Protein 9KKA (pdb70)

Nearest PDB structures (foldseek):
  1m32-assembly3_E  TM=9.970E-01  e=2.550E-59  Salmonella enterica subsp. enterica serovar Typhimurium
  7e7g-assembly1_A-2  TM=9.865E-01  e=8.782E-47  Pseudomonas aeruginosa PAO1
  2dr1-assembly1_B  TM=9.190E-01  e=7.498E-31  Pyrococcus horikoshii OT3
  3f0h-assembly1_A-2  TM=9.396E-01  e=1.034E-29  unclassified
  2z9u-assembly1_A  TM=9.096E-01  e=2.772E-27  Mesorhizobium loti

Structure (mmCIF, N/CA/C/O backbone):
data_9KKA
#
_entry.id   9KKA
#
_cell.length_a   122.672
_cell.length_b   72.510
_cell.length_c   103.942
_cell.angle_alpha   90.00
_cell.angle_beta   93.49
_cell.angle_gamma   90.00
#
_symmetry.space_group_name_H-M   'C 1 2 1'
#
loop_
_entity.id
_entity.type
_entity.pdbx_description
1 polymer '2-aminoethylphosphonate--pyruvate transaminase'
2 non-polymer "PYRIDOXAL-5'-PHOSPHATE"
3 non-polymer '(2-aminoethyl)phosphonic acid'
4 non-polymer 'CHLORIDE ION'
5 water water
#
loop_
_atom_site.group_PDB
_atom_site.id
_atom_site.type_symbol
_atom_site.label_atom_id
_atom_site.label_alt_id
_atom_site.label_comp_id
_atom_site.label_asym_id
_atom_site.label_entity_id
_atom_site.label_seq_id
_atom_site.pdbx_PDB_ins_code
_atom_site.Cartn_x
_atom_site.Cartn_y
_atom_site.Cartn_z
_atom_site.occupancy
_atom_site.B_iso_or_equiv
_atom_site.auth_seq_id
_atom_site.auth_comp_id
_atom_site.auth_asym_id
_atom_site.auth_atom_id
_atom_site.pdbx_PDB_model_num
ATOM 1 N N . ASN A 1 5 ? 28.747 -47.724 18.151 1.00 73.01 3 ASN A N 1
ATOM 2 C CA . ASN A 1 5 ? 28.027 -46.700 17.386 1.00 71.86 3 ASN A CA 1
ATOM 3 C C . ASN A 1 5 ? 28.287 -46.762 15.873 1.00 73.21 3 ASN A C 1
ATOM 4 O O . ASN A 1 5 ? 28.812 -45.810 15.289 1.00 74.43 3 ASN A O 1
ATOM 9 N N . GLU A 1 6 ? 27.902 -47.872 15.235 1.00 66.06 4 GLU A N 1
ATOM 10 C CA . GLU A 1 6 ? 28.037 -48.023 13.784 1.00 64.80 4 GLU A CA 1
ATOM 11 C C . GLU A 1 6 ? 26.914 -47.214 13.105 1.00 60.80 4 GLU A C 1
ATOM 12 O O . GLU A 1 6 ? 27.084 -46.727 11.982 1.00 61.89 4 GLU A O 1
ATOM 18 N N . TYR A 1 7 ? 25.770 -47.081 13.792 1.00 49.04 5 TYR A N 1
ATOM 19 C CA . TYR A 1 7 ? 24.596 -46.419 13.208 1.00 45.12 5 TYR A CA 1
ATOM 20 C C . TYR A 1 7 ? 24.039 -45.319 14.053 1.00 44.50 5 TYR A C 1
ATOM 21 O O . TYR A 1 7 ? 24.037 -45.404 15.284 1.00 42.66 5 TYR A O 1
ATOM 30 N N . LEU A 1 8 ? 23.466 -44.327 13.386 1.00 38.39 6 LEU A N 1
ATOM 31 C CA . LEU A 1 8 ? 22.690 -43.313 14.055 1.00 36.78 6 LEU A CA 1
ATOM 32 C C . LEU A 1 8 ? 21.259 -43.800 13.867 1.00 38.67 6 LEU A C 1
ATOM 33 O O . LEU A 1 8 ? 20.843 -44.037 12.725 1.00 37.13 6 LEU A O 1
ATOM 38 N N . LEU A 1 9 ? 20.541 -44.022 14.973 1.00 34.15 7 LEU A N 1
ATOM 39 C CA . LEU A 1 9 ? 19.175 -44.563 14.908 1.00 33.22 7 LEU A CA 1
ATOM 40 C C . LEU A 1 9 ? 18.191 -43.431 14.846 1.00 33.60 7 LEU A C 1
ATOM 41 O O . LEU A 1 9 ? 18.010 -42.723 15.830 1.00 32.07 7 LEU A O 1
ATOM 46 N N . LEU A 1 10 ? 17.570 -43.241 13.679 1.00 30.63 8 LEU A N 1
ATOM 47 C CA . LEU A 1 10 ? 16.571 -42.204 13.457 1.00 30.27 8 LEU A CA 1
ATOM 48 C C . LEU A 1 10 ? 15.190 -42.801 13.684 1.00 31.93 8 LEU A C 1
ATOM 49 O O . LEU A 1 10 ? 14.291 -42.790 12.829 1.00 30.88 8 LEU A O 1
ATOM 54 N N . THR A 1 11 ? 15.065 -43.345 14.865 1.00 29.94 9 THR A N 1
ATOM 55 C CA . THR A 1 11 ? 13.874 -44.030 15.341 1.00 30.61 9 THR A CA 1
ATOM 56 C C . THR A 1 11 ? 13.235 -43.165 16.443 1.00 33.51 9 THR A C 1
ATOM 57 O O . THR A 1 11 ? 13.868 -42.237 16.966 1.00 34.37 9 THR A O 1
ATOM 61 N N . PRO A 1 12 ? 12.003 -43.493 16.855 1.00 30.07 10 PRO A N 1
ATOM 62 C CA . PRO A 1 12 ? 11.395 -42.760 17.971 1.00 30.01 10 PRO A CA 1
ATOM 63 C C . PRO A 1 12 ? 11.890 -43.223 19.362 1.00 36.67 10 PRO A C 1
ATOM 64 O O . PRO A 1 12 ? 11.538 -42.621 20.366 1.00 37.71 10 PRO A O 1
ATOM 68 N N . GLY A 1 13 ? 12.686 -44.282 19.422 1.00 32.01 11 GLY A N 1
ATOM 69 C CA . GLY A 1 13 ? 13.136 -44.833 20.696 1.00 30.17 11 GLY A CA 1
ATOM 70 C C . GLY A 1 13 ? 12.735 -46.292 20.775 1.00 32.67 11 GLY A C 1
ATOM 71 O O . GLY A 1 13 ? 11.583 -46.611 20.483 1.00 33.88 11 GLY A O 1
ATOM 72 N N . PRO A 1 14 ? 13.622 -47.243 21.130 1.00 28.05 12 PRO A N 1
ATOM 73 C CA . PRO A 1 14 ? 15.039 -47.128 21.513 1.00 27.41 12 PRO A CA 1
ATOM 74 C C . PRO A 1 14 ? 15.829 -46.420 20.429 1.00 33.54 12 PRO A C 1
ATOM 75 O O . PRO A 1 14 ? 15.610 -46.648 19.243 1.00 33.57 12 PRO A O 1
ATOM 79 N N . LEU A 1 15 ? 16.701 -45.517 20.852 1.00 28.20 13 LEU A N 1
ATOM 80 C CA . LEU A 1 15 ? 17.396 -44.655 19.933 1.00 27.55 13 LEU A CA 1
ATOM 81 C C . LEU A 1 15 ? 18.880 -44.623 20.180 1.00 32.55 13 LEU A C 1
ATOM 82 O O . LEU A 1 15 ? 19.355 -45.455 20.935 1.00 32.24 13 LEU A O 1
ATOM 87 N N . SER A 1 16 ? 19.635 -43.646 19.590 1.00 29.90 14 SER A N 1
ATOM 88 C CA . SER A 1 16 ? 21.074 -43.537 19.879 1.00 28.96 14 SER A CA 1
ATOM 89 C C . SER A 1 16 ? 21.217 -42.727 21.150 1.00 32.45 14 SER A C 1
ATOM 90 O O . SER A 1 16 ? 20.782 -41.569 21.213 1.00 31.51 14 SER A O 1
ATOM 93 N N . THR A 1 17 ? 21.784 -43.361 22.184 1.00 30.46 15 THR A N 1
ATOM 94 C CA . THR A 1 17 ? 21.977 -42.755 23.511 1.00 29.92 15 THR A CA 1
ATOM 95 C C . THR A 1 17 ? 23.369 -42.209 23.615 1.00 34.01 15 THR A C 1
ATOM 96 O O . THR A 1 17 ? 24.250 -42.560 22.802 1.00 31.71 15 THR A O 1
ATOM 100 N N . SER A 1 18 ? 23.577 -41.304 24.574 1.00 30.17 16 SER A N 1
ATOM 101 C CA . SER A 1 18 ? 24.928 -40.750 24.726 1.00 30.11 16 SER A CA 1
ATOM 102 C C . SER A 1 18 ? 25.856 -41.830 25.335 1.00 33.68 16 SER A C 1
ATOM 103 O O . SER A 1 18 ? 25.386 -42.827 25.870 1.00 30.49 16 SER A O 1
ATOM 106 N N . GLU A 1 19 ? 27.157 -41.635 25.220 1.00 31.61 17 GLU A N 1
ATOM 107 C CA . GLU A 1 19 ? 28.137 -42.552 25.788 1.00 34.05 17 GLU A CA 1
ATOM 108 C C . GLU A 1 19 ? 27.982 -42.621 27.320 1.00 37.75 17 GLU A C 1
ATOM 109 O O . GLU A 1 19 ? 28.081 -43.709 27.878 1.00 38.18 17 GLU A O 1
ATOM 115 N N . ALA A 1 20 ? 27.705 -41.484 27.990 1.00 34.33 18 ALA A N 1
ATOM 116 C CA . ALA A 1 20 ? 27.557 -41.465 29.453 1.00 33.64 18 ALA A CA 1
ATOM 117 C C . ALA A 1 20 ? 26.300 -42.192 29.919 1.00 35.41 18 ALA A C 1
ATOM 118 O O . ALA A 1 20 ? 26.309 -42.793 30.994 1.00 34.63 18 ALA A O 1
ATOM 120 N N . VAL A 1 21 ? 25.230 -42.154 29.134 1.00 29.96 19 VAL A N 1
ATOM 121 C CA . VAL A 1 21 ? 23.996 -42.861 29.501 1.00 28.36 19 VAL A CA 1
ATOM 122 C C . VAL A 1 21 ? 24.259 -44.367 29.467 1.00 33.29 19 VAL A C 1
ATOM 123 O O . VAL A 1 21 ? 23.909 -45.076 30.408 1.00 32.74 19 VAL A O 1
ATOM 127 N N . ARG A 1 22 ? 24.933 -44.846 28.416 1.00 31.06 20 ARG A N 1
ATOM 128 C CA . ARG A 1 22 ? 25.313 -46.258 28.343 1.00 30.73 20 ARG A CA 1
ATOM 129 C C . ARG A 1 22 ? 26.380 -46.642 29.391 1.00 33.57 20 ARG A C 1
ATOM 130 O O . ARG A 1 22 ? 26.285 -47.711 29.980 1.00 31.20 20 ARG A O 1
ATOM 138 N N . GLU A 1 23 ? 27.403 -45.789 29.603 1.00 31.37 21 GLU A N 1
ATOM 139 C CA . GLU A 1 23 ? 28.456 -46.071 30.608 1.00 33.05 21 GLU A CA 1
ATOM 140 C C . GLU A 1 23 ? 27.871 -46.198 32.010 1.00 34.95 21 GLU A C 1
ATOM 141 O O . GLU A 1 23 ? 28.369 -46.980 32.819 1.00 33.19 21 GLU A O 1
ATOM 147 N N . ALA A 1 24 ? 26.763 -45.477 32.283 1.00 32.51 22 ALA A N 1
ATOM 148 C CA . ALA A 1 24 ? 26.088 -45.537 33.596 1.00 32.68 22 ALA A CA 1
ATOM 149 C C . ALA A 1 24 ? 25.599 -46.959 33.934 1.00 35.30 22 ALA A C 1
ATOM 150 O O . ALA A 1 24 ? 25.392 -47.294 35.113 1.00 36.23 22 ALA A O 1
ATOM 152 N N . MET A 1 25 ? 25.483 -47.814 32.913 1.00 28.04 23 MET A N 1
ATOM 153 C CA . MET A 1 25 ? 25.013 -49.192 33.072 1.00 27.17 23 MET A CA 1
ATOM 154 C C . MET A 1 25 ? 26.103 -50.163 33.510 1.00 32.05 23 MET A C 1
ATOM 155 O O . MET A 1 25 ? 25.821 -51.335 33.745 1.00 32.57 23 MET A O 1
ATOM 160 N N . LEU A 1 26 ? 27.350 -49.688 33.615 1.00 30.16 24 LEU A N 1
ATOM 161 C CA . LEU A 1 26 ? 28.458 -50.559 33.959 1.00 31.56 24 LEU A CA 1
ATOM 162 C C . LEU A 1 26 ? 28.580 -50.862 35.457 1.00 36.62 24 LEU A C 1
ATOM 163 O O . LEU A 1 26 ? 29.560 -51.439 35.869 1.00 38.58 24 LEU A O 1
ATOM 168 N N . LYS A 1 27 ? 27.556 -50.554 36.246 1.00 32.45 25 LYS A N 1
ATOM 169 C CA . LYS A 1 27 ? 27.542 -50.808 37.676 1.00 31.86 25 LYS A CA 1
ATOM 170 C C . LYS A 1 27 ? 26.381 -51.719 38.040 1.00 32.27 25 LYS A C 1
ATOM 171 O O . LYS A 1 27 ? 25.301 -51.523 37.527 1.00 34.40 25 LYS A O 1
ATOM 177 N N . ASP A 1 28 ? 26.588 -52.679 38.970 1.00 28.43 26 ASP A N 1
ATOM 178 C CA . ASP A 1 28 ? 25.509 -53.531 39.458 1.00 25.08 26 ASP A CA 1
ATOM 179 C C . ASP A 1 28 ? 24.935 -52.888 40.694 1.00 30.38 26 ASP A C 1
ATOM 180 O O . ASP A 1 28 ? 25.645 -52.202 41.438 1.00 29.05 26 ASP A O 1
ATOM 185 N N . TRP A 1 29 ? 23.667 -53.151 40.958 1.00 28.07 27 TRP A N 1
ATOM 186 C CA . TRP A 1 29 ? 22.952 -52.593 42.108 1.00 28.04 27 TRP A CA 1
ATOM 187 C C . TRP A 1 29 ? 22.189 -53.658 42.818 1.00 32.41 27 TRP A C 1
ATOM 188 O O . TRP A 1 29 ? 21.686 -54.584 42.179 1.00 31.51 27 TRP A O 1
ATOM 199 N N . CYS A 1 30 ? 22.052 -53.502 44.134 1.00 29.18 28 CYS A N 1
ATOM 200 C CA . CYS A 1 30 ? 21.226 -54.408 44.898 1.00 28.11 28 CYS A CA 1
ATOM 201 C C . CYS A 1 30 ? 19.854 -53.746 45.018 1.00 31.22 28 CYS A C 1
ATOM 202 O O . CYS A 1 30 ? 19.767 -52.598 45.452 1.00 28.90 28 CYS A O 1
ATOM 205 N N . THR A 1 31 ? 18.789 -54.472 44.652 1.00 27.24 29 THR A N 1
ATOM 206 C CA . THR A 1 31 ? 17.405 -53.960 44.657 1.00 25.61 29 THR A CA 1
ATOM 207 C C . THR A 1 31 ? 16.840 -53.687 46.048 1.00 29.69 29 THR A C 1
ATOM 208 O O . THR A 1 31 ? 15.799 -53.032 46.171 1.00 29.45 29 THR A O 1
ATOM 212 N N . TRP A 1 32 ? 17.513 -54.201 47.108 1.00 29.29 30 TRP A N 1
ATOM 213 C CA . TRP A 1 32 ? 17.103 -54.005 48.498 1.00 27.77 30 TRP A CA 1
ATOM 214 C C . TRP A 1 32 ? 18.009 -53.019 49.202 1.00 31.56 30 TRP A C 1
ATOM 215 O O . TRP A 1 32 ? 17.911 -52.865 50.398 1.00 32.99 30 TRP A O 1
ATOM 226 N N . ASP A 1 33 ? 18.891 -52.330 48.463 1.00 30.78 31 ASP A N 1
ATOM 227 C CA . ASP A 1 33 ? 19.849 -51.417 49.101 1.00 31.13 31 ASP A CA 1
ATOM 228 C C . ASP A 1 33 ? 19.490 -49.949 48.831 1.00 31.24 31 ASP A C 1
ATOM 229 O O . ASP A 1 33 ? 19.029 -49.612 47.746 1.00 26.92 31 ASP A O 1
ATOM 234 N N . ASP A 1 34 ? 19.628 -49.095 49.848 1.00 27.95 32 ASP A N 1
ATOM 235 C CA . ASP A 1 34 ? 19.299 -47.665 49.820 1.00 26.77 32 ASP A CA 1
ATOM 236 C C . ASP A 1 34 ? 20.100 -46.908 48.813 1.00 31.41 32 ASP A C 1
ATOM 237 O O . ASP A 1 34 ? 19.652 -45.863 48.381 1.00 33.62 32 ASP A O 1
ATOM 242 N N . GLU A 1 35 ? 21.318 -47.370 48.477 1.00 26.72 33 GLU A N 1
ATOM 243 C CA . GLU A 1 35 ? 22.131 -46.682 47.466 1.00 27.69 33 GLU A CA 1
ATOM 244 C C . GLU A 1 35 ? 21.452 -46.723 46.102 1.00 31.97 33 GLU A C 1
ATOM 245 O O . GLU A 1 35 ? 21.672 -45.864 45.262 1.00 32.68 33 GLU A O 1
ATOM 251 N N . TYR A 1 36 ? 20.614 -47.721 45.883 1.00 27.61 34 TYR A N 1
ATOM 252 C CA . TYR A 1 36 ? 19.848 -47.783 44.654 1.00 25.29 34 TYR A CA 1
ATOM 253 C C . TYR A 1 36 ? 18.496 -47.102 44.895 1.00 29.97 34 TYR A C 1
ATOM 254 O O . TYR A 1 36 ? 18.130 -46.184 44.169 1.00 29.83 34 TYR A O 1
ATOM 263 N N . ASN A 1 37 ? 17.750 -47.551 45.898 1.00 26.75 35 ASN A N 1
ATOM 264 C CA . ASN A 1 37 ? 16.389 -47.051 46.100 1.00 27.15 35 ASN A CA 1
ATOM 265 C C . ASN A 1 37 ? 16.310 -45.584 46.461 1.00 29.90 35 ASN A C 1
ATOM 266 O O . ASN A 1 37 ? 15.533 -44.842 45.845 1.00 28.07 35 ASN A O 1
ATOM 271 N N . LYS A 1 38 ? 17.104 -45.157 47.443 1.00 25.48 36 LYS A N 1
ATOM 272 C CA . LYS A 1 38 ? 17.037 -43.756 47.840 1.00 25.63 36 LYS A CA 1
ATOM 273 C C . LYS A 1 38 ? 17.865 -42.877 46.917 1.00 30.66 36 LYS A C 1
ATOM 274 O O . LYS A 1 38 ? 17.397 -41.823 46.501 1.00 33.48 36 LYS A O 1
ATOM 280 N N . ASP A 1 39 ? 19.090 -43.279 46.613 1.00 27.34 37 ASP A N 1
ATOM 281 C CA . ASP A 1 39 ? 19.984 -42.397 45.863 1.00 27.00 37 ASP A CA 1
ATOM 282 C C . ASP A 1 39 ? 19.702 -42.350 44.372 1.00 32.60 37 ASP A C 1
ATOM 283 O O . ASP A 1 39 ? 20.044 -41.351 43.739 1.00 33.19 37 ASP A O 1
ATOM 288 N N . ILE A 1 40 ? 19.128 -43.413 43.795 1.00 27.80 38 ILE A N 1
ATOM 289 C CA . ILE A 1 40 ? 18.851 -43.407 42.365 1.00 25.46 38 ILE A CA 1
ATOM 290 C C . ILE A 1 40 ? 17.368 -43.296 42.116 1.00 29.11 38 ILE A C 1
ATOM 291 O O . ILE A 1 40 ? 16.924 -42.333 41.495 1.00 29.70 38 ILE A O 1
ATOM 296 N N . VAL A 1 41 ? 16.585 -44.278 42.606 1.00 25.91 39 VAL A N 1
ATOM 297 C CA . VAL A 1 41 ? 15.134 -44.320 42.322 1.00 24.19 39 VAL A CA 1
ATOM 298 C C . VAL A 1 41 ? 14.381 -43.074 42.803 1.00 29.13 39 VAL A C 1
ATOM 299 O O . VAL A 1 41 ? 13.663 -42.467 42.017 1.00 26.23 39 VAL A O 1
ATOM 303 N N . GLU A 1 42 ? 14.528 -42.703 44.088 1.00 26.69 40 GLU A N 1
ATOM 304 C CA . GLU A 1 42 ? 13.802 -41.549 44.637 1.00 26.21 40 GLU A CA 1
ATOM 305 C C . GLU A 1 42 ? 14.164 -40.242 43.975 1.00 29.62 40 GLU A C 1
ATOM 306 O O . GLU A 1 42 ? 13.321 -39.350 43.871 1.00 29.12 40 GLU A O 1
ATOM 312 N N . VAL A 1 43 ? 15.410 -40.126 43.498 1.00 26.06 41 VAL A N 1
ATOM 313 C CA . VAL A 1 43 ? 15.860 -38.925 42.765 1.00 24.54 41 VAL A CA 1
ATOM 314 C C . VAL A 1 43 ? 15.133 -38.847 41.399 1.00 28.30 41 VAL A C 1
ATOM 315 O O . VAL A 1 43 ? 14.609 -37.804 41.027 1.00 27.26 41 VAL A O 1
ATOM 319 N N . ILE A 1 44 ? 15.087 -39.959 40.649 1.00 25.26 42 ILE A N 1
ATOM 320 C CA . ILE A 1 44 ? 14.361 -40.035 39.382 1.00 23.55 42 ILE A CA 1
ATOM 321 C C . ILE A 1 44 ? 12.890 -39.629 39.613 1.00 28.48 42 ILE A C 1
ATOM 322 O O . ILE A 1 44 ? 12.323 -38.837 38.858 1.00 28.51 42 ILE A O 1
ATOM 327 N N . ARG A 1 45 ? 12.271 -40.198 40.636 1.00 25.35 43 ARG A N 1
ATOM 328 C CA . ARG A 1 45 ? 10.871 -39.880 40.938 1.00 25.51 43 ARG A CA 1
ATOM 329 C C . ARG A 1 45 ? 10.664 -38.389 41.172 1.00 30.74 43 ARG A C 1
ATOM 330 O O . ARG A 1 45 ? 9.762 -37.796 40.578 1.00 28.36 43 ARG A O 1
ATOM 338 N N . THR A 1 46 ? 11.539 -37.773 41.993 1.00 27.56 44 THR A N 1
ATOM 339 C CA . THR A 1 46 ? 11.443 -36.343 42.296 1.00 27.19 44 THR A CA 1
ATOM 340 C C . THR A 1 46 ? 11.622 -35.504 41.036 1.00 28.67 44 THR A C 1
ATOM 341 O O . THR A 1 46 ? 10.866 -34.565 40.814 1.00 28.99 44 THR A O 1
ATOM 345 N N . LYS A 1 47 ? 12.656 -35.813 40.243 1.00 25.22 45 LYS A N 1
ATOM 346 C CA . LYS A 1 47 ? 12.958 -35.110 39.003 1.00 26.19 45 LYS A CA 1
ATOM 347 C C . LYS A 1 47 ? 11.850 -35.235 37.970 1.00 29.11 45 LYS A C 1
ATOM 348 O O . LYS A 1 47 ? 11.540 -34.262 37.291 1.00 29.75 45 LYS A O 1
ATOM 354 N N . LEU A 1 48 ? 11.264 -36.433 37.832 1.00 22.94 46 LEU A N 1
ATOM 355 C CA . LEU A 1 48 ? 10.190 -36.630 36.847 1.00 22.56 46 LEU A CA 1
ATOM 356 C C . LEU A 1 48 ? 8.987 -35.777 37.162 1.00 27.60 46 LEU A C 1
ATOM 357 O O . LEU A 1 48 ? 8.423 -35.208 36.248 1.00 28.98 46 LEU A O 1
ATOM 362 N N . VAL A 1 49 ? 8.596 -35.653 38.452 1.00 26.61 47 VAL A N 1
ATOM 363 C CA . VAL A 1 49 ? 7.429 -34.818 38.772 1.00 26.66 47 VAL A CA 1
ATOM 364 C C . VAL A 1 49 ? 7.717 -33.370 38.417 1.00 31.36 47 VAL A C 1
ATOM 365 O O . VAL A 1 49 ? 6.882 -32.736 37.779 1.00 32.43 47 VAL A O 1
ATOM 369 N N . LYS A 1 50 ? 8.911 -32.862 38.778 1.00 28.76 48 LYS A N 1
ATOM 370 C CA . LYS A 1 50 ? 9.283 -31.457 38.469 1.00 29.08 48 LYS A CA 1
ATOM 371 C C . LYS A 1 50 ? 9.386 -31.225 36.975 1.00 31.02 48 LYS A C 1
ATOM 372 O O . LYS A 1 50 ? 9.039 -30.149 36.496 1.00 30.31 48 LYS A O 1
ATOM 378 N N . LEU A 1 51 ? 9.766 -32.252 36.210 1.00 27.31 49 LEU A N 1
ATOM 379 C CA . LEU A 1 51 ? 9.787 -32.097 34.749 1.00 28.39 49 LEU A CA 1
ATOM 380 C C . LEU A 1 51 ? 8.383 -31.971 34.183 1.00 31.81 49 LEU A C 1
ATOM 381 O O . LEU A 1 51 ? 8.196 -31.240 33.211 1.00 30.88 49 LEU A O 1
ATOM 386 N N . ALA A 1 52 ? 7.399 -32.691 34.775 1.00 29.05 50 ALA A N 1
ATOM 387 C CA . ALA A 1 52 ? 6.017 -32.722 34.270 1.00 27.69 50 ALA A CA 1
ATOM 388 C C . ALA A 1 52 ? 5.206 -31.527 34.680 1.00 32.02 50 ALA A C 1
ATOM 389 O O . ALA A 1 52 ? 4.262 -31.159 33.982 1.00 31.65 50 ALA A O 1
ATOM 391 N N . THR A 1 53 ? 5.541 -30.930 35.812 1.00 30.53 51 THR A N 1
ATOM 392 C CA . THR A 1 53 ? 4.780 -29.795 36.315 1.00 30.74 51 THR A CA 1
ATOM 393 C C . THR A 1 53 ? 5.576 -28.963 37.280 1.00 36.38 51 THR A C 1
ATOM 394 O O . THR A 1 53 ? 6.448 -29.491 37.976 1.00 34.97 51 THR A O 1
ATOM 398 N N . LYS A 1 54 ? 5.254 -27.666 37.346 1.00 33.00 52 LYS A N 1
ATOM 399 C CA . LYS A 1 54 ? 5.848 -26.759 38.320 1.00 34.15 52 LYS A CA 1
ATOM 400 C C . LYS A 1 54 ? 4.893 -26.647 39.519 1.00 38.83 52 LYS A C 1
ATOM 401 O O . LYS A 1 54 ? 5.185 -25.926 40.473 1.00 39.31 52 LYS A O 1
ATOM 407 N N . HIS A 1 55 ? 3.732 -27.336 39.452 1.00 35.35 53 HIS A N 1
ATOM 408 C CA . HIS A 1 55 ? 2.743 -27.277 40.529 1.00 36.18 53 HIS A CA 1
ATOM 409 C C . HIS A 1 55 ? 2.806 -28.489 41.477 1.00 39.48 53 HIS A C 1
ATOM 410 O O . HIS A 1 55 ? 3.521 -29.466 41.234 1.00 38.14 53 HIS A O 1
ATOM 417 N N . SER A 1 56 ? 2.098 -28.389 42.595 1.00 36.80 54 SER A N 1
ATOM 418 C CA . SER A 1 56 ? 2.069 -29.432 43.613 1.00 36.43 54 SER A CA 1
ATOM 419 C C . SER A 1 56 ? 0.916 -30.412 43.299 1.00 38.43 54 SER A C 1
ATOM 420 O O . SER A 1 56 ? 0.160 -30.194 42.352 1.00 37.25 54 SER A O 1
ATOM 423 N N . GLY A 1 57 ? 0.838 -31.495 44.070 1.00 33.50 55 GLY A N 1
ATOM 424 C CA . GLY A 1 57 ? -0.248 -32.464 43.966 1.00 33.13 55 GLY A CA 1
ATOM 425 C C . GLY A 1 57 ? -0.008 -33.634 43.044 1.00 34.36 55 GLY A C 1
ATOM 426 O O . GLY A 1 57 ? -0.895 -34.467 42.866 1.00 33.21 55 GLY A O 1
ATOM 427 N N . TYR A 1 58 ? 1.184 -33.711 42.453 1.00 30.55 56 TYR A N 1
ATOM 428 C CA . TYR A 1 58 ? 1.505 -34.812 41.540 1.00 29.26 56 TYR A CA 1
ATOM 429 C C . TYR A 1 58 ? 2.575 -35.721 42.122 1.00 31.34 56 TYR A C 1
ATOM 430 O O . TYR A 1 58 ? 3.325 -35.312 42.992 1.00 30.70 56 TYR A O 1
ATOM 439 N N . THR A 1 59 ? 2.667 -36.932 41.602 1.00 26.33 57 THR A N 1
ATOM 440 C CA . THR A 1 59 ? 3.598 -37.951 42.074 1.00 26.47 57 THR A CA 1
ATOM 441 C C . THR A 1 59 ? 3.948 -38.862 40.903 1.00 30.21 57 THR A C 1
ATOM 442 O O . THR A 1 59 ? 3.285 -38.814 39.872 1.00 28.53 57 THR A O 1
ATOM 446 N N . SER A 1 60 ? 4.989 -39.681 41.049 1.00 27.32 58 SER A N 1
ATOM 447 C CA . SER A 1 60 ? 5.336 -40.593 39.962 1.00 25.23 58 SER A CA 1
ATOM 448 C C . SER A 1 60 ? 5.417 -42.018 40.443 1.00 28.15 58 SER A C 1
ATOM 449 O O . SER A 1 60 ? 5.643 -42.291 41.634 1.00 28.74 58 SER A O 1
ATOM 452 N N . VAL A 1 61 ? 5.254 -42.934 39.496 1.00 26.42 59 VAL A N 1
ATOM 453 C CA . VAL A 1 61 ? 5.356 -44.380 39.703 1.00 26.21 59 VAL A CA 1
ATOM 454 C C . VAL A 1 61 ? 6.208 -44.839 38.567 1.00 29.57 59 VAL A C 1
ATOM 455 O O . VAL A 1 61 ? 5.906 -44.481 37.440 1.00 31.07 59 VAL A O 1
ATOM 459 N N . LEU A 1 62 ? 7.116 -45.758 38.812 1.00 25.68 60 LEU A N 1
ATOM 460 C CA . LEU A 1 62 ? 7.929 -46.355 37.756 1.00 24.60 60 LEU A CA 1
ATOM 461 C C . LEU A 1 62 ? 7.412 -47.779 37.597 1.00 27.23 60 LEU A C 1
ATOM 462 O O . LEU A 1 62 ? 7.050 -48.409 38.592 1.00 24.93 60 LEU A O 1
ATOM 467 N N . MET A 1 63 ? 7.386 -48.283 36.351 1.00 24.76 61 MET A N 1
ATOM 468 C CA . MET A 1 63 ? 6.840 -49.605 36.106 1.00 25.85 61 MET A CA 1
ATOM 469 C C . MET A 1 63 ? 7.732 -50.354 35.152 1.00 27.69 61 MET A C 1
ATOM 470 O O . MET A 1 63 ? 8.004 -49.863 34.086 1.00 27.43 61 MET A O 1
ATOM 475 N N . GLN A 1 64 ? 8.165 -51.546 35.525 1.00 25.83 62 GLN A N 1
ATOM 476 C CA . GLN A 1 64 ? 8.994 -52.408 34.672 1.00 26.37 62 GLN A CA 1
ATOM 477 C C . GLN A 1 64 ? 8.226 -52.761 33.407 1.00 29.63 62 GLN A C 1
ATOM 478 O O . GLN A 1 64 ? 6.997 -52.945 33.445 1.00 29.86 62 GLN A O 1
ATOM 484 N N . GLY A 1 65 ? 8.971 -52.963 32.331 1.00 26.07 63 GLY A N 1
ATOM 485 C CA . GLY A 1 65 ? 8.396 -53.396 31.063 1.00 24.87 63 GLY A CA 1
ATOM 486 C C . GLY A 1 65 ? 8.385 -52.332 30.018 1.00 28.79 63 GLY A C 1
ATOM 487 O O . GLY A 1 65 ? 9.015 -51.290 30.172 1.00 27.76 63 GLY A O 1
ATOM 488 N N . SER A 1 66 ? 7.637 -52.576 28.948 1.00 26.24 64 SER A N 1
ATOM 489 C CA . SER A 1 66 ? 7.540 -51.630 27.841 1.00 23.93 64 SER A CA 1
ATOM 490 C C . SER A 1 66 ? 6.661 -50.481 28.282 1.00 25.84 64 SER A C 1
ATOM 491 O O . SER A 1 66 ? 5.962 -50.606 29.296 1.00 24.97 64 SER A O 1
ATOM 494 N N . GLY A 1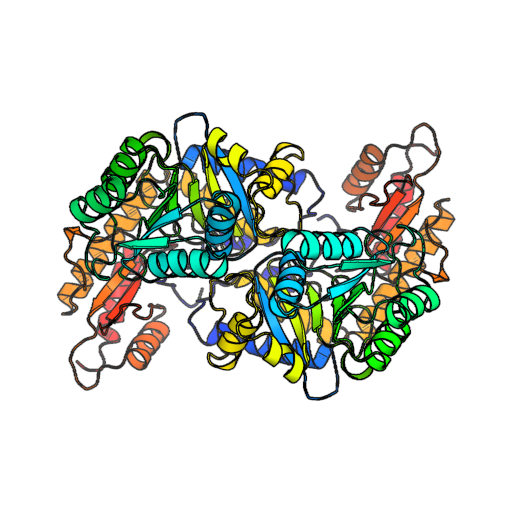 67 ? 6.671 -49.369 27.550 1.00 25.67 65 GLY A N 1
ATOM 495 C CA . GLY A 1 67 ? 5.749 -48.273 27.860 1.00 25.92 65 GLY A CA 1
ATOM 496 C C . GLY A 1 67 ? 4.285 -48.722 27.809 1.00 28.81 65 GLY A C 1
ATOM 497 O O . GLY A 1 67 ? 3.441 -48.236 28.563 1.00 28.02 65 GLY A O 1
ATOM 498 N N . THR A 1 68 ? 3.969 -49.731 26.974 1.00 28.82 66 THR A N 1
ATOM 499 C CA . THR A 1 68 ? 2.625 -50.295 26.872 1.00 28.59 66 THR A CA 1
ATOM 500 C C . THR A 1 68 ? 2.172 -50.858 28.218 1.00 29.40 66 THR A C 1
ATOM 501 O O . THR A 1 68 ? 0.990 -50.730 28.580 1.00 29.50 66 THR A O 1
ATOM 505 N N . ALA A 1 69 ? 3.103 -51.492 28.969 1.00 26.47 67 ALA A N 1
ATOM 506 C CA . ALA A 1 69 ? 2.793 -52.023 30.309 1.00 26.05 67 ALA A CA 1
ATOM 507 C C . ALA A 1 69 ? 2.362 -50.891 31.239 1.00 27.30 67 ALA A C 1
ATOM 508 O O . ALA A 1 69 ? 1.426 -51.064 31.991 1.00 28.20 67 ALA A O 1
ATOM 510 N N . SER A 1 70 ? 2.956 -49.702 31.097 1.00 23.35 68 SER A N 1
ATOM 511 C CA . SER A 1 70 ? 2.594 -48.517 31.887 1.00 24.03 68 SER A CA 1
ATOM 512 C C . SER A 1 70 ? 1.226 -47.970 31.484 1.00 28.27 68 SER A C 1
ATOM 513 O O . SER A 1 70 ? 0.412 -47.633 32.358 1.00 29.46 68 SER A O 1
ATOM 516 N N . VAL A 1 71 ? 0.941 -47.896 30.166 1.00 25.44 69 VAL A N 1
ATOM 517 C CA . VAL A 1 71 ? -0.390 -47.492 29.690 1.00 22.90 69 VAL A CA 1
ATOM 518 C C . VAL A 1 71 ? -1.453 -48.485 30.261 1.00 27.36 69 VAL A C 1
ATOM 519 O O . VAL A 1 71 ? -2.473 -48.073 30.835 1.00 27.55 69 VAL A O 1
ATOM 523 N N . GLU A 1 72 ? -1.175 -49.794 30.124 1.00 23.87 70 GLU A N 1
ATOM 524 C CA . GLU A 1 72 ? -2.060 -50.847 30.591 1.00 23.19 70 GLU A CA 1
ATOM 525 C C . GLU A 1 72 ? -2.205 -50.812 32.125 1.00 26.22 70 GLU A C 1
ATOM 526 O O . GLU A 1 72 ? -3.304 -51.033 32.646 1.00 27.39 70 GLU A O 1
ATOM 532 N N . ALA A 1 73 ? -1.113 -50.508 32.840 1.00 22.96 71 ALA A N 1
ATOM 533 C CA . ALA A 1 73 ? -1.151 -50.401 34.306 1.00 23.81 71 ALA A CA 1
ATOM 534 C C . ALA A 1 73 ? -2.085 -49.244 34.639 1.00 29.46 71 ALA A C 1
ATOM 535 O O . ALA A 1 73 ? -2.894 -49.370 35.530 1.00 28.26 71 ALA A O 1
ATOM 537 N N . THR A 1 74 ? -2.017 -48.145 33.877 1.00 27.37 72 THR A N 1
ATOM 538 C CA . THR A 1 74 ? -2.867 -46.986 34.153 1.00 27.16 72 THR A CA 1
ATOM 539 C C . THR A 1 74 ? -4.332 -47.295 33.896 1.00 30.96 72 THR A C 1
ATOM 540 O O . THR A 1 74 ? -5.151 -47.065 34.774 1.00 30.96 72 THR A O 1
ATOM 544 N N . ILE A 1 75 ? -4.659 -47.817 32.698 1.00 26.88 73 ILE A N 1
ATOM 545 C CA . ILE A 1 75 ? -6.043 -48.140 32.339 1.00 27.76 73 ILE A CA 1
ATOM 546 C C . ILE A 1 75 ? -6.618 -49.162 33.298 1.00 30.03 73 ILE A C 1
ATOM 547 O O . ILE A 1 75 ? -7.711 -48.951 33.834 1.00 30.68 73 ILE A O 1
ATOM 552 N N . GLY A 1 76 ? -5.889 -50.248 33.512 1.00 27.19 74 GLY A N 1
ATOM 553 C CA . GLY A 1 76 ? -6.360 -51.337 34.372 1.00 27.15 74 GLY A CA 1
ATOM 554 C C . GLY A 1 76 ? -6.446 -51.010 35.850 1.00 27.64 74 GLY A C 1
ATOM 555 O O . GLY A 1 76 ? -7.196 -51.663 36.575 1.00 27.85 74 GLY A O 1
ATOM 556 N N . SER A 1 77 ? -5.690 -50.002 36.322 1.00 25.25 75 SER A N 1
ATOM 557 C CA . SER A 1 77 ? -5.711 -49.598 37.736 1.00 25.88 75 SER A CA 1
ATOM 558 C C . SER A 1 77 ? -6.632 -48.434 37.987 1.00 30.63 75 SER A C 1
ATOM 559 O O . SER A 1 77 ? -7.294 -48.402 39.011 1.00 28.64 75 SER A O 1
ATOM 562 N N . ALA A 1 78 ? -6.673 -47.462 37.061 1.00 28.90 76 ALA A N 1
ATOM 563 C CA . ALA A 1 78 ? -7.504 -46.287 37.265 1.00 28.68 76 ALA A CA 1
ATOM 564 C C . ALA A 1 78 ? -8.986 -46.528 37.049 1.00 32.88 76 ALA A C 1
ATOM 565 O O . ALA A 1 78 ? -9.807 -45.844 37.678 1.00 33.03 76 ALA A O 1
ATOM 567 N N . ILE A 1 79 ? -9.346 -47.424 36.125 1.00 29.33 77 ILE A N 1
ATOM 568 C CA . ILE A 1 79 ? -10.754 -47.555 35.765 1.00 27.71 77 ILE A CA 1
ATOM 569 C C . ILE A 1 79 ? -11.437 -48.569 36.626 1.00 34.16 77 ILE A C 1
ATOM 570 O O . ILE A 1 79 ? -11.021 -49.719 36.659 1.00 34.58 77 ILE A O 1
ATOM 575 N N . GLY A 1 80 ? -12.492 -48.134 37.318 1.00 32.83 78 GLY A N 1
ATOM 576 C CA . GLY A 1 80 ? -13.258 -49.014 38.196 1.00 32.87 78 GLY A CA 1
ATOM 577 C C . GLY A 1 80 ? -14.040 -50.071 37.440 1.00 39.31 78 GLY A C 1
ATOM 578 O O . GLY A 1 80 ? -13.995 -50.125 36.204 1.00 37.92 78 GLY A O 1
ATOM 579 N N . LYS A 1 81 ? -14.796 -50.907 38.189 1.00 39.98 79 LYS A N 1
ATOM 580 C CA . LYS A 1 81 ? -15.611 -51.981 37.621 1.00 41.83 79 LYS A CA 1
ATOM 581 C C . LYS A 1 81 ? -16.701 -51.432 36.695 1.00 46.67 79 LYS A C 1
ATOM 582 O O . LYS A 1 81 ? -17.089 -52.105 35.747 1.00 48.19 79 LYS A O 1
ATOM 588 N N . GLU A 1 82 ? -17.198 -50.221 36.982 1.00 42.64 80 GLU A N 1
ATOM 589 C CA . GLU A 1 82 ? -18.301 -49.631 36.214 1.00 42.52 80 GLU A CA 1
ATOM 590 C C . GLU A 1 82 ? -17.848 -48.501 35.307 1.00 44.68 80 GLU A C 1
ATOM 591 O O . GLU A 1 82 ? -18.676 -47.797 34.740 1.00 45.47 80 GLU A O 1
ATOM 597 N N . GLY A 1 83 ? -16.536 -48.358 35.156 1.00 39.26 81 GLY A N 1
ATOM 598 C CA . GLY A 1 83 ? -15.964 -47.304 34.333 1.00 37.22 81 GLY A CA 1
ATOM 599 C C . GLY A 1 83 ? -16.083 -47.537 32.840 1.00 36.76 81 GLY A C 1
ATOM 600 O O . GLY A 1 83 ? -16.300 -48.660 32.361 1.00 35.06 81 GLY A O 1
ATOM 601 N N . LYS A 1 84 ? -15.960 -46.449 32.102 1.00 31.07 82 LYS A N 1
ATOM 602 C CA . LYS A 1 84 ? -16.042 -46.492 30.649 1.00 30.85 82 LYS A CA 1
ATOM 603 C C . LYS A 1 84 ? -15.043 -45.503 30.089 1.00 35.44 82 LYS A C 1
ATOM 604 O O . LYS A 1 84 ? -14.933 -44.377 30.594 1.00 35.34 82 LYS A O 1
ATOM 610 N N . LEU A 1 85 ? -14.301 -45.931 29.067 1.00 30.53 83 LEU A N 1
ATOM 611 C CA . LEU A 1 85 ? -13.268 -45.092 28.461 1.00 29.81 83 LEU A CA 1
ATOM 612 C C . LEU A 1 85 ? -13.695 -44.484 27.132 1.00 35.85 83 LEU A C 1
ATOM 613 O O . LEU A 1 85 ? -14.295 -45.160 26.302 1.00 36.21 83 LEU A O 1
ATOM 618 N N . LEU A 1 86 ? -13.345 -43.214 26.915 1.00 32.30 84 LEU A N 1
ATOM 619 C CA . LEU A 1 86 ? -13.462 -42.586 25.618 1.00 31.38 84 LEU A CA 1
ATOM 620 C C . LEU A 1 86 ? -11.991 -42.402 25.185 1.00 33.65 84 LEU A C 1
ATOM 621 O O . LEU A 1 86 ? -11.203 -41.798 25.912 1.00 33.13 84 LEU A O 1
ATOM 626 N N . VAL A 1 87 ? -11.622 -42.942 24.033 1.00 30.34 85 VAL A N 1
ATOM 627 C CA . VAL A 1 87 ? -10.253 -42.819 23.510 1.00 28.20 85 VAL A CA 1
ATOM 628 C C . VAL A 1 87 ? -10.277 -42.202 22.122 1.00 35.51 85 VAL A C 1
ATOM 629 O O . VAL A 1 87 ? -11.172 -42.499 21.343 1.00 35.92 85 VAL A O 1
ATOM 633 N N . VAL A 1 88 ? -9.299 -41.360 21.808 1.00 33.19 86 VAL A N 1
ATOM 634 C CA . VAL A 1 88 ? -9.163 -40.822 20.464 1.00 33.82 86 VAL A CA 1
ATOM 635 C C . VAL A 1 88 ? -8.222 -41.827 19.812 1.00 37.64 86 VAL A C 1
ATOM 636 O O . VAL A 1 88 ? -7.128 -42.066 20.313 1.00 36.10 86 VAL A O 1
ATOM 640 N N . ASP A 1 89 ? -8.674 -42.468 18.774 1.00 34.91 87 ASP A N 1
ATOM 641 C CA . ASP A 1 89 ? -7.831 -43.360 17.999 1.00 33.90 87 ASP A CA 1
ATOM 642 C C . ASP A 1 89 ? -7.463 -42.698 16.652 1.00 37.32 87 ASP A C 1
ATOM 643 O O . ASP A 1 89 ? -8.276 -42.652 15.702 1.00 36.36 87 ASP A O 1
ATOM 648 N N . ASN A 1 90 ? -6.227 -42.165 16.571 1.00 33.05 88 ASN A N 1
ATOM 649 C CA . ASN A 1 90 ? -5.790 -41.557 15.309 1.00 31.13 88 ASN A CA 1
ATOM 650 C C . ASN A 1 90 ? -4.378 -42.036 15.047 1.00 32.41 88 ASN A C 1
ATOM 651 O O . ASN A 1 90 ? -3.512 -41.303 14.624 1.00 31.09 88 ASN A O 1
ATOM 656 N N . GLY A 1 91 ? -4.178 -43.319 15.335 1.00 29.42 89 GLY A N 1
ATOM 657 C CA . GLY A 1 91 ? -2.927 -44.024 15.138 1.00 30.04 89 GLY A CA 1
ATOM 658 C C . GLY A 1 91 ? -2.892 -45.325 15.907 1.00 32.57 89 GLY A C 1
ATOM 659 O O . GLY A 1 91 ? -3.852 -45.690 16.589 1.00 30.76 89 GLY A O 1
ATOM 660 N N . ALA A 1 92 ? -1.793 -46.028 15.789 1.00 28.47 90 ALA A N 1
ATOM 661 C CA . ALA A 1 92 ? -1.607 -47.325 16.439 1.00 29.61 90 ALA A CA 1
ATOM 662 C C . ALA A 1 92 ? -1.687 -47.292 17.990 1.00 31.41 90 ALA A C 1
ATOM 663 O O . ALA A 1 92 ? -2.041 -48.296 18.600 1.00 29.73 90 ALA A O 1
ATOM 665 N N . TYR A 1 93 ? -1.351 -46.151 18.613 1.00 28.22 91 TYR A N 1
ATOM 666 C CA . TYR A 1 93 ? -1.262 -46.038 20.079 1.00 26.45 91 TYR A CA 1
ATOM 667 C C . TYR A 1 93 ? -2.606 -45.725 20.697 1.00 30.36 91 TYR A C 1
ATOM 668 O O . TYR A 1 93 ? -2.902 -46.253 21.767 1.00 29.03 91 TYR A O 1
ATOM 677 N N . GLY A 1 94 ? -3.458 -45.010 19.965 1.00 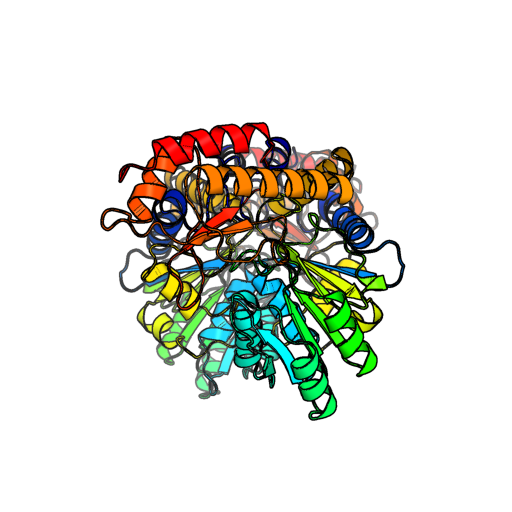27.70 92 GLY A N 1
ATOM 678 C CA . GLY A 1 94 ? -4.842 -44.816 20.357 1.00 28.42 92 GLY A CA 1
ATOM 679 C C . GLY A 1 94 ? -5.564 -46.131 20.164 1.00 32.40 92 GLY A C 1
ATOM 680 O O . GLY A 1 94 ? -6.351 -46.539 21.014 1.00 34.63 92 GLY A O 1
ATOM 681 N N . ALA A 1 95 ? -5.284 -46.826 19.053 1.00 28.71 93 ALA A N 1
ATOM 682 C CA . ALA A 1 95 ? -5.884 -48.155 18.790 1.00 28.15 93 ALA A CA 1
ATOM 683 C C . ALA A 1 95 ? -5.453 -49.161 19.887 1.00 30.29 93 ALA A C 1
ATOM 684 O O . ALA A 1 95 ? -6.252 -49.985 20.315 1.00 31.74 93 ALA A O 1
ATOM 686 N N . ARG A 1 96 ? -4.194 -49.110 20.307 1.00 26.76 94 ARG A N 1
ATOM 687 C CA . ARG A 1 96 ? -3.671 -50.008 21.351 1.00 26.07 94 ARG A CA 1
ATOM 688 C C . ARG A 1 96 ? -4.347 -49.726 22.694 1.00 30.32 94 ARG A C 1
ATOM 689 O O . ARG A 1 96 ? -4.617 -50.655 23.436 1.00 28.48 94 ARG A O 1
ATOM 697 N N . ILE A 1 97 ? -4.704 -48.461 22.970 1.00 27.26 95 ILE A N 1
ATOM 698 C CA . ILE A 1 97 ? -5.415 -48.126 24.205 1.00 28.19 95 ILE A CA 1
ATOM 699 C C . ILE A 1 97 ? -6.797 -48.797 24.182 1.00 30.44 95 ILE A C 1
ATOM 700 O O . ILE A 1 97 ? -7.226 -49.408 25.176 1.00 31.05 95 ILE A O 1
ATOM 705 N N . ALA A 1 98 ? -7.472 -48.743 23.009 1.00 28.02 96 ALA A N 1
ATOM 706 C CA . ALA A 1 98 ? -8.774 -49.372 22.841 1.00 28.60 96 ALA A CA 1
ATOM 707 C C . ALA A 1 98 ? -8.607 -50.898 22.993 1.00 30.33 96 ALA A C 1
ATOM 708 O O . ALA A 1 98 ? -9.462 -51.547 23.574 1.00 28.81 96 ALA A O 1
ATOM 710 N N . GLN A 1 99 ? -7.511 -51.460 22.471 1.00 26.13 97 GLN A N 1
ATOM 711 C CA . GLN A 1 99 ? -7.240 -52.903 22.539 1.00 27.06 97 GLN A CA 1
ATOM 712 C C . GLN A 1 99 ? -7.018 -53.339 23.986 1.00 29.71 97 GLN A C 1
ATOM 713 O O . GLN A 1 99 ? -7.516 -54.391 24.398 1.00 30.39 97 GLN A O 1
ATOM 719 N N . ILE A 1 100 ? -6.295 -52.506 24.773 1.00 26.87 98 ILE A N 1
ATOM 720 C CA . ILE A 1 100 ? -6.075 -52.789 26.202 1.00 26.10 98 ILE A CA 1
ATOM 721 C C . ILE A 1 100 ? -7.440 -52.807 26.885 1.00 31.40 98 ILE A C 1
ATOM 722 O O . ILE A 1 100 ? -7.747 -53.776 27.574 1.00 32.51 98 ILE A O 1
ATOM 727 N N . ALA A 1 101 ? -8.275 -51.777 26.653 1.00 27.47 99 ALA A N 1
ATOM 728 C CA . ALA A 1 101 ? -9.614 -51.745 27.272 1.00 27.42 99 ALA A CA 1
ATOM 729 C C . ALA A 1 101 ? -10.409 -53.019 26.931 1.00 33.48 99 ALA A C 1
ATOM 730 O O . ALA A 1 101 ? -11.044 -53.587 27.823 1.00 35.32 99 ALA A O 1
ATOM 732 N N . ASP A 1 102 ? -10.327 -53.498 25.653 1.00 29.09 100 ASP A N 1
ATOM 733 C CA . ASP A 1 102 ? -10.979 -54.725 25.218 1.00 30.21 100 ASP A CA 1
ATOM 734 C C . ASP A 1 102 ? -10.488 -55.936 26.009 1.00 33.48 100 ASP A C 1
ATOM 735 O O . ASP A 1 102 ? -11.306 -56.677 26.552 1.00 33.46 100 ASP A O 1
ATOM 740 N N . TYR A 1 103 ? -9.158 -56.099 26.144 1.00 30.66 101 TYR A N 1
ATOM 741 C CA . TYR A 1 103 ? -8.562 -57.188 26.931 1.00 29.29 101 TYR A CA 1
ATOM 742 C C . TYR A 1 103 ? -9.033 -57.183 28.367 1.00 33.14 101 TYR A C 1
ATOM 743 O O . TYR A 1 103 ? -9.155 -58.250 28.967 1.00 34.97 101 TYR A O 1
ATOM 752 N N . LEU A 1 104 ? -9.213 -55.981 28.939 1.00 29.33 102 LEU A N 1
ATOM 753 C CA . LEU A 1 104 ? -9.585 -55.784 30.341 1.00 29.71 102 LEU A CA 1
ATOM 754 C C . LEU A 1 104 ? -11.052 -55.672 30.563 1.00 35.11 102 LEU A C 1
ATOM 755 O O . LEU A 1 104 ? -11.475 -55.367 31.681 1.00 35.09 102 LEU A O 1
ATOM 760 N N . ASN A 1 105 ? -11.846 -55.969 29.530 1.00 33.65 103 ASN A N 1
ATOM 761 C CA . ASN A 1 105 ? -13.308 -55.891 29.538 1.00 34.79 103 ASN A CA 1
ATOM 762 C C . ASN A 1 105 ? -13.808 -54.534 30.026 1.00 38.27 103 ASN A C 1
ATOM 763 O O . ASN A 1 105 ? -14.759 -54.452 30.797 1.00 39.65 103 ASN A O 1
ATOM 768 N N . ILE A 1 106 ? -13.147 -53.466 29.593 1.00 32.41 104 ILE A N 1
ATOM 769 C CA . ILE A 1 106 ? -13.573 -52.121 29.950 1.00 31.86 104 ILE A CA 1
ATOM 770 C C . ILE A 1 106 ? -14.339 -51.544 28.745 1.00 34.37 104 ILE A C 1
ATOM 771 O O . ILE A 1 106 ? -13.751 -51.392 27.671 1.00 32.52 104 ILE A O 1
ATOM 776 N N . PRO A 1 107 ? -15.615 -51.146 28.915 1.00 32.09 105 PRO A N 1
ATOM 777 C CA . PRO A 1 107 ? -16.335 -50.484 27.819 1.00 33.46 105 PRO A CA 1
ATOM 778 C C . PRO A 1 107 ? -15.515 -49.298 27.281 1.00 36.19 105 PRO A C 1
ATOM 779 O O . PRO A 1 107 ? -14.903 -48.571 28.049 1.00 33.27 105 PRO A O 1
ATOM 783 N N . CYS A 1 108 ? -15.409 -49.178 25.954 1.00 33.13 106 CYS A N 1
ATOM 784 C CA . CYS A 1 108 ? -14.532 -48.188 25.329 1.00 34.23 106 CYS A CA 1
ATOM 785 C C . CYS A 1 108 ? -15.185 -47.638 24.084 1.00 40.74 106 CYS A C 1
ATOM 786 O O . CYS A 1 108 ? -15.589 -48.411 23.208 1.00 37.65 106 CYS A O 1
ATOM 789 N N . HIS A 1 109 ? -15.331 -46.309 24.028 1.00 39.95 107 HIS A N 1
ATOM 790 C CA . HIS A 1 109 ? -15.870 -45.640 22.856 1.00 40.36 107 HIS A CA 1
ATOM 791 C C . HIS A 1 109 ? -14.681 -44.958 22.177 1.00 40.02 107 HIS A C 1
ATOM 792 O O . HIS A 1 109 ? -14.081 -44.062 22.763 1.00 36.08 107 HIS A O 1
ATOM 799 N N . ALA A 1 110 ? -14.322 -45.399 20.964 1.00 36.13 108 ALA A N 1
ATOM 800 C CA . ALA A 1 110 ? -13.219 -44.770 20.236 1.00 36.01 108 ALA A CA 1
ATOM 801 C C . ALA A 1 110 ? -13.683 -43.709 19.255 1.00 40.85 108 ALA A C 1
ATOM 802 O O . ALA A 1 110 ? -14.653 -43.923 18.531 1.00 41.82 108 ALA A O 1
ATOM 804 N N . VAL A 1 111 ? -12.986 -42.560 19.232 1.00 36.26 109 VAL A N 1
ATOM 805 C CA . VAL A 1 111 ? -13.248 -41.466 18.289 1.00 36.56 109 VAL A CA 1
ATOM 806 C C . VAL A 1 111 ? -12.149 -41.693 17.279 1.00 41.56 109 VAL A C 1
ATOM 807 O O . VAL A 1 111 ? -10.989 -41.554 17.657 1.00 38.32 109 VAL A O 1
ATOM 811 N N . SER A 1 112 ? -12.488 -42.145 16.037 1.00 38.28 110 SER A N 1
ATOM 812 C CA . SER A 1 112 ? -11.499 -42.493 15.007 1.00 38.44 110 SER A CA 1
ATOM 813 C C . SER A 1 112 ? -11.597 -41.544 13.800 1.00 42.38 110 SER A C 1
ATOM 814 O O . SER A 1 112 ? -12.285 -41.817 12.822 1.00 40.87 110 SER A O 1
ATOM 817 N N . PRO A 1 113 ? -10.919 -40.397 13.843 1.00 37.54 111 PRO A N 1
ATOM 818 C CA . PRO A 1 113 ? -11.023 -39.460 12.704 1.00 37.40 111 PRO A CA 1
ATOM 819 C C . PRO A 1 113 ? -10.161 -39.813 11.498 1.00 42.25 111 PRO A C 1
ATOM 820 O O . PRO A 1 113 ? -10.233 -39.130 10.485 1.00 45.57 111 PRO A O 1
ATOM 824 N N . GLY A 1 114 ? -9.331 -40.833 11.617 1.00 36.69 112 GLY A N 1
ATOM 825 C CA . GLY A 1 114 ? -8.371 -41.204 10.580 1.00 36.58 112 GLY A CA 1
ATOM 826 C C . GLY A 1 114 ? -6.961 -40.959 11.086 1.00 39.47 112 GLY A C 1
ATOM 827 O O . GLY A 1 114 ? -6.759 -40.097 11.942 1.00 38.96 112 GLY A O 1
ATOM 828 N N . GLU A 1 115 ? -5.975 -41.688 10.591 1.00 36.69 113 GLU A N 1
ATOM 829 C CA . GLU A 1 115 ? -4.633 -41.552 11.147 1.00 36.29 113 GLU A CA 1
ATOM 830 C C . GLU A 1 115 ? -3.886 -40.289 10.724 1.00 40.30 113 GLU A C 1
ATOM 831 O O . GLU A 1 115 ? -2.866 -40.002 11.315 1.00 39.69 113 GLU A O 1
ATOM 837 N N . THR A 1 116 ? -4.390 -39.522 9.762 1.00 38.69 114 THR A N 1
ATOM 838 C CA . THR A 1 116 ? -3.714 -38.282 9.359 1.00 39.29 114 THR A CA 1
ATOM 839 C C . THR A 1 116 ? -4.563 -37.071 9.732 1.00 45.37 114 THR A C 1
ATOM 840 O O . THR A 1 116 ? -4.321 -35.957 9.256 1.00 45.23 114 THR A O 1
ATOM 844 N N . SER A 1 117 ? -5.546 -37.287 10.610 1.00 42.21 115 SER A N 1
ATOM 845 C CA . SER A 1 117 ? -6.433 -36.237 11.062 1.00 41.90 115 SER A CA 1
ATOM 846 C C . SER A 1 117 ? -6.310 -36.062 12.560 1.00 45.70 115 SER A C 1
ATOM 847 O O . SER A 1 117 ? -6.079 -37.030 13.294 1.00 42.67 115 SER A O 1
ATOM 850 N N . GLN A 1 118 ? -6.510 -34.830 13.007 1.00 45.51 116 GLN A N 1
ATOM 851 C CA . GLN A 1 118 ? -6.564 -34.514 14.431 1.00 46.89 116 GLN A CA 1
ATOM 852 C C . GLN A 1 118 ? -7.979 -34.786 14.878 1.00 52.04 116 GLN A C 1
ATOM 853 O O . GLN A 1 118 ? -8.883 -34.544 14.084 1.00 52.10 116 GLN A O 1
ATOM 859 N N . PRO A 1 119 ? -8.253 -35.313 16.090 1.00 49.97 117 PRO A N 1
ATOM 860 C CA . PRO A 1 119 ? -9.662 -35.563 16.465 1.00 50.76 117 PRO A CA 1
ATOM 861 C C . PRO A 1 119 ? -10.517 -34.311 16.394 1.00 56.98 117 PRO A C 1
ATOM 862 O O . PRO A 1 119 ? -10.023 -33.236 16.746 1.00 56.71 117 PRO A O 1
ATOM 866 N N . HIS A 1 120 ? -11.780 -34.429 15.956 1.00 55.74 118 HIS A N 1
ATOM 867 C CA . HIS A 1 120 ? -12.616 -33.238 15.949 1.00 58.38 118 HIS A CA 1
ATOM 868 C C . HIS A 1 120 ? -13.178 -33.054 17.337 1.00 59.76 118 HIS A C 1
ATOM 869 O O . HIS A 1 120 ? -13.803 -33.975 17.884 1.00 59.58 118 HIS A O 1
ATOM 876 N N . LEU A 1 121 ? -12.934 -31.882 17.925 1.00 55.10 119 LEU A N 1
ATOM 877 C CA . LEU A 1 121 ? -13.411 -31.572 19.268 1.00 55.50 119 LEU A CA 1
ATOM 878 C C . LEU A 1 121 ? -14.936 -31.677 19.373 1.00 56.04 119 LEU A C 1
ATOM 879 O O . LEU A 1 121 ? -15.412 -32.157 20.397 1.00 52.31 119 LEU A O 1
ATOM 884 N N . ASN A 1 122 ? -15.695 -31.348 18.277 1.00 53.94 120 ASN A N 1
ATOM 885 C CA . ASN A 1 122 ? -17.163 -31.504 18.268 1.00 54.14 120 ASN A CA 1
ATOM 886 C C . ASN A 1 122 ? -17.595 -32.938 18.494 1.00 53.47 120 ASN A C 1
ATOM 887 O O . ASN A 1 122 ? -18.588 -33.148 19.164 1.00 54.46 120 ASN A O 1
ATOM 892 N N . GLU A 1 123 ? -16.899 -33.909 17.881 1.00 47.59 121 GLU A N 1
ATOM 893 C CA . GLU A 1 123 ? -17.235 -35.329 18.012 1.00 47.08 121 GLU A CA 1
ATOM 894 C C . GLU A 1 123 ? -16.975 -35.789 19.445 1.00 46.20 121 GLU A C 1
ATOM 895 O O . GLU A 1 123 ? -17.818 -36.477 20.039 1.00 43.61 121 GLU A O 1
ATOM 901 N N . VAL A 1 124 ? -15.823 -35.370 20.000 1.00 40.70 122 VAL A N 1
ATOM 902 C CA . VAL A 1 124 ? -15.413 -35.672 21.380 1.00 39.76 122 VAL A CA 1
ATOM 903 C C . VAL A 1 124 ? -16.459 -35.128 22.333 1.00 43.54 122 VAL A C 1
ATOM 904 O O . VAL A 1 124 ? -16.965 -35.881 23.159 1.00 43.47 122 VAL A O 1
ATOM 908 N N . GLU A 1 125 ? -16.765 -33.820 22.206 1.00 42.21 123 GLU A N 1
ATOM 909 C CA . GLU A 1 125 ? -17.756 -33.054 22.973 1.00 45.29 123 GLU A CA 1
ATOM 910 C C . GLU A 1 125 ? -19.133 -33.711 22.945 1.00 50.79 123 GLU A C 1
ATOM 911 O O . GLU A 1 125 ? -19.803 -33.776 23.973 1.00 51.75 123 GLU A O 1
ATOM 917 N N . THR A 1 126 ? -19.560 -34.157 21.756 1.00 47.56 124 THR A N 1
ATOM 918 C CA . THR A 1 126 ? -20.841 -34.814 21.537 1.00 47.40 124 THR A CA 1
ATOM 919 C C . THR A 1 126 ? -20.836 -36.181 22.201 1.00 49.65 124 THR A C 1
ATOM 920 O O . THR A 1 126 ? -21.806 -36.531 22.869 1.00 50.90 124 THR A O 1
ATOM 924 N N . ALA A 1 127 ? -19.748 -36.941 22.033 1.00 44.34 125 ALA A N 1
ATOM 925 C CA . ALA A 1 127 ? -19.619 -38.263 22.651 1.00 44.28 125 ALA A CA 1
ATOM 926 C C . ALA A 1 127 ? -19.662 -38.123 24.166 1.00 47.10 125 ALA A C 1
ATOM 927 O O . ALA A 1 127 ? -20.417 -38.845 24.805 1.00 47.62 125 ALA A O 1
ATOM 929 N N . LEU A 1 128 ? -18.957 -37.127 24.732 1.00 43.43 126 LEU A N 1
ATOM 930 C CA . LEU A 1 128 ? -19.011 -36.889 26.172 1.00 43.02 126 LEU A CA 1
ATOM 931 C C . LEU A 1 128 ? -20.425 -36.537 26.614 1.00 50.04 126 LEU A C 1
ATOM 932 O O . LEU A 1 128 ? -20.978 -37.236 27.457 1.00 50.15 126 LEU A O 1
ATOM 937 N N . ALA A 1 129 ? -21.019 -35.478 26.030 1.00 49.24 127 ALA A N 1
ATOM 938 C CA . ALA A 1 129 ? -22.368 -35.017 26.376 1.00 51.58 127 ALA A CA 1
ATOM 939 C C . ALA A 1 129 ? -23.454 -36.101 26.306 1.00 56.77 127 ALA A C 1
ATOM 940 O O . ALA A 1 129 ? -24.286 -36.176 27.204 1.00 58.19 127 ALA A O 1
ATOM 942 N N . SER A 1 130 ? -23.436 -36.938 25.259 1.00 53.83 128 SER A N 1
ATOM 943 C CA . SER A 1 130 ? -24.481 -37.945 25.029 1.00 54.59 128 SER A CA 1
ATOM 944 C C . SER A 1 130 ? -24.291 -39.269 25.794 1.00 56.92 128 SER A C 1
ATOM 945 O O . SER A 1 130 ? -25.215 -40.086 25.847 1.00 57.62 128 SER A O 1
ATOM 948 N N . ASP A 1 131 ? -23.118 -39.481 26.395 1.00 50.08 129 ASP A N 1
ATOM 949 C CA . ASP A 1 131 ? -22.856 -40.719 27.121 1.00 48.57 129 ASP A CA 1
ATOM 950 C C . ASP A 1 131 ? -22.356 -40.420 28.537 1.00 49.77 129 ASP A C 1
ATOM 951 O O . ASP A 1 131 ? -21.145 -40.367 28.750 1.00 45.95 129 ASP A O 1
ATOM 956 N N . PRO A 1 132 ? -23.275 -40.237 29.531 1.00 46.85 130 PRO A N 1
ATOM 957 C CA . PRO A 1 132 ? -22.825 -39.959 30.909 1.00 45.43 130 PRO A CA 1
ATOM 958 C C . PRO A 1 132 ? -22.058 -41.104 31.597 1.00 46.69 130 PRO A C 1
ATOM 959 O O . PRO A 1 132 ? -21.415 -40.849 32.607 1.00 44.67 130 PRO A O 1
ATOM 963 N N . ALA A 1 133 ? -22.078 -42.335 31.035 1.00 44.09 131 ALA A N 1
ATOM 964 C CA . ALA A 1 133 ? -21.360 -43.508 31.570 1.00 42.62 131 ALA A CA 1
ATOM 965 C C . ALA A 1 133 ? -19.832 -43.398 31.412 1.00 42.76 131 ALA A C 1
ATOM 966 O O . ALA A 1 133 ? -19.112 -44.105 32.112 1.00 39.90 131 ALA A O 1
ATOM 968 N N . ILE A 1 134 ? -19.336 -42.540 30.505 1.00 37.62 132 ILE A N 1
ATOM 969 C CA . ILE A 1 134 ? -17.879 -42.353 30.319 1.00 34.70 132 ILE A CA 1
ATOM 970 C C . ILE A 1 134 ? -17.335 -41.826 31.652 1.00 37.09 132 ILE A C 1
ATOM 971 O O . ILE A 1 134 ? -17.948 -40.929 32.243 1.00 37.22 132 ILE A O 1
ATOM 976 N N . THR A 1 135 ? -16.222 -42.389 32.146 1.00 30.81 133 THR A N 1
ATOM 977 C CA . THR A 1 135 ? -15.637 -41.912 33.392 1.00 28.10 133 THR A CA 1
ATOM 978 C C . THR A 1 135 ? -14.246 -41.399 33.073 1.00 31.84 133 THR A C 1
ATOM 979 O O . THR A 1 135 ? -13.703 -40.551 33.792 1.00 31.41 133 THR A O 1
ATOM 983 N N . HIS A 1 136 ? -13.666 -41.927 31.997 1.00 28.24 134 HIS A N 1
ATOM 984 C CA . HIS A 1 136 ? -12.272 -41.672 31.615 1.00 26.94 134 HIS A CA 1
ATOM 985 C C . HIS A 1 136 ? -12.119 -41.319 30.171 1.00 31.44 134 HIS A C 1
ATOM 986 O O . HIS A 1 136 ? -12.865 -41.828 29.321 1.00 31.64 134 HIS A O 1
ATOM 993 N N . VAL A 1 137 ? -11.099 -40.477 29.860 1.00 30.60 135 VAL A N 1
ATOM 994 C CA . VAL A 1 137 ? -10.745 -40.174 28.473 1.00 30.52 135 VAL A CA 1
ATOM 995 C C . VAL A 1 137 ? -9.251 -40.415 28.299 1.00 33.83 135 VAL A C 1
ATOM 996 O O . VAL A 1 137 ? -8.463 -40.226 29.234 1.00 34.80 135 VAL A O 1
ATOM 1000 N N . ALA A 1 138 ? -8.860 -40.847 27.111 1.00 28.82 136 ALA A N 1
ATOM 1001 C CA . ALA A 1 138 ? -7.446 -41.089 26.797 1.00 28.06 136 ALA A CA 1
ATOM 1002 C C . ALA A 1 138 ? -7.105 -40.470 25.470 1.00 33.22 136 ALA A C 1
ATOM 1003 O O . ALA A 1 138 ? -7.894 -40.555 24.520 1.00 32.65 136 ALA A O 1
ATOM 1005 N N . ILE A 1 139 ? -5.904 -39.891 25.356 1.00 30.51 137 ILE A N 1
ATOM 1006 C CA . ILE A 1 139 ? -5.421 -39.347 24.083 1.00 29.33 137 ILE A CA 1
ATOM 1007 C C . ILE A 1 139 ? -3.905 -39.530 24.037 1.00 32.68 137 ILE A C 1
ATOM 1008 O O . ILE A 1 139 ? -3.250 -39.578 25.076 1.00 29.44 137 ILE A O 1
ATOM 1013 N N . VAL A 1 140 ? -3.368 -39.639 22.835 1.00 28.69 138 VAL A N 1
ATOM 1014 C CA . VAL A 1 140 ? -1.947 -39.757 22.602 1.00 26.86 138 VAL A CA 1
ATOM 1015 C C . VAL A 1 140 ? -1.465 -38.353 22.248 1.00 31.66 138 VAL A C 1
ATOM 1016 O O . VAL A 1 140 ? -2.103 -37.673 21.451 1.00 30.39 138 VAL A O 1
ATOM 1020 N N . HIS A 1 141 ? -0.380 -37.901 22.902 1.00 27.69 139 HIS A N 1
ATOM 1021 C CA . HIS A 1 141 ? 0.131 -36.557 22.672 1.00 27.84 1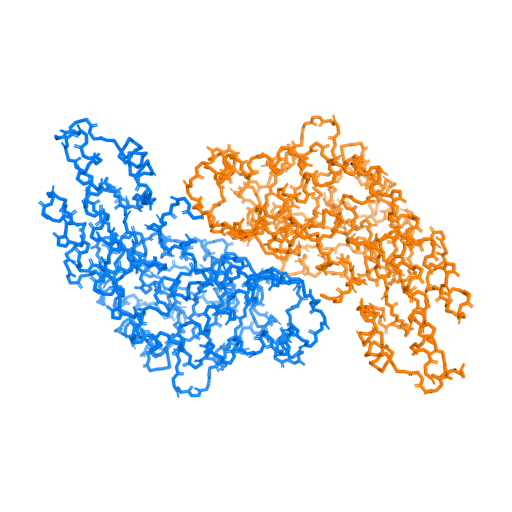39 HIS A CA 1
ATOM 1022 C C . HIS A 1 141 ? 0.815 -36.491 21.306 1.00 32.55 139 HIS A C 1
ATOM 1023 O O . HIS A 1 141 ? 0.385 -35.736 20.423 1.00 32.02 139 HIS A O 1
ATOM 1030 N N . CYS A 1 142 ? 1.900 -37.243 21.145 1.00 29.47 140 CYS A N 1
ATOM 1031 C CA . CYS A 1 142 ? 2.566 -37.304 19.854 1.00 29.50 140 CYS A CA 1
ATOM 1032 C C . CYS A 1 142 ? 2.201 -38.657 19.298 1.00 32.69 140 CYS A C 1
ATOM 1033 O O . CYS A 1 142 ? 2.556 -39.681 19.884 1.00 32.96 140 CYS A O 1
ATOM 1036 N N . GLU A 1 143 ? 1.418 -38.671 18.220 1.00 29.92 141 GLU A N 1
ATOM 1037 C CA . GLU A 1 143 ? 0.998 -39.918 17.645 1.00 29.64 141 GLU A CA 1
ATOM 1038 C C . GLU A 1 143 ? 2.137 -40.386 16.742 1.00 33.75 141 GLU A C 1
ATOM 1039 O O . GLU A 1 143 ? 2.196 -40.053 15.544 1.00 33.31 141 GLU A O 1
ATOM 1045 N N . THR A 1 144 ? 3.085 -41.109 17.351 1.00 28.78 142 THR A N 1
ATOM 1046 C CA . THR A 1 144 ? 4.317 -41.591 16.706 1.00 26.55 142 THR A CA 1
ATOM 1047 C C . THR A 1 144 ? 4.040 -42.316 15.360 1.00 30.79 142 THR A C 1
ATOM 1048 O O . THR A 1 144 ? 4.928 -42.388 14.501 1.00 29.85 142 THR A O 1
ATOM 1052 N N . THR A 1 145 ? 2.842 -42.894 15.209 1.00 27.57 143 THR A N 1
ATOM 1053 C CA . THR A 1 145 ? 2.404 -43.572 13.946 1.00 26.51 143 THR A CA 1
ATOM 1054 C C . THR A 1 145 ? 2.752 -42.716 12.730 1.00 31.40 143 THR A C 1
ATOM 1055 O O . THR A 1 145 ? 3.281 -43.222 11.738 1.00 31.26 143 THR A O 1
ATOM 1059 N N . THR A 1 146 ? 2.424 -41.425 12.802 1.00 29.56 144 THR A N 1
ATOM 1060 C CA . THR A 1 146 ? 2.644 -40.491 11.704 1.00 31.38 144 THR A CA 1
ATOM 1061 C C . THR A 1 146 ? 3.577 -39.392 12.124 1.00 36.63 144 THR A C 1
ATOM 1062 O O . THR A 1 146 ? 4.121 -38.687 11.279 1.00 37.99 144 THR A O 1
ATOM 1066 N N . GLY A 1 147 ? 3.735 -39.219 13.424 1.00 31.86 145 GLY A N 1
ATOM 1067 C CA . GLY A 1 147 ? 4.475 -38.099 13.975 1.00 31.60 145 GLY A CA 1
ATOM 1068 C C . GLY A 1 147 ? 3.544 -36.918 14.204 1.00 38.89 145 GLY A C 1
ATOM 1069 O O . GLY A 1 147 ? 3.991 -35.800 14.394 1.00 41.58 145 GLY A O 1
ATOM 1070 N N . MET A 1 148 ? 2.238 -37.160 14.222 1.00 34.66 146 MET A N 1
ATOM 1071 C CA . MET A 1 148 ? 1.237 -36.128 14.441 1.00 35.04 146 MET A CA 1
ATOM 1072 C C . MET A 1 148 ? 1.276 -35.577 15.868 1.00 37.15 146 MET A C 1
ATOM 1073 O O . MET A 1 148 ? 1.369 -36.356 16.807 1.00 35.59 146 MET A O 1
ATOM 1078 N N . LEU A 1 149 ? 1.147 -34.245 16.030 1.00 33.55 147 LEU A N 1
ATOM 1079 C CA . LEU A 1 149 ? 1.050 -33.657 17.355 1.00 32.93 147 LEU A CA 1
ATOM 1080 C C . LEU A 1 149 ? -0.443 -33.388 17.629 1.00 36.40 147 LEU A C 1
ATOM 1081 O O . LEU A 1 149 ? -1.028 -32.525 16.990 1.00 36.21 147 LEU A O 1
ATOM 1086 N N . ASN A 1 150 ? -1.080 -34.190 18.500 1.00 31.72 148 ASN A N 1
ATOM 1087 C CA . ASN A 1 150 ? -2.506 -34.070 18.856 1.00 32.43 148 ASN A CA 1
ATOM 1088 C C . ASN A 1 150 ? -2.849 -32.840 19.735 1.00 40.38 148 ASN A C 1
ATOM 1089 O O . ASN A 1 150 ? -2.041 -32.458 20.583 1.00 39.83 148 ASN A O 1
ATOM 1094 N N . PRO A 1 151 ? -4.094 -32.310 19.625 1.00 41.09 149 PRO A N 1
ATOM 1095 C CA . PRO A 1 151 ? -4.475 -31.128 20.419 1.00 41.51 149 PRO A CA 1
ATOM 1096 C C . PRO A 1 151 ? -4.989 -31.534 21.794 1.00 43.08 149 PRO A C 1
ATOM 1097 O O . PRO A 1 151 ? -6.194 -31.488 22.104 1.00 44.74 149 PRO A O 1
ATOM 1101 N N . ILE A 1 152 ? -4.051 -31.817 22.658 1.00 37.05 150 ILE A N 1
ATOM 1102 C CA . ILE A 1 152 ? -4.356 -32.326 23.986 1.00 35.16 150 ILE A CA 1
ATOM 1103 C C . ILE A 1 152 ? -4.981 -31.281 24.929 1.00 39.05 150 ILE A C 1
ATOM 1104 O O . ILE A 1 152 ? -5.810 -31.663 25.741 1.00 38.08 150 ILE A O 1
ATOM 1109 N N . GLU A 1 153 ? -4.621 -29.995 24.821 1.00 36.72 151 GLU A N 1
ATOM 1110 C CA . GLU A 1 153 ? -5.159 -28.992 25.739 1.00 36.60 151 GLU A CA 1
ATOM 1111 C C . GLU A 1 153 ? -6.693 -28.877 25.691 1.00 39.64 151 GLU A C 1
ATOM 1112 O O . GLU A 1 153 ? -7.351 -28.969 26.722 1.00 37.87 151 GLU A O 1
ATOM 1118 N N . ALA A 1 154 ? -7.262 -28.690 24.481 1.00 37.21 152 ALA A N 1
ATOM 1119 C CA . ALA A 1 154 ? -8.707 -28.569 24.289 1.00 36.20 152 ALA A CA 1
ATOM 1120 C C . ALA A 1 154 ? -9.403 -29.881 24.638 1.00 39.26 152 ALA A C 1
ATOM 1121 O O . ALA A 1 154 ? -10.492 -29.863 25.204 1.00 41.19 152 ALA A O 1
ATOM 1123 N N . PHE A 1 155 ? -8.784 -31.006 24.294 1.00 35.76 153 PHE A N 1
ATOM 1124 C CA . PHE A 1 155 ? -9.341 -32.328 24.602 1.00 36.25 153 PHE A CA 1
ATOM 1125 C C . PHE A 1 155 ? -9.456 -32.543 26.124 1.00 37.74 153 PHE A C 1
ATOM 1126 O O . PHE A 1 155 ? -10.509 -32.926 26.616 1.00 38.18 153 PHE A O 1
ATOM 1134 N N . ALA A 1 156 ? -8.366 -32.308 26.858 1.00 34.56 154 ALA A N 1
ATOM 1135 C CA . ALA A 1 156 ? -8.317 -32.469 28.314 1.00 33.44 154 ALA A CA 1
ATOM 1136 C C . ALA A 1 156 ? -9.278 -31.503 28.959 1.00 37.56 154 ALA A C 1
ATOM 1137 O O . ALA A 1 156 ? -10.015 -31.897 29.847 1.00 37.27 154 ALA A O 1
ATOM 1139 N N . SER A 1 157 ? -9.319 -30.259 28.462 1.00 38.41 155 SER A N 1
ATOM 1140 C CA . SER A 1 157 ? -10.196 -29.207 28.979 1.00 40.37 155 SER A CA 1
ATOM 1141 C C . SER A 1 157 ? -11.675 -29.620 28.871 1.00 46.25 155 SER A C 1
ATOM 1142 O O . SER A 1 157 ? -12.410 -29.472 29.852 1.00 47.69 155 SER A O 1
ATOM 1145 N N . ALA A 1 158 ? -12.090 -30.181 27.701 1.00 42.37 156 ALA A N 1
ATOM 1146 C CA . ALA A 1 158 ? -13.458 -30.666 27.450 1.00 42.58 156 ALA A CA 1
ATOM 1147 C C . ALA A 1 158 ? -13.796 -31.834 28.392 1.00 46.02 156 ALA A C 1
ATOM 1148 O O . ALA A 1 158 ? -14.867 -31.851 29.001 1.00 47.18 156 ALA A O 1
ATOM 1150 N N . ALA A 1 159 ? -12.861 -32.777 28.556 1.00 40.30 157 ALA A N 1
ATOM 1151 C CA . ALA A 1 159 ? -13.043 -33.914 29.447 1.00 39.57 157 ALA A CA 1
ATOM 1152 C C . ALA A 1 159 ? -13.193 -33.456 30.902 1.00 43.87 157 ALA A C 1
ATOM 1153 O O . ALA A 1 159 ? -14.103 -33.925 31.581 1.00 43.65 157 ALA A O 1
ATOM 1155 N N . LYS A 1 160 ? -12.358 -32.491 31.356 1.00 41.17 158 LYS A N 1
ATOM 1156 C CA . LYS A 1 160 ? -12.396 -31.943 32.724 1.00 40.97 158 LYS A CA 1
ATOM 1157 C C . LYS A 1 160 ? -13.710 -31.214 32.989 1.00 46.29 158 LYS A C 1
ATOM 1158 O O . LYS A 1 160 ? -14.294 -31.380 34.063 1.00 46.34 158 LYS A O 1
ATOM 1164 N N . ALA A 1 161 ? -14.213 -30.472 31.982 1.00 43.54 159 ALA A N 1
ATOM 1165 C CA . ALA A 1 161 ? -15.486 -29.774 32.086 1.00 43.97 159 ALA A CA 1
ATOM 1166 C C . ALA A 1 161 ? -16.627 -30.795 32.267 1.00 49.44 159 ALA A C 1
ATOM 1167 O O . ALA A 1 161 ? -17.631 -30.500 32.910 1.00 51.60 159 ALA A O 1
ATOM 1169 N N . HIS A 1 162 ? -16.458 -32.001 31.713 1.00 44.42 160 HIS A N 1
ATOM 1170 C CA . HIS A 1 162 ? -17.433 -33.084 31.828 1.00 43.23 160 HIS A CA 1
ATOM 1171 C C . HIS A 1 162 ? -17.167 -33.997 33.036 1.00 44.03 160 HIS A C 1
ATOM 1172 O O . HIS A 1 162 ? -17.854 -34.998 33.186 1.00 44.36 160 HIS A O 1
ATOM 1179 N N . GLY A 1 163 ? -16.205 -33.634 33.892 1.00 37.50 161 GLY A N 1
ATOM 1180 C CA . GLY A 1 163 ? -15.886 -34.370 35.115 1.00 36.36 161 GLY A CA 1
ATOM 1181 C C . GLY A 1 163 ? -15.230 -35.717 34.884 1.00 40.47 161 GLY A C 1
ATOM 1182 O O . GLY A 1 163 ? -15.425 -36.642 35.672 1.00 40.51 161 GLY A O 1
ATOM 1183 N N . LYS A 1 164 ? -14.431 -35.843 33.808 1.00 34.84 162 LYS A N 1
ATOM 1184 C CA . LYS A 1 164 ? -13.789 -37.115 33.501 1.00 32.97 162 LYS A CA 1
ATOM 1185 C C . LYS A 1 164 ? -12.362 -37.116 33.946 1.00 37.51 162 LYS A C 1
ATOM 1186 O O . LYS A 1 164 ? -11.754 -36.055 34.068 1.00 37.32 162 LYS A O 1
ATOM 1192 N N . VAL A 1 165 ? -11.801 -38.319 34.101 1.00 30.68 163 VAL A N 1
ATOM 1193 C CA . VAL A 1 165 ? -10.409 -38.504 34.449 1.00 29.36 163 VAL A CA 1
ATOM 1194 C C . VAL A 1 165 ? -9.629 -38.526 33.115 1.00 33.81 163 VAL A C 1
ATOM 1195 O O . VAL A 1 165 ? -9.995 -39.267 32.203 1.00 33.59 163 VAL A O 1
ATOM 1199 N N . VAL A 1 166 ? -8.564 -37.728 33.012 1.00 31.25 164 VAL A N 1
ATOM 1200 C CA . VAL A 1 166 ? -7.788 -37.600 31.776 1.00 30.57 164 VAL A CA 1
ATOM 1201 C C . VAL A 1 166 ? -6.495 -38.401 31.854 1.00 33.67 164 VAL A C 1
ATOM 1202 O O . VAL A 1 166 ? -5.680 -38.208 32.760 1.00 32.25 164 VAL A O 1
ATOM 1206 N N . ILE A 1 167 ? -6.328 -39.295 30.893 1.00 30.14 165 ILE A N 1
ATOM 1207 C CA . ILE A 1 167 ? -5.138 -40.118 30.716 1.00 28.97 165 ILE A CA 1
ATOM 1208 C C . ILE A 1 167 ? -4.436 -39.606 29.449 1.00 30.45 165 ILE A C 1
ATOM 1209 O O . ILE A 1 167 ? -5.066 -39.490 28.372 1.00 30.07 165 ILE A O 1
ATOM 1214 N N . LEU A 1 168 ? -3.139 -39.317 29.574 1.00 27.95 166 LEU A N 1
ATOM 1215 C CA . LEU A 1 168 ? -2.332 -38.879 28.434 1.00 27.28 166 LEU A CA 1
ATOM 1216 C C . LEU A 1 168 ? -1.210 -39.855 28.126 1.00 29.70 166 LEU A C 1
ATOM 1217 O O . LEU A 1 168 ? -0.352 -40.091 28.962 1.00 28.88 166 LEU A O 1
ATOM 1222 N N . ASP A 1 169 ? -1.191 -40.401 26.901 1.00 29.14 167 ASP A N 1
ATOM 1223 C CA . ASP A 1 169 ? -0.060 -41.218 26.489 1.00 28.41 167 ASP A CA 1
ATOM 1224 C C . ASP A 1 169 ? 0.949 -40.215 25.899 1.00 29.79 167 ASP A C 1
ATOM 1225 O O . ASP A 1 169 ? 0.766 -39.737 24.771 1.00 27.22 167 ASP A O 1
ATOM 1230 N N . ALA A 1 170 ? 1.993 -39.870 26.677 1.00 26.26 168 ALA A N 1
ATOM 1231 C CA . ALA A 1 170 ? 3.000 -38.893 26.231 1.00 26.26 168 ALA A CA 1
ATOM 1232 C C . ALA A 1 170 ? 4.291 -39.662 26.006 1.00 29.05 168 ALA A C 1
ATOM 1233 O O . ALA A 1 170 ? 5.395 -39.159 26.273 1.00 27.94 168 ALA A O 1
ATOM 1235 N N . MET A 1 171 ? 4.155 -40.913 25.540 1.00 24.78 169 MET A N 1
ATOM 1236 C CA . MET A 1 171 ? 5.327 -41.772 25.380 1.00 23.96 169 MET A CA 1
ATOM 1237 C C . MET A 1 171 ? 6.412 -41.068 24.605 1.00 27.09 169 MET A C 1
ATOM 1238 O O . MET A 1 171 ? 7.556 -41.066 25.042 1.00 28.44 169 MET A O 1
ATOM 1243 N N . SER A 1 172 ? 6.045 -40.460 23.454 1.00 24.96 170 SER A N 1
ATOM 1244 C CA . SER A 1 172 ? 7.032 -39.854 22.549 1.00 24.68 170 SER A CA 1
ATOM 1245 C C . SER A 1 172 ? 7.130 -38.353 22.634 1.00 30.17 170 SER A C 1
ATOM 1246 O O . SER A 1 172 ? 7.841 -37.752 21.840 1.00 31.83 170 SER A O 1
ATOM 1249 N N . SER A 1 173 ? 6.466 -37.729 23.608 1.00 25.76 171 SER A N 1
ATOM 1250 C CA . SER A 1 173 ? 6.512 -36.280 23.734 1.00 25.21 171 SER A CA 1
ATOM 1251 C C . SER A 1 173 ? 7.153 -35.790 25.015 1.00 30.48 171 SER A C 1
ATOM 1252 O O . SER A 1 173 ? 7.892 -34.813 24.987 1.00 30.30 171 SER A O 1
ATOM 1255 N N . PHE A 1 174 ? 6.856 -36.442 26.138 1.00 27.97 172 PHE A N 1
ATOM 1256 C CA . PHE A 1 174 ? 7.373 -36.034 27.437 1.00 27.90 172 PHE A CA 1
ATOM 1257 C C . PHE A 1 174 ? 8.906 -35.948 27.442 1.00 33.43 172 PHE A C 1
ATOM 1258 O O . PHE A 1 174 ? 9.600 -36.926 27.142 1.00 31.70 172 PHE A O 1
ATOM 1266 N N . GLY A 1 175 ? 9.398 -34.767 27.758 1.00 29.40 173 GLY A N 1
ATOM 1267 C CA . GLY A 1 175 ? 10.837 -34.519 27.764 1.00 30.33 173 GLY A CA 1
ATOM 1268 C C . GLY A 1 175 ? 11.354 -33.857 26.515 1.00 34.91 173 GLY A C 1
ATOM 1269 O O . GLY A 1 175 ? 12.485 -33.370 26.480 1.00 36.44 173 GLY A O 1
ATOM 1270 N N . GLY A 1 176 ? 10.524 -33.837 25.478 1.00 32.37 174 GLY A N 1
ATOM 1271 C CA . GLY A 1 176 ? 10.900 -33.212 24.223 1.00 31.10 174 GLY A CA 1
ATOM 1272 C C . GLY A 1 176 ? 9.956 -32.125 23.806 1.00 34.55 174 GLY A C 1
ATOM 1273 O O . GLY A 1 176 ? 10.285 -31.362 22.913 1.00 31.90 174 GLY A O 1
ATOM 1274 N N . ILE A 1 177 ? 8.752 -32.078 24.409 1.00 30.96 175 ILE A N 1
ATOM 1275 C CA . ILE A 1 177 ? 7.740 -31.052 24.109 1.00 29.31 175 ILE A CA 1
ATOM 1276 C C . ILE A 1 177 ? 7.298 -30.447 25.429 1.00 33.09 175 ILE A C 1
ATOM 1277 O O . ILE A 1 177 ? 6.828 -31.195 26.297 1.00 31.70 175 ILE A O 1
ATOM 1282 N N . PRO A 1 178 ? 7.428 -29.116 25.627 1.00 31.56 176 PRO A N 1
ATOM 1283 C CA . PRO A 1 178 ? 7.040 -28.533 26.906 1.00 32.09 176 PRO A CA 1
ATOM 1284 C C . PRO A 1 178 ? 5.570 -28.766 27.223 1.00 38.28 176 PRO A C 1
ATOM 1285 O O . PRO A 1 178 ? 4.705 -28.550 26.369 1.00 38.72 176 PRO A O 1
ATOM 1289 N N . ILE A 1 179 ? 5.303 -29.273 28.423 1.00 34.89 177 ILE A N 1
ATOM 1290 C CA . ILE A 1 179 ? 3.949 -29.495 28.938 1.00 36.21 177 ILE A CA 1
ATOM 1291 C C . ILE A 1 179 ? 3.933 -29.364 30.429 1.00 36.72 177 ILE A C 1
ATOM 1292 O O . ILE A 1 179 ? 4.873 -29.803 31.112 1.00 35.22 177 ILE A O 1
ATOM 1297 N N . ASP A 1 180 ? 2.853 -28.793 30.951 1.00 30.58 178 ASP A N 1
ATOM 1298 C CA . ASP A 1 180 ? 2.691 -28.741 32.394 1.00 29.99 178 ASP A CA 1
ATOM 1299 C C . ASP A 1 180 ? 1.381 -29.475 32.581 1.00 34.48 178 ASP A C 1
ATOM 1300 O O . ASP A 1 180 ? 0.313 -28.952 32.215 1.00 32.47 178 ASP A O 1
ATOM 1305 N N . ILE A 1 181 ? 1.481 -30.724 33.049 1.00 29.56 179 ILE A N 1
ATOM 1306 C CA . ILE A 1 181 ? 0.334 -31.628 33.133 1.00 29.64 179 ILE A CA 1
ATOM 1307 C C . ILE A 1 181 ? -0.714 -31.167 34.146 1.00 34.49 179 ILE A C 1
ATOM 1308 O O . ILE A 1 181 ? -1.902 -31.480 33.959 1.00 33.37 179 ILE A O 1
ATOM 1313 N N . ALA A 1 182 ? -0.308 -30.370 35.161 1.00 32.70 180 ALA A N 1
ATOM 1314 C CA . ALA A 1 182 ? -1.259 -29.836 36.141 1.00 31.83 180 ALA A CA 1
ATOM 1315 C C . ALA A 1 182 ? -2.112 -28.763 35.465 1.00 37.25 180 ALA A C 1
ATOM 1316 O O . ALA A 1 182 ? -3.336 -28.741 35.636 1.00 37.90 180 ALA A O 1
ATOM 1318 N N . GLU A 1 183 ? -1.470 -27.880 34.669 1.00 34.27 181 GLU A N 1
ATOM 1319 C CA . GLU A 1 183 ? -2.152 -26.786 33.967 1.00 34.55 181 GLU A CA 1
ATOM 1320 C C . GLU A 1 183 ? -3.091 -27.354 32.905 1.00 40.24 181 GLU A C 1
ATOM 1321 O O . GLU A 1 183 ? -4.168 -26.816 32.695 1.00 40.37 181 GLU A O 1
ATOM 1327 N N . LEU A 1 184 ? -2.684 -28.463 32.264 1.00 37.64 182 LEU A N 1
ATOM 1328 C CA . LEU A 1 184 ? -3.489 -29.142 31.244 1.00 36.82 182 LEU A CA 1
ATOM 1329 C C . LEU A 1 184 ? -4.628 -29.971 31.819 1.00 37.80 182 LEU A C 1
ATOM 1330 O O . LEU A 1 184 ? -5.550 -30.345 31.086 1.00 36.75 182 LEU A O 1
ATOM 1335 N N . GLY A 1 185 ? -4.575 -30.253 33.116 1.00 34.94 183 GLY A N 1
ATOM 1336 C CA . GLY A 1 185 ? -5.602 -31.051 33.775 1.00 34.69 183 GLY A CA 1
ATOM 1337 C C . GLY A 1 185 ? -5.460 -32.533 33.478 1.00 37.26 183 GLY A C 1
ATOM 1338 O O . GLY A 1 185 ? -6.451 -33.261 33.408 1.00 38.30 183 GLY A O 1
ATOM 1339 N N . ILE A 1 186 ? -4.234 -32.990 33.301 1.00 30.75 184 ILE A N 1
ATOM 1340 C CA . ILE A 1 186 ? -3.964 -34.408 33.045 1.00 29.77 184 ILE A CA 1
ATOM 1341 C C . ILE A 1 186 ? -3.922 -35.098 34.404 1.00 34.38 184 ILE A C 1
ATOM 1342 O O . ILE A 1 186 ? -3.169 -34.671 35.297 1.00 33.59 184 ILE A O 1
ATOM 1347 N N . ASP A 1 187 ? -4.688 -36.179 34.553 1.00 29.77 185 ASP A N 1
ATOM 1348 C CA . ASP A 1 187 ? -4.697 -36.956 35.771 1.00 28.78 185 ASP A CA 1
ATOM 1349 C C . ASP A 1 187 ? -3.610 -38.013 35.783 1.00 30.13 185 ASP A C 1
ATOM 1350 O O . ASP A 1 187 ? -3.076 -38.313 36.835 1.00 27.50 185 ASP A O 1
ATOM 1355 N N . PHE A 1 188 ? -3.326 -38.617 34.628 1.00 27.16 186 PHE A N 1
ATOM 1356 C CA . PHE A 1 188 ? -2.298 -39.646 34.517 1.00 25.66 186 PHE A CA 1
ATOM 1357 C C . PHE A 1 188 ? -1.576 -39.422 33.211 1.00 28.23 186 PHE A C 1
ATOM 1358 O O . PHE A 1 188 ? -2.209 -39.426 32.181 1.00 28.62 186 PHE A O 1
ATOM 1366 N N . MET A 1 189 ? -0.260 -39.245 33.262 1.00 26.60 187 MET A N 1
ATOM 1367 C CA . MET A 1 189 ? 0.559 -39.037 32.069 1.00 26.45 187 MET A CA 1
ATOM 1368 C C . MET A 1 189 ? 1.544 -40.185 32.051 1.00 29.45 187 MET A C 1
ATOM 1369 O O . MET A 1 189 ? 2.289 -40.385 33.010 1.00 28.56 187 MET A O 1
ATOM 1374 N N . ILE A 1 190 ? 1.528 -40.967 30.971 1.00 25.90 188 ILE A N 1
ATOM 1375 C CA . ILE A 1 190 ? 2.449 -42.081 30.826 1.00 23.77 188 ILE A CA 1
ATOM 1376 C C . ILE A 1 190 ? 3.526 -41.638 29.882 1.00 26.87 188 ILE A C 1
ATOM 1377 O O . ILE A 1 190 ? 3.231 -40.980 28.886 1.00 28.26 188 ILE A O 1
ATOM 1382 N N . SER A 1 191 ? 4.771 -42.026 30.163 1.00 25.32 189 SER A N 1
ATOM 1383 C CA . SER A 1 191 ? 5.861 -41.819 29.238 1.00 24.57 189 SER A CA 1
ATOM 1384 C C . SER A 1 191 ? 6.905 -42.908 29.423 1.00 29.06 189 SER A C 1
ATOM 1385 O O . SER A 1 191 ? 6.694 -43.853 30.204 1.00 27.67 189 SER A O 1
ATOM 1388 N N . SER A 1 192 ? 7.951 -42.874 28.612 1.00 27.79 190 SER A N 1
ATOM 1389 C CA . SER A 1 192 ? 8.902 -43.963 28.642 1.00 28.05 190 SER A CA 1
ATOM 1390 C C . SER A 1 192 ? 10.321 -43.517 28.934 1.00 29.49 190 SER A C 1
ATOM 1391 O O . SER A 1 192 ? 10.628 -42.321 28.901 1.00 29.32 190 SER A O 1
ATOM 1394 N N . ALA A 1 193 ? 11.168 -44.481 29.253 1.00 26.31 191 ALA A N 1
ATOM 1395 C CA . ALA A 1 193 ? 12.547 -44.206 29.612 1.00 27.75 191 ALA A CA 1
ATOM 1396 C C . ALA A 1 193 ? 13.379 -43.868 28.381 1.00 29.34 191 ALA A C 1
ATOM 1397 O O . ALA A 1 193 ? 14.399 -43.191 28.494 1.00 28.15 191 ALA A O 1
ATOM 1399 N N . ASN A 1 194 ? 12.936 -44.324 27.196 1.00 26.49 192 ASN A N 1
ATOM 1400 C CA . ASN A 1 194 ? 13.811 -44.316 26.043 1.00 25.56 192 ASN A CA 1
ATOM 1401 C C . ASN A 1 194 ? 13.369 -43.503 24.860 1.00 29.41 192 ASN A C 1
ATOM 1402 O O . ASN A 1 194 ? 13.666 -43.894 23.734 1.00 28.57 192 ASN A O 1
ATOM 1407 N N . MET A 1 195 ? 12.645 -42.394 25.069 1.00 26.81 193 MET A N 1
ATOM 1408 C CA . MET A 1 195 ? 12.281 -41.588 23.904 1.00 25.66 193 MET A CA 1
ATOM 1409 C C . MET A 1 195 ? 12.891 -40.204 24.102 1.00 31.10 193 MET A C 1
ATOM 1410 O O . MET A 1 195 ? 14.114 -40.114 24.071 1.00 31.05 193 MET A O 1
ATOM 1415 N N . CYS A 1 196 ? 12.122 -39.159 24.373 1.00 28.03 194 CYS A N 1
ATOM 1416 C CA . CYS A 1 196 ? 12.724 -37.810 24.493 1.00 27.53 194 CYS A CA 1
ATOM 1417 C C . CYS A 1 196 ? 13.637 -37.633 25.670 1.00 31.52 194 CYS A C 1
ATOM 1418 O O . CYS A 1 196 ? 14.475 -36.741 25.641 1.00 32.12 194 CYS A O 1
ATOM 1421 N N . ILE A 1 197 ? 13.480 -38.461 26.709 1.00 28.42 195 ILE A N 1
ATOM 1422 C CA . ILE A 1 197 ? 14.381 -38.362 27.866 1.00 27.89 195 ILE A CA 1
ATOM 1423 C C . ILE A 1 197 ? 15.767 -38.906 27.462 1.00 32.31 195 ILE A C 1
ATOM 1424 O O . ILE A 1 197 ? 16.788 -38.450 27.989 1.00 32.10 195 ILE A O 1
ATOM 1429 N N . GLN A 1 198 ? 15.785 -39.823 26.470 1.00 26.69 196 GLN A N 1
ATOM 1430 C CA . GLN A 1 198 ? 17.015 -40.373 25.896 1.00 25.84 196 GLN A CA 1
ATOM 1431 C C . GLN A 1 198 ? 17.721 -41.356 26.816 1.00 28.61 196 GLN A C 1
ATOM 1432 O O . GLN A 1 198 ? 18.946 -41.497 26.777 1.00 27.25 196 GLN A O 1
ATOM 1438 N N . GLY A 1 199 ? 16.941 -42.084 27.598 1.00 26.08 197 GLY A N 1
ATOM 1439 C CA . GLY A 1 199 ? 17.487 -43.188 28.370 1.00 25.22 197 GLY A CA 1
ATOM 1440 C C . GLY A 1 199 ? 17.394 -44.440 27.511 1.00 28.95 197 GLY A C 1
ATOM 1441 O O . GLY A 1 199 ? 17.149 -44.395 26.293 1.00 27.93 197 GLY A O 1
ATOM 1442 N N . VAL A 1 200 ? 17.596 -45.579 28.144 1.00 27.24 198 VAL A N 1
ATOM 1443 C CA . VAL A 1 200 ? 17.516 -46.858 27.487 1.00 25.64 198 VAL A CA 1
ATOM 1444 C C . VAL A 1 200 ? 16.196 -47.549 27.873 1.00 27.25 198 VAL A C 1
ATOM 1445 O O . VAL A 1 200 ? 15.635 -47.237 28.923 1.00 26.88 198 VAL A O 1
ATOM 1449 N N . PRO A 1 201 ? 15.658 -48.472 27.052 1.00 25.75 199 PRO A N 1
ATOM 1450 C CA . PRO A 1 201 ? 14.404 -49.140 27.443 1.00 24.88 199 PRO A CA 1
ATOM 1451 C C . PRO A 1 201 ? 14.558 -50.041 28.672 1.00 30.60 199 PRO A C 1
ATOM 1452 O O . PRO A 1 201 ? 15.650 -50.515 28.973 1.00 28.47 199 PRO A O 1
ATOM 1456 N N . GLY A 1 202 ? 13.444 -50.321 29.342 1.00 27.91 200 GLY A N 1
ATOM 1457 C CA . GLY A 1 202 ? 13.457 -51.228 30.484 1.00 28.04 200 GLY A CA 1
ATOM 1458 C C . GLY A 1 202 ? 12.260 -51.004 31.376 1.00 29.62 200 GLY A C 1
ATOM 1459 O O . GLY A 1 202 ? 11.752 -51.937 31.992 1.00 29.22 200 GLY A O 1
ATOM 1460 N N . PHE A 1 203 ? 11.807 -49.743 31.444 1.00 24.13 201 PHE A N 1
ATOM 1461 C CA . PHE A 1 203 ? 10.677 -49.403 32.299 1.00 23.28 201 PHE A CA 1
ATOM 1462 C C . PHE A 1 203 ? 9.994 -48.190 31.720 1.00 27.32 201 PHE A C 1
ATOM 1463 O O . PHE A 1 203 ? 10.581 -47.473 30.929 1.00 25.90 201 PHE A O 1
ATOM 1471 N N . GLY A 1 204 ? 8.769 -47.980 32.141 1.00 24.58 202 GLY A N 1
ATOM 1472 C CA . GLY A 1 204 ? 8.019 -46.779 31.812 1.00 25.86 202 GLY A CA 1
ATOM 1473 C C . GLY A 1 204 ? 7.616 -46.119 33.114 1.00 28.68 202 GLY A C 1
ATOM 1474 O O . GLY A 1 204 ? 7.982 -46.568 34.204 1.00 28.72 202 GLY A O 1
ATOM 1475 N N . PHE A 1 205 ? 6.896 -45.033 33.026 1.00 27.70 203 PHE A N 1
ATOM 1476 C CA . PHE A 1 205 ? 6.484 -44.375 34.250 1.00 25.78 203 PHE A CA 1
ATOM 1477 C C . PHE A 1 205 ? 5.207 -43.632 34.041 1.00 28.62 203 PHE A C 1
ATOM 1478 O O . PHE A 1 205 ? 4.845 -43.314 32.914 1.00 26.86 203 PHE A O 1
ATOM 1486 N N . VAL A 1 206 ? 4.517 -43.368 35.138 1.00 26.37 204 VAL A N 1
ATOM 1487 C CA . VAL A 1 206 ? 3.274 -42.632 35.145 1.00 24.87 204 VAL A CA 1
ATOM 1488 C C . VAL A 1 206 ? 3.433 -41.477 36.135 1.00 28.08 204 VAL A C 1
ATOM 1489 O O . VAL A 1 206 ? 3.847 -41.689 37.274 1.00 27.24 204 VAL A O 1
ATOM 1493 N N . ILE A 1 207 ? 3.094 -40.262 35.690 1.00 25.43 205 ILE A N 1
ATOM 1494 C CA . ILE A 1 207 ? 3.092 -39.074 36.548 1.00 24.87 205 ILE A CA 1
ATOM 1495 C C . ILE A 1 207 ? 1.622 -38.759 36.700 1.00 29.63 205 ILE A C 1
ATOM 1496 O O . ILE A 1 207 ? 0.931 -38.485 35.711 1.00 28.12 205 ILE A O 1
ATOM 1501 N N . ALA A 1 208 ? 1.142 -38.865 37.937 1.00 28.68 206 ALA A N 1
ATOM 1502 C CA . ALA A 1 208 ? -0.270 -38.748 38.226 1.00 29.00 206 ALA A CA 1
ATOM 1503 C C . ALA A 1 208 ? -0.576 -37.751 39.288 1.00 32.84 206 ALA A C 1
ATOM 1504 O O . ALA A 1 208 ? 0.257 -37.470 40.158 1.00 30.67 206 ALA A O 1
ATOM 1506 N N . LYS A 1 209 ? -1.808 -37.238 39.241 1.00 29.52 207 LYS A N 1
ATOM 1507 C CA . LYS A 1 209 ? -2.340 -36.368 40.273 1.00 29.01 207 LYS A CA 1
ATOM 1508 C C . LYS A 1 209 ? -2.554 -37.297 41.458 1.00 31.74 207 LYS A C 1
ATOM 1509 O O . LYS A 1 209 ? -3.208 -38.326 41.313 1.00 31.76 207 LYS A O 1
ATOM 1515 N N . LYS A 1 210 ? -1.894 -37.005 42.602 1.00 29.04 208 LYS A N 1
ATOM 1516 C CA . LYS A 1 210 ? -1.908 -37.878 43.772 1.00 27.73 208 LYS A CA 1
ATOM 1517 C C . LYS A 1 210 ? -3.312 -38.322 44.186 1.00 30.35 208 LYS A C 1
ATOM 1518 O O . LYS A 1 210 ? -3.510 -39.523 44.409 1.00 30.00 208 LYS A O 1
ATOM 1524 N N . THR A 1 211 ? -4.285 -37.387 44.226 1.00 28.61 209 THR A N 1
ATOM 1525 C CA . THR A 1 211 ? -5.666 -37.718 44.621 1.00 29.65 209 THR A CA 1
ATOM 1526 C C . THR A 1 211 ? -6.319 -38.689 43.635 1.00 32.41 209 THR A C 1
ATOM 1527 O O . THR A 1 211 ? -7.190 -39.466 44.021 1.00 30.89 209 THR A O 1
ATOM 1531 N N . GLU A 1 212 ? -5.898 -38.647 42.364 1.00 28.70 210 GLU A N 1
ATOM 1532 C CA . GLU A 1 212 ? -6.441 -39.550 41.357 1.00 27.29 210 GLU A CA 1
ATOM 1533 C C . GLU A 1 212 ? -5.763 -40.912 41.475 1.00 30.46 210 GLU A C 1
ATOM 1534 O O . GLU A 1 212 ? -6.440 -41.934 41.407 1.00 29.22 210 GLU A O 1
ATOM 1540 N N . LEU A 1 213 ? -4.446 -40.923 41.676 1.00 28.34 211 LEU A N 1
ATOM 1541 C CA . LEU A 1 213 ? -3.715 -42.181 41.862 1.00 28.80 211 LEU A CA 1
ATOM 1542 C C . LEU A 1 213 ? -4.232 -42.940 43.086 1.00 32.45 211 LEU A C 1
ATOM 1543 O O . LEU A 1 213 ? -4.346 -44.164 43.040 1.00 32.10 211 LEU A O 1
ATOM 1548 N N . GLU A 1 214 ? -4.582 -42.222 44.154 1.00 30.36 212 GLU A N 1
ATOM 1549 C CA . GLU A 1 214 ? -5.131 -42.834 45.371 1.00 30.38 212 GLU A CA 1
ATOM 1550 C C . GLU A 1 214 ? -6.415 -43.658 45.123 1.00 33.94 212 GLU A C 1
ATOM 1551 O O . GLU A 1 214 ? -6.630 -44.693 45.776 1.00 33.49 212 GLU A O 1
ATOM 1557 N N . LYS A 1 215 ? -7.213 -43.255 44.130 1.00 29.09 213 LYS A N 1
ATOM 1558 C CA . LYS A 1 215 ? -8.461 -43.953 43.787 1.00 28.86 213 LYS A CA 1
ATOM 1559 C C . LYS A 1 215 ? -8.180 -45.312 43.166 1.00 31.62 213 LYS A C 1
ATOM 1560 O O . LYS A 1 215 ? -9.069 -46.151 43.101 1.00 30.33 213 LYS A O 1
ATOM 1566 N N . CYS A 1 216 ? -6.941 -45.519 42.699 1.00 27.68 214 CYS A N 1
ATOM 1567 C CA . CYS A 1 216 ? -6.538 -46.767 42.049 1.00 27.06 214 CYS A CA 1
ATOM 1568 C C . CYS A 1 216 ? -6.393 -47.903 43.023 1.00 28.17 214 CYS A C 1
ATOM 1569 O O . CYS A 1 216 ? -6.325 -49.053 42.579 1.00 26.75 214 CYS A O 1
ATOM 1572 N N . GLN A 1 217 ? -6.245 -47.599 44.333 1.00 25.26 215 GLN A N 1
ATOM 1573 C CA . GLN A 1 217 ? -6.064 -48.652 45.331 1.00 26.47 215 GLN A CA 1
ATOM 1574 C C . GLN A 1 217 ? -7.122 -49.743 45.227 1.00 31.71 215 GLN A C 1
ATOM 1575 O O . GLN A 1 217 ? -8.304 -49.430 45.295 1.00 31.70 215 GLN A O 1
ATOM 1581 N N . GLY A 1 218 ? -6.687 -51.002 45.117 1.00 29.42 216 GLY A N 1
ATOM 1582 C CA . GLY A 1 218 ? -7.608 -52.135 45.114 1.00 30.30 216 GLY A CA 1
ATOM 1583 C C . GLY A 1 218 ? -8.381 -52.372 43.837 1.00 35.36 216 GLY A C 1
ATOM 1584 O O . GLY A 1 218 ? -9.174 -53.307 43.785 1.00 36.45 216 GLY A O 1
ATOM 1585 N N . GLN A 1 219 ? -8.177 -51.538 42.795 1.00 31.32 217 GLN A N 1
ATOM 1586 C CA . GLN A 1 219 ? -8.926 -51.656 41.526 1.00 30.65 217 GLN A CA 1
ATOM 1587 C C . GLN A 1 219 ? -8.159 -52.393 40.453 1.00 31.85 217 GLN A C 1
ATOM 1588 O O . GLN A 1 219 ? -8.712 -52.634 39.393 1.00 31.56 217 GLN A O 1
ATOM 1594 N N . ALA A 1 220 ? -6.875 -52.691 40.683 1.00 27.04 218 ALA A N 1
ATOM 1595 C CA . ALA A 1 220 ? -6.040 -53.231 39.627 1.00 25.60 218 ALA A CA 1
ATOM 1596 C C . ALA A 1 220 ? -6.521 -54.544 39.078 1.00 32.04 218 ALA A C 1
ATOM 1597 O O . ALA A 1 220 ? -7.098 -55.345 39.810 1.00 31.27 218 ALA A O 1
ATOM 1599 N N . ARG A 1 221 ? -6.205 -54.794 37.809 1.00 27.25 219 ARG A N 1
ATOM 1600 C CA . ARG A 1 221 ? -6.619 -56.029 37.124 1.00 26.76 219 ARG A CA 1
ATOM 1601 C C . ARG A 1 221 ? -5.427 -56.951 36.945 1.00 31.06 219 ARG A C 1
ATOM 1602 O O . ARG A 1 221 ? -5.578 -58.073 36.469 1.00 31.63 219 ARG A O 1
ATOM 1610 N N . SER A 1 222 ? -4.250 -56.466 37.340 1.00 26.56 220 SER A N 1
ATOM 1611 C CA . SER A 1 222 ? -2.991 -57.187 37.277 1.00 25.49 220 SER A CA 1
ATOM 1612 C C . SER A 1 222 ? -2.165 -56.932 38.532 1.00 28.58 220 SER A C 1
ATOM 1613 O O . SER A 1 222 ? -2.135 -55.802 39.010 1.00 27.53 220 SER A O 1
ATOM 1616 N N . LEU A 1 223 ? -1.453 -57.951 39.033 1.00 24.38 221 LEU A N 1
ATOM 1617 C CA . LEU A 1 223 ? -0.558 -57.738 40.161 1.00 24.19 221 LEU A CA 1
ATOM 1618 C C . LEU A 1 223 ? 0.668 -56.966 39.677 1.00 26.78 221 LEU A C 1
ATOM 1619 O O . LEU A 1 223 ? 0.975 -55.919 40.236 1.00 25.59 221 LEU A O 1
ATOM 1624 N N . SER A 1 224 ? 1.338 -57.451 38.615 1.00 24.38 222 SER A N 1
ATOM 1625 C CA . SER A 1 224 ? 2.534 -56.780 38.063 1.00 23.11 222 SER A CA 1
ATOM 1626 C C . SER A 1 224 ? 2.245 -55.324 37.719 1.00 28.36 222 SER A C 1
ATOM 1627 O O . SER A 1 224 ? 3.112 -54.464 37.894 1.00 30.60 222 SER A O 1
ATOM 1630 N N . LEU A 1 225 ? 1.032 -55.052 37.205 1.00 25.41 223 LEU A N 1
ATOM 1631 C CA . LEU A 1 225 ? 0.634 -53.733 36.721 1.00 23.57 223 LEU A CA 1
ATOM 1632 C C . LEU A 1 225 ? -0.315 -53.015 37.651 1.00 30.82 223 LEU A C 1
ATOM 1633 O O . LEU A 1 225 ? -1.097 -52.168 37.208 1.00 33.30 223 LEU A O 1
ATOM 1638 N N . ASP A 1 226 ? -0.247 -53.330 38.947 1.00 27.43 224 ASP A N 1
ATOM 1639 C CA . ASP A 1 226 ? -1.066 -52.675 39.964 1.00 26.48 224 ASP A CA 1
ATOM 1640 C C . ASP A 1 226 ? -0.385 -51.359 40.247 1.00 28.31 224 ASP A C 1
ATOM 1641 O O . ASP A 1 226 ? 0.625 -51.326 40.954 1.00 27.12 224 ASP A O 1
ATOM 1646 N N . LEU A 1 227 ? -0.910 -50.279 39.639 1.00 23.94 225 LEU A N 1
ATOM 1647 C CA . LEU A 1 227 ? -0.288 -48.967 39.734 1.00 24.36 225 LEU A CA 1
ATOM 1648 C C . LEU A 1 227 ? -0.215 -48.427 41.152 1.00 28.25 225 LEU A C 1
ATOM 1649 O O . LEU A 1 227 ? 0.845 -47.931 41.571 1.00 25.90 225 LEU A O 1
ATOM 1654 N N . TYR A 1 228 ? -1.344 -48.476 41.885 1.00 25.26 226 TYR A N 1
ATOM 1655 C CA . TYR A 1 228 ? -1.323 -47.977 43.241 1.00 23.48 226 TYR A CA 1
ATOM 1656 C C . TYR A 1 228 ? -0.382 -48.785 44.148 1.00 27.56 226 TYR A C 1
ATOM 1657 O O . TYR A 1 228 ? 0.348 -48.202 44.945 1.00 26.63 226 TYR A O 1
ATOM 1666 N N . ASP A 1 229 ? -0.397 -50.117 44.038 1.00 23.32 227 ASP A N 1
ATOM 1667 C CA . ASP A 1 229 ? 0.444 -50.969 44.863 1.00 22.56 227 ASP A CA 1
ATOM 1668 C C . ASP A 1 229 ? 1.921 -50.693 44.606 1.00 27.10 227 ASP A C 1
ATOM 1669 O O . ASP A 1 229 ? 2.733 -50.616 45.557 1.00 26.89 227 ASP A O 1
ATOM 1674 N N . GLN A 1 230 ? 2.271 -50.530 43.341 1.00 22.59 228 GLN A N 1
ATOM 1675 C CA . GLN A 1 230 ? 3.648 -50.209 42.956 1.00 21.87 228 GLN A CA 1
ATOM 1676 C C . GLN A 1 230 ? 4.040 -48.872 43.580 1.00 28.54 228 GLN A C 1
ATOM 1677 O O . GLN A 1 230 ? 5.100 -48.751 44.202 1.00 27.37 228 GLN A O 1
ATOM 1683 N N . TRP A 1 231 ? 3.163 -47.871 43.434 1.00 25.58 229 TRP A N 1
ATOM 1684 C CA . TRP A 1 231 ? 3.406 -46.537 43.976 1.00 26.62 229 TRP A CA 1
ATOM 1685 C C . TRP A 1 231 ? 3.541 -46.558 45.495 1.00 30.96 229 TRP A C 1
ATOM 1686 O O . TRP A 1 231 ? 4.465 -45.952 46.030 1.00 28.78 229 TRP A O 1
ATOM 1697 N N . HIS A 1 232 ? 2.580 -47.215 46.184 1.00 28.89 230 HIS A N 1
ATOM 1698 C CA . HIS A 1 232 ? 2.559 -47.307 47.640 1.00 28.34 230 HIS A CA 1
ATOM 1699 C C . HIS A 1 232 ? 3.880 -47.871 48.179 1.00 30.92 230 HIS A C 1
ATOM 1700 O O . HIS A 1 232 ? 4.445 -47.309 49.125 1.00 31.38 230 HIS A O 1
ATOM 1707 N N . CYS A 1 233 ? 4.386 -48.932 47.557 1.00 24.63 231 CYS A N 1
ATOM 1708 C CA . CYS A 1 233 ? 5.671 -49.522 47.953 1.00 25.82 231 CYS A CA 1
ATOM 1709 C C . CYS A 1 233 ? 6.821 -48.500 47.769 1.00 30.22 231 CYS A C 1
ATOM 1710 O O . CYS A 1 233 ? 7.643 -48.327 48.664 1.00 30.07 231 CYS A O 1
ATOM 1713 N N . MET A 1 234 ? 6.818 -47.743 46.666 1.00 28.44 232 MET A N 1
ATOM 1714 C CA . MET A 1 234 ? 7.890 -46.746 46.479 1.00 26.95 232 MET A CA 1
ATOM 1715 C C . MET A 1 234 ? 7.772 -45.640 47.474 1.00 31.07 232 MET A C 1
ATOM 1716 O O . MET A 1 234 ? 8.783 -45.089 47.887 1.00 30.95 232 MET A O 1
ATOM 1721 N N . GLU A 1 235 ? 6.541 -45.309 47.863 1.00 27.03 233 GLU A N 1
ATOM 1722 C CA . GLU A 1 235 ? 6.263 -44.240 48.819 1.00 26.87 233 GLU A CA 1
ATOM 1723 C C . GLU A 1 235 ? 6.718 -44.600 50.213 1.00 32.72 233 GLU A C 1
ATOM 1724 O O . GLU A 1 235 ? 7.438 -43.817 50.818 1.00 31.96 233 GLU A O 1
ATOM 1730 N N . VAL A 1 236 ? 6.303 -45.768 50.722 1.00 29.25 234 VAL A N 1
ATOM 1731 C CA . VAL A 1 236 ? 6.608 -46.165 52.109 1.00 30.37 234 VAL A CA 1
ATOM 1732 C C . VAL A 1 236 ? 7.965 -46.861 52.267 1.00 34.38 234 VAL A C 1
ATOM 1733 O O . VAL A 1 236 ? 8.488 -46.952 53.382 1.00 33.21 234 VAL A O 1
ATOM 1737 N N . ASN A 1 237 ? 8.499 -47.412 51.179 1.00 30.96 235 ASN A N 1
ATOM 1738 C CA . ASN A 1 237 ? 9.784 -48.089 51.245 1.00 29.64 235 ASN A CA 1
ATOM 1739 C C . ASN A 1 237 ? 10.852 -47.346 50.498 1.00 32.80 235 ASN A C 1
ATOM 1740 O O . ASN A 1 237 ? 11.789 -47.963 50.025 1.00 32.26 235 ASN A O 1
ATOM 1745 N N . HIS A 1 238 ? 10.733 -46.014 50.415 1.00 30.81 236 HIS A N 1
ATOM 1746 C CA . HIS A 1 238 ? 11.730 -45.099 49.835 1.00 33.10 236 HIS A CA 1
ATOM 1747 C C . HIS A 1 238 ? 12.330 -45.549 48.504 1.00 34.69 236 HIS A C 1
ATOM 1748 O O . HIS A 1 238 ? 13.543 -45.723 48.381 1.00 35.50 236 HIS A O 1
ATOM 1755 N N . GLY A 1 239 ? 11.478 -45.713 47.498 1.00 28.70 237 GLY A N 1
ATOM 1756 C CA . GLY A 1 239 ? 11.928 -46.050 46.149 1.00 26.85 237 GLY A CA 1
ATOM 1757 C C . GLY A 1 239 ? 11.883 -47.516 45.806 1.00 28.92 237 GLY A C 1
ATOM 1758 O O . GLY A 1 239 ? 11.969 -47.883 44.632 1.00 29.29 237 GLY A O 1
ATOM 1759 N N . LYS A 1 240 ? 11.726 -48.353 46.829 1.00 25.34 238 LYS A N 1
ATOM 1760 C CA . LYS A 1 240 ? 11.687 -49.801 46.616 1.00 23.92 238 LYS A CA 1
ATOM 1761 C C . LYS A 1 240 ? 10.660 -50.188 45.532 1.00 29.40 238 LYS A C 1
ATOM 1762 O O . LYS A 1 240 ? 9.516 -49.760 45.620 1.00 28.88 238 LYS A O 1
ATOM 1768 N N . TRP A 1 241 ? 11.067 -51.006 44.525 1.00 25.75 239 TRP A N 1
ATOM 1769 C CA . TRP A 1 241 ? 10.108 -51.526 43.523 1.00 25.54 239 TRP A CA 1
ATOM 1770 C C . TRP A 1 241 ? 9.669 -52.842 44.114 1.00 27.72 239 TRP A C 1
ATOM 1771 O O . TRP A 1 241 ? 10.504 -53.578 44.600 1.00 27.24 239 TRP A O 1
ATOM 1782 N N . ARG A 1 242 ? 8.376 -53.159 44.078 1.00 25.64 240 ARG A N 1
ATOM 1783 C CA . ARG A 1 242 ? 7.890 -54.409 44.668 1.00 24.08 240 ARG A CA 1
ATOM 1784 C C . ARG A 1 242 ? 8.662 -55.613 44.204 1.00 28.03 240 ARG A C 1
ATOM 1785 O O . ARG A 1 242 ? 8.957 -56.474 45.011 1.00 27.41 240 ARG A O 1
ATOM 1793 N N . PHE A 1 243 ? 8.925 -55.695 42.906 1.00 25.20 241 PHE A N 1
ATOM 1794 C CA . PHE A 1 243 ? 9.600 -56.815 42.252 1.00 25.46 241 PHE A CA 1
ATOM 1795 C C . PHE A 1 243 ? 10.867 -56.305 41.597 1.00 28.44 241 PHE A C 1
ATOM 1796 O O . PHE A 1 243 ? 11.075 -55.099 41.560 1.00 28.00 241 PHE A O 1
ATOM 1804 N N . THR A 1 244 ? 11.719 -57.201 41.111 1.00 26.37 242 THR A N 1
ATOM 1805 C CA . THR A 1 244 ? 13.004 -56.775 40.512 1.00 26.45 242 THR A CA 1
ATOM 1806 C C . THR A 1 244 ? 12.804 -55.731 39.445 1.00 31.00 242 THR A C 1
ATOM 1807 O O . THR A 1 244 ? 11.912 -55.859 38.605 1.00 32.19 242 THR A O 1
ATOM 1811 N N . SER A 1 245 ? 13.616 -54.657 39.502 1.00 27.13 243 SER A N 1
ATOM 1812 C CA . SER A 1 245 ? 13.581 -53.591 38.511 1.00 24.72 243 SER A CA 1
ATOM 1813 C C . SER A 1 245 ? 14.821 -53.699 37.603 1.00 29.04 243 SER A C 1
ATOM 1814 O O . SER A 1 245 ? 15.808 -54.305 38.024 1.00 26.63 243 SER A O 1
ATOM 1817 N N . PRO A 1 246 ? 14.807 -53.106 36.373 1.00 25.72 244 PRO A N 1
ATOM 1818 C CA . PRO A 1 246 ? 16.014 -53.180 35.495 1.00 24.54 244 PRO A CA 1
ATOM 1819 C C . PRO A 1 246 ? 17.037 -52.114 35.944 1.00 26.98 244 PRO A C 1
ATOM 1820 O O . PRO A 1 246 ? 17.183 -51.038 35.334 1.00 27.16 244 PRO A O 1
ATOM 1824 N N . THR A 1 247 ? 17.710 -52.407 37.047 1.00 24.17 245 THR A N 1
ATOM 1825 C CA . THR A 1 247 ? 18.649 -51.526 37.765 1.00 24.01 245 THR A CA 1
ATOM 1826 C C . THR A 1 247 ? 19.547 -50.707 36.854 1.00 26.86 245 THR A C 1
ATOM 1827 O O . THR A 1 247 ? 19.615 -49.473 36.974 1.00 26.13 245 THR A O 1
ATOM 1831 N N . HIS A 1 248 ? 20.266 -51.384 35.965 1.00 23.13 246 HIS A N 1
ATOM 1832 C CA . HIS A 1 248 ? 21.200 -50.719 35.041 1.00 22.48 246 HIS A CA 1
ATOM 1833 C C . HIS A 1 248 ? 20.482 -49.699 34.175 1.00 27.31 246 HIS A C 1
ATOM 1834 O O . HIS A 1 248 ? 21.009 -48.610 33.985 1.00 27.06 246 HIS A O 1
ATOM 1841 N N . THR A 1 249 ? 19.271 -50.038 33.672 1.00 23.89 247 THR A N 1
ATOM 1842 C CA . THR A 1 249 ? 18.479 -49.123 32.830 1.00 22.00 247 THR A CA 1
ATOM 1843 C C . THR A 1 249 ? 17.958 -47.943 33.647 1.00 26.53 247 THR A C 1
ATOM 1844 O O . THR A 1 249 ? 17.844 -46.837 33.130 1.00 26.55 247 THR A O 1
ATOM 1848 N N . VAL A 1 250 ? 17.652 -48.183 34.924 1.00 25.09 248 VAL A N 1
ATOM 1849 C CA . VAL A 1 250 ? 17.210 -47.136 35.853 1.00 23.76 248 VAL A CA 1
ATOM 1850 C C . VAL A 1 250 ? 18.383 -46.171 36.122 1.00 27.92 248 VAL A C 1
ATOM 1851 O O . VAL A 1 250 ? 18.218 -44.950 36.103 1.00 27.15 248 VAL A O 1
ATOM 1855 N N . ARG A 1 251 ? 19.569 -46.706 36.345 1.00 27.12 249 ARG A N 1
ATOM 1856 C CA . ARG A 1 251 ? 20.739 -45.860 36.559 1.00 26.46 249 ARG A CA 1
ATOM 1857 C C . ARG A 1 251 ? 21.076 -45.079 35.266 1.00 28.48 249 ARG A C 1
ATOM 1858 O O . ARG A 1 251 ? 21.518 -43.926 35.333 1.00 29.38 249 ARG A O 1
ATOM 1866 N N . ALA A 1 252 ? 20.880 -45.703 34.085 1.00 24.77 250 ALA A N 1
ATOM 1867 C CA . ALA A 1 252 ? 21.070 -44.999 32.791 1.00 24.70 250 ALA A CA 1
ATOM 1868 C C . ALA A 1 252 ? 20.062 -43.850 32.708 1.00 28.98 250 ALA A C 1
ATOM 1869 O O . ALA A 1 252 ? 20.386 -42.781 32.244 1.00 28.53 250 ALA A O 1
ATOM 1871 N N . PHE A 1 253 ? 18.836 -44.071 33.184 1.00 26.52 251 PHE A N 1
ATOM 1872 C CA . PHE A 1 253 ? 17.800 -43.046 33.157 1.00 25.82 251 PHE A CA 1
ATOM 1873 C C . PHE A 1 253 ? 18.157 -41.869 34.029 1.00 27.93 251 PHE A C 1
ATOM 1874 O O . PHE A 1 253 ? 18.003 -40.724 33.619 1.00 28.52 251 PHE A O 1
ATOM 1882 N N . TYR A 1 254 ? 18.688 -42.143 35.223 1.00 25.82 252 TYR A N 1
ATOM 1883 C CA . TYR A 1 254 ? 19.192 -41.132 36.136 1.00 24.74 252 TYR A CA 1
ATOM 1884 C C . TYR A 1 254 ? 20.227 -40.263 35.400 1.00 27.88 252 TYR A C 1
ATOM 1885 O O . TYR A 1 254 ? 20.207 -39.046 35.518 1.00 28.95 252 TYR A O 1
ATOM 1894 N N . GLN A 1 255 ? 21.123 -40.894 34.634 1.00 24.92 253 GLN A N 1
ATOM 1895 C CA . GLN A 1 255 ? 22.136 -40.183 33.835 1.00 26.07 253 GLN A CA 1
ATOM 1896 C C . GLN A 1 255 ? 21.459 -39.368 32.704 1.00 30.65 253 GLN A C 1
ATOM 1897 O O . GLN A 1 255 ? 21.845 -38.216 32.460 1.00 29.30 253 GLN A O 1
ATOM 1903 N N . ALA A 1 256 ? 20.433 -39.946 32.042 1.00 28.78 254 ALA A N 1
ATOM 1904 C CA . ALA A 1 256 ? 19.690 -39.232 30.996 1.00 27.80 254 ALA A CA 1
ATOM 1905 C C . ALA A 1 256 ? 19.024 -37.979 31.556 1.00 30.66 254 ALA A C 1
ATOM 1906 O O . ALA A 1 256 ? 19.018 -36.948 30.892 1.00 30.79 254 ALA A O 1
ATOM 1908 N N . LEU A 1 257 ? 18.497 -38.044 32.794 1.00 29.37 255 LEU A N 1
ATOM 1909 C CA . LEU A 1 257 ? 17.866 -36.862 33.421 1.00 29.06 255 LEU A CA 1
ATOM 1910 C C . LEU A 1 257 ? 18.883 -35.772 33.682 1.00 32.57 255 LEU A C 1
ATOM 1911 O O . LEU A 1 257 ? 18.573 -34.602 33.463 1.00 33.32 255 LEU A O 1
ATOM 1916 N N . LEU A 1 258 ? 20.106 -36.145 34.117 1.00 30.67 256 LEU A N 1
ATOM 1917 C CA . LEU A 1 258 ? 21.193 -35.170 34.343 1.00 32.15 256 LEU A CA 1
ATOM 1918 C C . LEU A 1 258 ? 21.571 -34.489 33.032 1.00 33.17 256 LEU A C 1
ATOM 1919 O O . LEU A 1 258 ? 21.800 -33.287 33.004 1.00 32.71 256 LEU A O 1
ATOM 1924 N N . GLU A 1 259 ? 21.669 -35.260 31.945 1.00 31.27 257 GLU A N 1
ATOM 1925 C CA . GLU A 1 259 ? 22.057 -34.694 30.647 1.00 31.56 257 GLU A CA 1
ATOM 1926 C C . GLU A 1 259 ? 20.993 -33.768 30.075 1.00 34.11 257 GLU A C 1
ATOM 1927 O O . GLU A 1 259 ? 21.343 -32.761 29.461 1.00 33.60 257 GLU A O 1
ATOM 1933 N N . LEU A 1 260 ? 19.701 -34.037 30.377 1.00 29.57 258 LEU A N 1
ATOM 1934 C CA . LEU A 1 260 ? 18.609 -33.149 29.961 1.00 26.82 258 LEU A CA 1
ATOM 1935 C C . LEU A 1 260 ? 18.737 -31.826 30.733 1.00 32.04 258 LEU A C 1
ATOM 1936 O O . LEU A 1 260 ? 18.624 -30.779 30.126 1.00 33.03 258 LEU A O 1
ATOM 1941 N N . GLU A 1 261 ? 19.029 -31.866 32.064 1.00 29.35 259 GLU A N 1
ATOM 1942 C CA . GLU A 1 261 ? 19.246 -30.628 32.846 1.00 28.47 259 GLU A CA 1
ATOM 1943 C C . GLU A 1 261 ? 20.427 -29.860 32.264 1.00 35.29 259 GLU A C 1
ATOM 1944 O O . GLU A 1 261 ? 20.359 -28.634 32.128 1.00 36.25 259 GLU A O 1
ATOM 1950 N N . GLN A 1 262 ? 21.526 -30.579 31.950 1.00 31.61 260 GLN A N 1
ATOM 1951 C CA . GLN A 1 262 ? 22.753 -29.971 31.401 1.00 32.80 260 GLN A CA 1
ATOM 1952 C C . GLN A 1 262 ? 22.536 -29.345 30.038 1.00 36.79 260 GLN A C 1
ATOM 1953 O O . GLN A 1 262 ? 23.170 -28.338 29.727 1.00 38.60 260 GLN A O 1
ATOM 1959 N N . GLU A 1 263 ? 21.618 -29.903 29.242 1.00 33.02 261 GLU A N 1
ATOM 1960 C CA . GLU A 1 263 ? 21.255 -29.366 27.916 1.00 32.56 261 GLU A CA 1
ATOM 1961 C C . GLU A 1 263 ? 20.505 -28.027 28.049 1.00 38.23 261 GLU A C 1
ATOM 1962 O O . GLU A 1 263 ? 20.572 -27.200 27.161 1.00 36.47 261 GLU A O 1
ATOM 1968 N N . GLY A 1 264 ? 19.833 -27.822 29.172 1.00 37.77 262 GLY A N 1
ATOM 1969 C CA . GLY A 1 264 ? 19.031 -26.633 29.428 1.00 37.68 262 GLY A CA 1
ATOM 1970 C C . GLY A 1 264 ? 17.567 -26.979 29.625 1.00 39.12 262 GLY A C 1
ATOM 1971 O O . GLY A 1 264 ? 16.704 -26.109 29.535 1.00 39.56 262 GLY A O 1
ATOM 1972 N N . GLY A 1 265 ? 17.288 -28.256 29.862 1.00 32.56 263 GLY A N 1
ATOM 1973 C CA . GLY A 1 265 ? 15.935 -28.709 30.135 1.00 31.62 263 GLY A CA 1
ATOM 1974 C C . GLY A 1 265 ? 15.097 -28.943 28.913 1.00 34.60 263 GLY A C 1
ATOM 1975 O O . GLY A 1 265 ? 15.605 -28.922 27.785 1.00 33.24 263 GLY A O 1
ATOM 1976 N N . ILE A 1 266 ? 13.786 -29.194 29.143 1.00 31.04 264 ILE A N 1
ATOM 1977 C CA . ILE A 1 266 ? 12.846 -29.512 28.079 1.00 30.93 264 ILE A CA 1
ATOM 1978 C C . ILE A 1 266 ? 12.779 -28.401 27.025 1.00 36.95 264 ILE A C 1
ATOM 1979 O O . ILE A 1 266 ? 12.689 -28.733 25.839 1.00 37.18 264 ILE A O 1
ATOM 1984 N N . GLU A 1 267 ? 12.894 -27.116 27.424 1.00 34.40 265 GLU A N 1
ATOM 1985 C CA . GLU A 1 267 ? 12.882 -25.992 26.482 1.00 35.00 265 GLU A CA 1
ATOM 1986 C C . GLU A 1 267 ? 14.007 -26.081 25.469 1.00 38.64 265 GLU A C 1
ATOM 1987 O O . GLU A 1 267 ? 13.773 -25.856 24.288 1.00 39.29 265 GLU A O 1
ATOM 1993 N N . ALA A 1 268 ? 15.235 -26.358 25.926 1.00 35.66 266 ALA A N 1
ATOM 1994 C CA . ALA A 1 268 ? 16.413 -26.491 25.064 1.00 34.22 266 ALA A CA 1
ATOM 1995 C C . ALA A 1 268 ? 16.300 -27.757 24.223 1.00 36.87 266 ALA A C 1
ATOM 1996 O O . ALA A 1 268 ? 16.580 -27.720 23.027 1.00 35.04 266 ALA A O 1
ATOM 1998 N N . ARG A 1 269 ? 15.874 -28.883 24.824 1.00 33.46 267 ARG A N 1
ATOM 1999 C CA . ARG A 1 269 ? 15.752 -30.110 24.032 1.00 32.52 267 ARG A CA 1
ATOM 2000 C C . ARG A 1 269 ? 14.700 -29.950 22.938 1.00 35.12 267 ARG A C 1
ATOM 2001 O O . ARG A 1 269 ? 14.928 -30.370 21.793 1.00 32.93 267 ARG A O 1
ATOM 2009 N N . HIS A 1 270 ? 13.565 -29.325 23.285 1.00 32.26 268 HIS A N 1
ATOM 2010 C CA . HIS A 1 270 ? 12.491 -29.067 22.334 1.00 32.69 268 HIS A CA 1
ATOM 2011 C C . HIS A 1 270 ? 13.009 -28.244 21.177 1.00 37.50 268 HIS A C 1
ATOM 2012 O O . HIS A 1 270 ? 12.687 -28.564 20.045 1.00 38.88 268 HIS A O 1
ATOM 2019 N N . ASN A 1 271 ? 13.814 -27.190 21.460 1.00 33.97 269 ASN A N 1
ATOM 2020 C CA . ASN A 1 271 ? 14.399 -26.334 20.429 1.00 34.22 269 ASN A CA 1
ATOM 2021 C C . ASN A 1 271 ? 15.299 -27.113 19.496 1.00 36.69 269 ASN A C 1
ATOM 2022 O O . ASN A 1 271 ? 15.218 -26.903 18.306 1.00 37.21 269 ASN A O 1
ATOM 2027 N N . ARG A 1 272 ? 16.118 -28.030 20.022 1.00 33.23 270 ARG A N 1
ATOM 2028 C CA . ARG A 1 272 ? 16.982 -28.871 19.199 1.00 34.35 270 ARG A CA 1
ATOM 2029 C C . ARG A 1 272 ? 16.123 -29.789 18.320 1.00 36.87 270 ARG A C 1
ATOM 2030 O O . ARG A 1 272 ? 16.384 -29.924 17.132 1.00 36.83 270 ARG A O 1
ATOM 2038 N N . TYR A 1 273 ? 15.124 -30.447 18.922 1.00 32.56 271 TYR A N 1
ATOM 2039 C CA . TYR A 1 273 ? 14.222 -31.351 18.214 1.00 31.17 271 TYR A CA 1
ATOM 2040 C C . TYR A 1 273 ? 13.463 -30.630 17.109 1.00 37.36 271 TYR A C 1
ATOM 2041 O O . TYR A 1 273 ? 13.462 -31.105 15.967 1.00 38.10 271 TYR A O 1
ATOM 2050 N N . GLN A 1 274 ? 12.900 -29.438 17.418 1.00 33.81 272 GLN A N 1
ATOM 2051 C CA . GLN A 1 274 ? 12.165 -28.602 16.435 1.00 34.24 272 GLN A CA 1
ATOM 2052 C C . GLN A 1 274 ? 13.050 -28.230 15.259 1.00 37.53 272 GLN A C 1
ATOM 2053 O O . GLN A 1 274 ? 12.615 -28.300 14.113 1.00 37.59 272 GLN A O 1
ATOM 2059 N N . THR A 1 275 ? 14.298 -27.822 15.542 1.00 34.95 273 THR A N 1
ATOM 2060 C CA . THR A 1 275 ? 15.255 -27.433 14.497 1.00 35.04 273 THR A CA 1
ATOM 2061 C C . THR A 1 275 ? 15.609 -28.641 13.654 1.00 38.37 273 THR A C 1
ATOM 2062 O O . THR A 1 275 ? 15.606 -28.536 12.430 1.00 39.72 273 THR A O 1
ATOM 2066 N N . ASN A 1 276 ? 15.862 -29.795 14.296 1.00 34.72 274 ASN A N 1
ATOM 2067 C CA . ASN A 1 276 ? 16.156 -31.038 13.583 1.00 33.92 274 ASN A CA 1
ATOM 2068 C C . ASN A 1 276 ? 15.005 -31.390 12.643 1.00 36.04 274 ASN A C 1
ATOM 2069 O O . ASN A 1 276 ? 15.235 -31.693 11.476 1.00 34.43 274 ASN A O 1
ATOM 2074 N N . GLN A 1 277 ? 13.771 -31.404 13.169 1.00 33.51 275 GLN A N 1
ATOM 2075 C CA . GLN A 1 277 ? 12.600 -31.809 12.391 1.00 33.11 275 GLN A CA 1
ATOM 2076 C C . GLN A 1 277 ? 12.333 -30.898 11.219 1.00 35.99 275 GLN A C 1
ATOM 2077 O O . GLN A 1 277 ? 12.035 -31.386 10.136 1.00 38.08 275 GLN A O 1
ATOM 2083 N N . LYS A 1 278 ? 12.426 -29.585 11.423 1.00 32.97 276 LYS A N 1
ATOM 2084 C CA . LYS A 1 278 ? 12.197 -28.605 10.363 1.00 33.67 276 LYS A CA 1
ATOM 2085 C C . LYS A 1 278 ? 13.287 -28.651 9.314 1.00 40.18 276 LYS A C 1
ATOM 2086 O O . LYS A 1 278 ? 12.995 -28.516 8.120 1.00 39.68 276 LYS A O 1
ATOM 2092 N N . THR A 1 279 ? 14.532 -28.871 9.743 1.00 37.62 277 THR A N 1
ATOM 2093 C CA . THR A 1 279 ? 15.671 -28.974 8.824 1.00 37.64 277 THR A CA 1
ATOM 2094 C C . THR A 1 279 ? 15.506 -30.243 7.982 1.00 37.98 277 THR A C 1
ATOM 2095 O O . THR A 1 279 ? 15.695 -30.206 6.779 1.00 34.28 277 THR A O 1
ATOM 2099 N N . LEU A 1 280 ? 15.137 -31.351 8.631 1.00 35.72 278 LEU A N 1
ATOM 2100 C CA . LEU A 1 280 ? 14.890 -32.623 7.972 1.00 35.86 278 LEU A CA 1
ATOM 2101 C C . LEU A 1 280 ? 13.785 -32.496 6.921 1.00 39.13 278 LEU A C 1
ATOM 2102 O O . LEU A 1 280 ? 13.981 -32.938 5.796 1.00 37.38 278 LEU A O 1
ATOM 2107 N N . VAL A 1 281 ? 12.624 -31.910 7.289 1.00 38.11 279 VAL A N 1
ATOM 2108 C CA . VAL A 1 281 ? 11.509 -31.719 6.360 1.00 38.01 279 VAL A CA 1
ATOM 2109 C C . VAL A 1 281 ? 11.928 -30.916 5.138 1.00 40.67 279 VAL A C 1
ATOM 2110 O O . VAL A 1 281 ? 11.578 -31.295 4.020 1.00 39.51 279 VAL A O 1
ATOM 2114 N N . ALA A 1 282 ? 12.669 -29.817 5.340 1.00 38.12 280 ALA A N 1
ATOM 2115 C CA . ALA A 1 282 ? 13.128 -28.968 4.220 1.00 38.22 280 ALA A CA 1
ATOM 2116 C C . ALA A 1 282 ? 14.084 -29.757 3.331 1.00 39.89 280 ALA A C 1
ATOM 2117 O O . ALA A 1 282 ? 13.999 -29.673 2.113 1.00 39.54 280 ALA A O 1
ATOM 2119 N N . GLY A 1 283 ? 14.960 -30.544 3.953 1.00 36.14 281 GLY A N 1
ATOM 2120 C CA . GLY A 1 283 ? 15.938 -31.370 3.253 1.00 36.15 281 GLY A CA 1
ATOM 2121 C C . GLY A 1 283 ? 15.258 -32.447 2.440 1.00 41.76 281 GLY A C 1
ATOM 2122 O O . GLY A 1 283 ? 15.609 -32.677 1.279 1.00 42.65 281 GLY A O 1
ATOM 2123 N N . MET A 1 284 ? 14.239 -33.081 3.028 1.00 36.44 282 MET A N 1
ATOM 2124 C CA . MET A 1 284 ? 13.454 -34.124 2.351 1.00 35.24 282 MET A CA 1
ATOM 2125 C C . MET A 1 284 ? 12.681 -33.563 1.185 1.00 40.31 282 MET A C 1
ATOM 2126 O O . MET A 1 284 ? 12.674 -34.176 0.125 1.00 41.26 282 MET A O 1
ATOM 2131 N N . ARG A 1 285 ? 12.063 -32.387 1.361 1.00 37.26 283 ARG A N 1
ATOM 2132 C CA . ARG A 1 285 ? 11.329 -31.741 0.272 1.00 37.69 283 ARG A CA 1
ATOM 2133 C C . ARG A 1 285 ? 12.242 -31.401 -0.881 1.00 42.16 283 ARG A C 1
ATOM 2134 O O . ARG A 1 285 ? 11.835 -31.565 -2.040 1.00 42.53 283 ARG A O 1
ATOM 2142 N N . SER A 1 286 ? 13.491 -30.997 -0.580 1.00 39.11 284 SER A N 1
ATOM 2143 C CA . SER A 1 286 ? 14.466 -30.634 -1.628 1.00 40.50 284 SER A CA 1
ATOM 2144 C C . SER A 1 286 ? 14.825 -31.842 -2.481 1.00 45.85 284 SER A C 1
ATOM 2145 O O . SER A 1 286 ? 15.252 -31.676 -3.620 1.00 47.20 284 SER A O 1
ATOM 2148 N N . LEU A 1 287 ? 14.624 -33.052 -1.931 1.00 41.09 285 LEU A N 1
ATOM 2149 C CA . LEU A 1 287 ? 14.890 -34.293 -2.632 1.00 40.59 285 LEU A CA 1
ATOM 2150 C C . LEU A 1 287 ? 13.643 -34.867 -3.293 1.00 43.59 285 LEU A C 1
ATOM 2151 O O . LEU A 1 287 ? 13.741 -35.874 -3.986 1.00 44.07 285 LEU A O 1
ATOM 2156 N N . GLY A 1 288 ? 12.491 -34.222 -3.104 1.00 39.11 286 GLY A N 1
ATOM 2157 C CA . GLY A 1 288 ? 11.255 -34.634 -3.769 1.00 37.48 286 GLY A CA 1
ATOM 2158 C C . GLY A 1 288 ? 10.332 -35.453 -2.899 1.00 40.44 286 GLY A C 1
ATOM 2159 O O . GLY A 1 288 ? 9.293 -35.935 -3.376 1.00 37.07 286 GLY A O 1
ATOM 2160 N N . PHE A 1 289 ? 10.704 -35.615 -1.612 1.00 36.25 287 PHE A N 1
ATOM 2161 C CA . PHE A 1 289 ? 9.888 -36.366 -0.665 1.00 35.51 287 PHE A CA 1
ATOM 2162 C C . PHE A 1 289 ? 8.763 -35.503 -0.151 1.00 41.19 287 PHE A C 1
ATOM 2163 O O . PHE A 1 289 ? 8.935 -34.290 0.011 1.00 40.62 287 PHE A O 1
ATOM 2171 N N . GLU A 1 290 ? 7.591 -36.112 0.060 1.00 37.57 288 GLU A N 1
ATOM 2172 C CA . GLU A 1 290 ? 6.445 -35.367 0.555 1.00 36.57 288 GLU A CA 1
ATOM 2173 C C . GLU A 1 290 ? 6.067 -35.891 1.919 1.00 38.19 288 GLU A C 1
ATOM 2174 O O . GLU A 1 290 ? 5.846 -37.096 2.073 1.00 35.14 288 GLU A O 1
ATOM 2180 N N . PRO A 1 291 ? 5.939 -35.004 2.916 1.00 35.98 289 PRO A N 1
ATOM 2181 C CA . PRO A 1 291 ? 5.480 -35.463 4.222 1.00 35.78 289 PRO A CA 1
ATOM 2182 C C . PRO A 1 291 ? 4.009 -35.855 4.120 1.00 39.70 289 PRO A C 1
ATOM 2183 O O . PRO A 1 291 ? 3.259 -35.253 3.347 1.00 37.54 289 PRO A O 1
ATOM 2187 N N . LEU A 1 292 ? 3.592 -36.850 4.914 1.00 35.15 290 LEU A N 1
ATOM 2188 C CA . LEU A 1 292 ? 2.217 -37.311 4.980 1.00 34.64 290 LEU A CA 1
ATOM 2189 C C . LEU A 1 292 ? 1.321 -36.238 5.532 1.00 37.06 290 LEU A C 1
ATOM 2190 O O . LEU A 1 292 ? 0.172 -36.092 5.102 1.00 36.83 290 LEU A O 1
ATOM 2195 N N . LEU A 1 293 ? 1.792 -35.558 6.570 1.00 31.61 291 LEU A N 1
ATOM 2196 C CA . LEU A 1 293 ? 0.931 -34.576 7.225 1.00 31.97 291 LEU A CA 1
ATOM 2197 C C . LEU A 1 293 ? 1.251 -33.195 6.788 1.00 36.89 291 LEU A C 1
ATOM 2198 O O . LEU A 1 293 ? 2.420 -32.895 6.519 1.00 34.68 291 LEU A O 1
ATOM 2203 N N . SER A 1 294 ? 0.253 -32.299 6.875 1.00 37.25 292 SER A N 1
ATOM 2204 C CA . SER A 1 294 ? 0.483 -30.887 6.615 1.00 38.95 292 SER A CA 1
ATOM 2205 C C . SER A 1 294 ? 1.374 -30.367 7.747 1.00 42.02 292 SER A C 1
ATOM 2206 O O . SER A 1 294 ? 1.334 -30.910 8.872 1.00 39.59 292 SER A O 1
ATOM 2209 N N . ASP A 1 295 ? 2.258 -29.399 7.436 1.00 39.38 293 ASP A N 1
ATOM 2210 C CA . ASP A 1 295 ? 3.236 -28.876 8.399 1.00 39.18 293 ASP A CA 1
ATOM 2211 C C . ASP A 1 295 ? 2.663 -28.457 9.737 1.00 42.88 293 ASP A C 1
ATOM 2212 O O . ASP A 1 295 ? 3.339 -28.644 10.749 1.00 40.49 293 ASP A O 1
ATOM 2217 N N . ASP A 1 296 ? 1.427 -27.921 9.768 1.00 40.43 294 ASP A N 1
ATOM 2218 C CA . ASP A 1 296 ? 0.811 -27.496 11.044 1.00 39.97 294 ASP A CA 1
ATOM 2219 C C . ASP A 1 296 ? 0.545 -28.655 12.022 1.00 41.84 294 ASP A C 1
ATOM 2220 O O . ASP A 1 296 ? 0.352 -28.402 13.205 1.00 40.23 294 ASP A O 1
ATOM 2225 N N . LEU A 1 297 ? 0.535 -29.910 11.545 1.00 37.55 295 LEU A N 1
ATOM 2226 C CA . LEU A 1 297 ? 0.248 -31.077 12.393 1.00 37.26 295 LEU A CA 1
ATOM 2227 C C . LEU A 1 297 ? 1.507 -31.796 12.856 1.00 38.39 295 LEU A C 1
ATOM 2228 O O . LEU A 1 297 ? 1.426 -32.764 13.615 1.00 34.71 295 LEU A O 1
ATOM 2233 N N . HIS A 1 298 ? 2.676 -31.346 12.369 1.00 35.00 296 HIS A N 1
ATOM 2234 C CA . HIS A 1 298 ? 3.937 -31.986 12.686 1.00 32.92 296 HIS A CA 1
ATOM 2235 C C . HIS A 1 298 ? 4.314 -31.878 14.137 1.00 35.61 296 HIS A C 1
ATOM 2236 O O . HIS A 1 298 ? 4.148 -30.826 14.749 1.00 35.96 296 HIS A O 1
ATOM 2243 N N . SER A 1 299 ? 4.837 -32.968 14.686 1.00 30.04 297 SER A N 1
ATOM 2244 C CA . SER A 1 299 ? 5.415 -32.938 15.999 1.00 28.46 297 SER A CA 1
ATOM 2245 C C . SER A 1 299 ? 6.918 -32.667 15.708 1.00 34.09 297 SER A C 1
ATOM 2246 O O . SER A 1 299 ? 7.393 -32.916 14.580 1.00 33.34 297 SER A O 1
ATOM 2249 N N . PRO A 1 300 ? 7.728 -32.243 16.699 1.00 31.51 298 PRO A N 1
ATOM 2250 C CA . PRO A 1 300 ? 9.162 -32.108 16.434 1.00 30.70 298 PRO A CA 1
ATOM 2251 C C . PRO A 1 300 ? 9.927 -33.429 16.666 1.00 33.21 298 PRO A C 1
ATOM 2252 O O . PRO A 1 300 ? 11.150 -33.401 16.825 1.00 32.32 298 PRO A O 1
ATOM 2256 N N . ILE A 1 301 ? 9.221 -34.588 16.689 1.00 30.19 299 ILE A N 1
ATOM 2257 C CA . ILE A 1 301 ? 9.814 -35.877 17.097 1.00 29.30 299 ILE A CA 1
ATOM 2258 C C . ILE A 1 301 ? 10.187 -36.828 15.978 1.00 33.00 299 ILE A C 1
ATOM 2259 O O . ILE A 1 301 ? 11.290 -37.388 15.965 1.00 34.66 299 ILE A O 1
ATOM 2264 N N . ILE A 1 302 ? 9.220 -37.123 15.139 1.00 28.14 300 ILE A N 1
ATOM 2265 C CA . ILE A 1 302 ? 9.354 -38.092 14.073 1.00 27.67 300 ILE A CA 1
ATOM 2266 C C . ILE A 1 302 ? 8.467 -37.619 12.922 1.00 31.35 300 ILE A C 1
ATOM 2267 O O . ILE A 1 302 ? 7.406 -37.012 13.153 1.00 31.39 300 ILE A O 1
ATOM 2272 N N . THR A 1 303 ? 8.891 -37.877 11.696 1.00 27.83 301 THR A N 1
ATOM 2273 C CA . THR A 1 303 ? 8.113 -37.449 10.531 1.00 28.13 301 THR A CA 1
ATOM 2274 C C . THR A 1 303 ? 7.868 -38.608 9.599 1.00 34.12 301 THR A C 1
ATOM 2275 O O . THR A 1 303 ? 8.778 -39.383 9.361 1.00 34.03 301 THR A O 1
ATOM 2279 N N . SER A 1 304 ? 6.659 -38.709 9.059 1.00 33.11 302 SER A N 1
ATOM 2280 C CA . SER A 1 304 ? 6.298 -39.713 8.064 1.00 32.81 302 SER A CA 1
ATOM 2281 C C . SER A 1 304 ? 6.300 -39.053 6.718 1.00 35.55 302 SER A C 1
ATOM 2282 O O . SER A 1 304 ? 5.846 -37.909 6.580 1.00 33.77 302 SER A O 1
ATOM 2285 N N . PHE A 1 305 ? 6.827 -39.782 5.725 1.00 31.68 303 PHE A N 1
ATOM 2286 C CA . PHE A 1 305 ? 6.926 -39.338 4.349 1.00 31.84 303 PHE A CA 1
ATOM 2287 C C . PHE A 1 305 ? 6.275 -40.359 3.464 1.00 33.85 303 PHE A C 1
ATOM 2288 O O . PHE A 1 305 ? 6.316 -41.542 3.767 1.00 32.55 303 PHE A O 1
ATOM 2296 N N . TYR A 1 306 ? 5.692 -39.923 2.356 1.00 32.56 304 TYR A N 1
ATOM 2297 C CA . TYR A 1 306 ? 5.104 -40.872 1.414 1.00 31.76 304 TYR A CA 1
ATOM 2298 C C . TYR A 1 306 ? 6.238 -41.577 0.735 1.00 35.92 304 TYR A C 1
ATOM 2299 O O . TYR A 1 306 ? 7.292 -40.978 0.522 1.00 34.17 304 TYR A O 1
ATOM 2308 N N . SER A 1 307 ? 6.048 -42.850 0.439 1.00 35.34 305 SER A N 1
ATOM 2309 C CA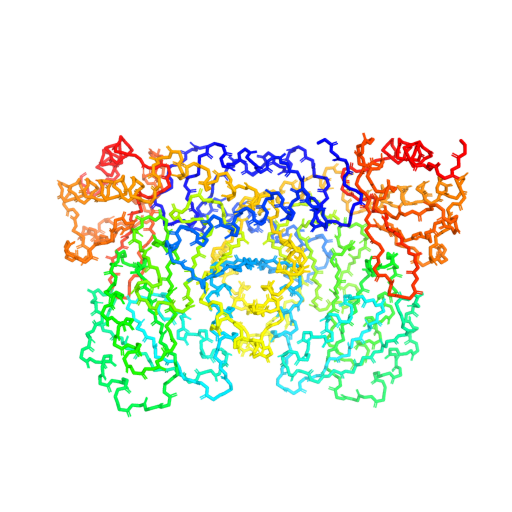 . SER A 1 307 ? 7.006 -43.607 -0.358 1.00 35.78 305 SER A CA 1
ATOM 2310 C C . SER A 1 307 ? 7.098 -42.990 -1.742 1.00 39.00 305 SER A C 1
ATOM 2311 O O . SER A 1 307 ? 6.059 -42.637 -2.337 1.00 38.46 305 SER A O 1
ATOM 2314 N N . PRO A 1 308 ? 8.329 -42.870 -2.298 1.00 32.80 306 PRO A N 1
ATOM 2315 C CA . PRO A 1 308 ? 8.454 -42.434 -3.695 1.00 33.25 306 PRO A CA 1
ATOM 2316 C C . PRO A 1 308 ? 7.585 -43.308 -4.606 1.00 37.65 306 PRO A C 1
ATOM 2317 O O . PRO A 1 308 ? 7.454 -44.517 -4.379 1.00 37.33 306 PRO A O 1
ATOM 2321 N N . THR A 1 309 ? 6.987 -42.701 -5.646 1.00 34.85 307 THR A N 1
ATOM 2322 C CA . THR A 1 309 ? 6.089 -43.414 -6.532 1.00 35.91 307 THR A CA 1
ATOM 2323 C C . THR A 1 309 ? 6.824 -44.006 -7.746 1.00 42.29 307 THR A C 1
ATOM 2324 O O . THR A 1 309 ? 6.218 -44.265 -8.787 1.00 43.36 307 THR A O 1
ATOM 2328 N N . HIS A 1 310 ? 8.141 -44.184 -7.631 1.00 37.96 308 HIS A N 1
ATOM 2329 C CA . HIS A 1 310 ? 8.920 -44.778 -8.708 1.00 38.54 308 HIS A CA 1
ATOM 2330 C C . HIS A 1 310 ? 8.718 -46.295 -8.586 1.00 43.18 308 HIS A C 1
ATOM 2331 O O . HIS A 1 310 ? 8.743 -46.830 -7.477 1.00 41.50 308 HIS A O 1
ATOM 2338 N N . SER A 1 311 ? 8.505 -46.977 -9.701 1.00 41.53 309 SER A N 1
ATOM 2339 C CA . SER A 1 311 ? 8.271 -48.427 -9.699 1.00 42.08 309 SER A CA 1
ATOM 2340 C C . SER A 1 311 ? 9.418 -49.255 -9.106 1.00 45.28 309 SER A C 1
ATOM 2341 O O . SER A 1 311 ? 9.160 -50.348 -8.606 1.00 45.16 309 SER A O 1
ATOM 2344 N N . ASP A 1 312 ? 10.665 -48.739 -9.139 1.00 40.91 310 ASP A N 1
ATOM 2345 C CA . ASP A 1 312 ? 11.825 -49.441 -8.577 1.00 40.68 310 ASP A CA 1
ATOM 2346 C C . ASP A 1 312 ? 12.030 -49.195 -7.087 1.00 42.03 310 ASP A C 1
ATOM 2347 O O . ASP A 1 312 ? 12.865 -49.872 -6.470 1.00 41.40 310 ASP A O 1
ATOM 2352 N N . TYR A 1 313 ? 11.274 -48.246 -6.499 1.00 36.68 311 TYR A N 1
ATOM 2353 C CA . TYR A 1 313 ? 11.418 -47.967 -5.067 1.00 36.01 311 TYR A CA 1
ATOM 2354 C C . TYR A 1 313 ? 10.917 -49.134 -4.230 1.00 41.74 311 TYR A C 1
ATOM 2355 O O . TYR A 1 313 ? 9.820 -49.651 -4.458 1.00 41.96 311 TYR A O 1
ATOM 2364 N N . GLN A 1 314 ? 11.693 -49.486 -3.202 1.00 39.87 312 GLN A N 1
ATOM 2365 C CA . GLN A 1 314 ? 11.342 -50.525 -2.243 1.00 38.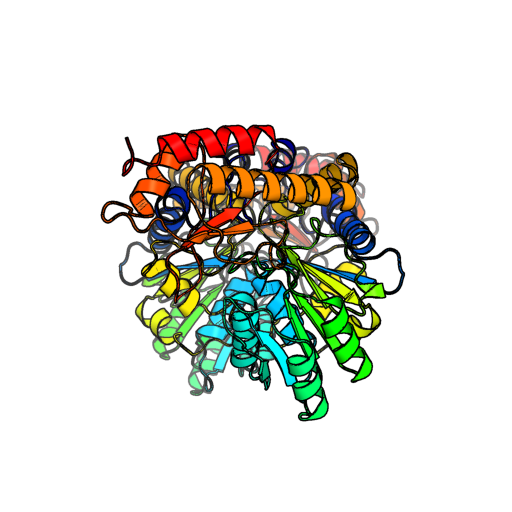72 312 GLN A CA 1
ATOM 2366 C C . GLN A 1 314 ? 11.961 -50.061 -0.945 1.00 38.81 312 GLN A C 1
ATOM 2367 O O . GLN A 1 314 ? 13.115 -49.622 -0.939 1.00 36.95 312 GLN A O 1
ATOM 2373 N N . PHE A 1 315 ? 11.168 -50.068 0.121 1.00 33.41 313 PHE A N 1
ATOM 2374 C CA . PHE A 1 315 ? 11.633 -49.646 1.429 1.00 33.93 313 PHE A CA 1
ATOM 2375 C C . PHE A 1 315 ? 12.866 -50.438 1.871 1.00 40.03 313 PHE A C 1
ATOM 2376 O O . PHE A 1 315 ? 13.858 -49.829 2.267 1.00 40.29 313 PHE A O 1
ATOM 2384 N N . LYS A 1 316 ? 12.828 -51.780 1.774 1.00 37.51 314 LYS A N 1
ATOM 2385 C CA . LYS A 1 316 ? 13.961 -52.595 2.225 1.00 38.59 314 LYS A CA 1
ATOM 2386 C C . LYS A 1 316 ? 15.283 -52.169 1.552 1.00 42.62 314 LYS A C 1
ATOM 2387 O O . LYS A 1 316 ? 16.274 -51.985 2.257 1.00 42.82 314 LYS A O 1
ATOM 2393 N N . ALA A 1 317 ? 15.277 -51.949 0.220 1.00 38.18 315 ALA A N 1
ATOM 2394 C CA . ALA A 1 317 ? 16.492 -51.551 -0.509 1.00 38.48 315 ALA A CA 1
ATOM 2395 C C . ALA A 1 317 ? 16.966 -50.159 -0.105 1.00 40.45 315 ALA A C 1
ATOM 2396 O O . ALA A 1 317 ? 18.157 -49.954 0.050 1.00 41.24 315 ALA A O 1
ATOM 2398 N N . PHE A 1 318 ? 16.032 -49.210 0.102 1.00 36.28 316 PHE A N 1
ATOM 2399 C CA . PHE A 1 318 ? 16.323 -47.824 0.531 1.00 34.47 316 PHE A CA 1
ATOM 2400 C C . PHE A 1 318 ? 16.913 -47.835 1.960 1.00 37.97 316 PHE A C 1
ATOM 2401 O O . PHE A 1 318 ? 17.926 -47.199 2.233 1.00 36.22 316 PHE A O 1
ATOM 2409 N N . TYR A 1 319 ? 16.256 -48.580 2.860 1.00 35.10 317 TYR A N 1
ATOM 2410 C CA . TYR A 1 319 ? 16.644 -48.795 4.256 1.00 34.32 317 TYR A CA 1
ATOM 2411 C C . TYR A 1 319 ? 18.083 -49.329 4.335 1.00 38.68 317 TYR A C 1
ATOM 2412 O O . TYR A 1 319 ? 18.888 -48.784 5.079 1.00 38.28 317 TYR A O 1
ATOM 2421 N N . THR A 1 320 ? 18.394 -50.377 3.553 1.00 35.91 318 THR A N 1
ATOM 2422 C CA . THR A 1 320 ? 19.710 -51.014 3.501 1.00 36.83 318 THR A CA 1
ATOM 2423 C C . THR A 1 320 ? 20.766 -50.041 3.002 1.00 42.78 318 THR A C 1
ATOM 2424 O O . THR A 1 320 ? 21.856 -49.981 3.560 1.00 43.09 318 THR A O 1
ATOM 2428 N N . ARG A 1 321 ? 20.449 -49.297 1.930 1.00 39.91 319 ARG A N 1
ATOM 2429 C CA . ARG A 1 321 ? 21.380 -48.332 1.362 1.00 40.09 319 ARG A CA 1
ATOM 2430 C C . ARG A 1 321 ? 21.699 -47.214 2.347 1.00 42.83 319 ARG A C 1
ATOM 2431 O O . ARG A 1 321 ? 22.842 -46.754 2.373 1.00 43.56 319 ARG A O 1
ATOM 2439 N N . LEU A 1 322 ? 20.724 -46.844 3.220 1.00 35.33 320 LEU A N 1
ATOM 2440 C CA . LEU A 1 322 ? 20.940 -45.826 4.241 1.00 34.95 320 LEU A CA 1
ATOM 2441 C C . LEU A 1 322 ? 21.748 -46.406 5.403 1.00 41.60 320 LEU A C 1
ATOM 2442 O O . LEU A 1 322 ? 22.631 -45.727 5.939 1.00 42.14 320 LEU A O 1
ATOM 2447 N N . LYS A 1 323 ? 21.474 -47.679 5.780 1.00 39.13 321 LYS A N 1
ATOM 2448 C CA . LYS A 1 323 ? 22.228 -48.371 6.846 1.00 38.62 321 LYS A CA 1
ATOM 2449 C C . LYS A 1 323 ? 23.703 -48.421 6.468 1.00 43.24 321 LYS A C 1
ATOM 2450 O O . LYS A 1 323 ? 24.552 -48.143 7.314 1.00 41.95 321 LYS A O 1
ATOM 2456 N N . GLU A 1 324 ? 24.000 -48.708 5.182 1.00 40.87 322 GLU A N 1
ATOM 2457 C CA . GLU A 1 324 ? 25.365 -48.730 4.618 1.00 42.55 322 GLU A CA 1
ATOM 2458 C C . GLU A 1 324 ? 26.075 -47.379 4.786 1.00 46.06 322 GLU A C 1
ATOM 2459 O O . GLU A 1 324 ? 27.295 -47.334 4.856 1.00 46.66 322 GLU A O 1
ATOM 2465 N N . GLN A 1 325 ? 25.301 -46.293 4.921 1.00 42.78 323 GLN A N 1
ATOM 2466 C CA . GLN A 1 325 ? 25.838 -44.943 5.125 1.00 41.62 323 GLN A CA 1
ATOM 2467 C C . GLN A 1 325 ? 25.813 -44.482 6.588 1.00 43.29 323 GLN A C 1
ATOM 2468 O O . GLN A 1 325 ? 26.169 -43.335 6.877 1.00 42.14 323 GLN A O 1
ATOM 2474 N N . GLY A 1 326 ? 25.390 -45.375 7.479 1.00 37.67 324 GLY A N 1
ATOM 2475 C CA . GLY A 1 326 ? 25.380 -45.131 8.915 1.00 36.62 324 GLY A CA 1
ATOM 2476 C C . GLY A 1 326 ? 24.086 -44.607 9.511 1.00 37.42 324 GLY A C 1
ATOM 2477 O O . GLY A 1 326 ? 24.106 -44.107 10.624 1.00 35.78 324 GLY A O 1
ATOM 2478 N N . PHE A 1 327 ? 22.948 -44.732 8.798 1.00 34.42 325 PHE A N 1
ATOM 2479 C CA . PHE A 1 327 ? 21.664 -44.232 9.293 1.00 32.64 325 PHE A CA 1
ATOM 2480 C C . PHE A 1 327 ? 20.613 -45.299 9.272 1.00 37.65 325 PHE A C 1
ATOM 2481 O O . PHE A 1 327 ? 20.443 -45.982 8.250 1.00 37.09 325 PHE A O 1
ATOM 2489 N N . VAL A 1 328 ? 19.857 -45.398 10.377 1.00 32.36 326 VAL A N 1
ATOM 2490 C CA . VAL A 1 328 ? 18.762 -46.354 10.486 1.00 32.01 326 VAL A CA 1
ATOM 2491 C C . VAL A 1 328 ? 17.479 -45.580 10.484 1.00 34.85 326 VAL A C 1
ATOM 2492 O O . VAL A 1 328 ? 17.257 -44.789 11.384 1.00 35.26 326 VAL A O 1
ATOM 2496 N N . ILE A 1 329 ? 16.662 -45.758 9.445 1.00 31.83 327 ILE A N 1
ATOM 2497 C CA . ILE A 1 329 ? 15.387 -45.045 9.377 1.00 31.19 327 ILE A CA 1
ATOM 2498 C C . ILE A 1 329 ? 14.283 -45.986 9.838 1.00 34.51 327 ILE A C 1
ATOM 2499 O O . ILE A 1 329 ? 14.596 -47.068 10.325 1.00 33.77 327 ILE A O 1
ATOM 2504 N N . TYR A 1 330 ? 13.012 -45.599 9.690 1.00 31.15 328 TYR A N 1
ATOM 2505 C CA . TYR A 1 330 ? 11.972 -46.366 10.329 1.00 30.42 328 TYR A CA 1
ATOM 2506 C C . TYR A 1 330 ? 10.808 -46.736 9.414 1.00 35.19 328 TYR A C 1
ATOM 2507 O O . TYR A 1 330 ? 10.448 -45.943 8.546 1.00 33.18 328 TYR A O 1
ATOM 2516 N N . PRO A 1 331 ? 10.227 -47.948 9.557 1.00 32.12 329 PRO A N 1
ATOM 2517 C CA . PRO A 1 331 ? 9.105 -48.320 8.671 1.00 33.21 329 PRO A CA 1
ATOM 2518 C C . PRO A 1 331 ? 7.881 -47.444 8.931 1.00 34.80 329 PRO A C 1
ATOM 2519 O O . PRO A 1 331 ? 7.782 -46.794 9.981 1.00 33.87 329 PRO A O 1
ATOM 2523 N N . GLY A 1 332 ? 6.999 -47.402 7.945 1.00 31.98 330 GLY A N 1
ATOM 2524 C CA . GLY A 1 332 ? 5.747 -46.656 8.010 1.00 31.72 330 GLY A CA 1
ATOM 2525 C C . GLY A 1 332 ? 4.754 -47.440 8.820 1.00 36.91 330 GLY A C 1
ATOM 2526 O O . GLY A 1 332 ? 4.878 -48.660 8.927 1.00 37.26 330 GLY A O 1
ATOM 2527 N N . LYS A 1 333 ? 3.800 -46.751 9.435 1.00 34.22 331 LYS A N 1
ATOM 2528 C CA . LYS A 1 333 ? 2.862 -47.422 10.311 1.00 34.66 331 LYS A CA 1
ATOM 2529 C C . LYS A 1 333 ? 1.438 -46.976 10.081 1.00 40.01 331 LYS A C 1
ATOM 2530 O O . LYS A 1 333 ? 0.590 -47.157 10.938 1.00 41.49 331 LYS A O 1
ATOM 2536 N N . VAL A 1 334 ? 1.159 -46.428 8.929 1.00 36.68 332 VAL A N 1
ATOM 2537 C CA . VAL A 1 334 ? -0.143 -45.882 8.641 1.00 35.63 332 VAL A CA 1
ATOM 2538 C C . VAL A 1 334 ? -1.022 -46.814 7.873 1.00 38.50 332 VAL A C 1
ATOM 2539 O O . VAL A 1 334 ? -0.603 -47.402 6.875 1.00 38.22 332 VAL A O 1
ATOM 2543 N N . SER A 1 335 ? -2.281 -46.878 8.337 1.00 34.60 333 SER A N 1
ATOM 2544 C CA . SER A 1 335 ? -3.352 -47.601 7.655 1.00 34.52 333 SER A CA 1
ATOM 2545 C C . SER A 1 335 ? -3.566 -46.909 6.328 1.00 38.49 333 SER A C 1
ATOM 2546 O O . SER A 1 335 ? -3.708 -45.684 6.267 1.00 38.99 333 SER A O 1
ATOM 2549 N N . ASN A 1 336 ? -3.546 -47.698 5.272 1.00 34.70 334 ASN A N 1
ATOM 2550 C CA . ASN A 1 336 ? -3.845 -47.307 3.901 1.00 34.54 334 ASN A CA 1
ATOM 2551 C C . ASN A 1 336 ? -2.912 -46.247 3.332 1.00 37.90 334 ASN A C 1
ATOM 2552 O O . ASN A 1 336 ? -3.322 -45.468 2.463 1.00 39.13 334 ASN A O 1
ATOM 2557 N N . ALA A 1 337 ? -1.673 -46.204 3.808 1.00 33.75 335 ALA A N 1
ATOM 2558 C CA . ALA A 1 337 ? -0.683 -45.302 3.206 1.00 33.63 335 ALA A CA 1
ATOM 2559 C C . ALA A 1 337 ? 0.622 -46.035 3.155 1.00 38.15 335 ALA A C 1
ATOM 2560 O O . ALA A 1 337 ? 0.947 -46.768 4.074 1.00 39.85 335 ALA A O 1
ATOM 2562 N N . ASP A 1 338 ? 1.323 -45.889 2.043 1.00 34.38 336 ASP A N 1
ATOM 2563 C CA . ASP A 1 338 ? 2.638 -46.469 1.779 1.00 33.57 336 ASP A CA 1
ATOM 2564 C C . ASP A 1 338 ? 3.582 -45.359 2.175 1.00 3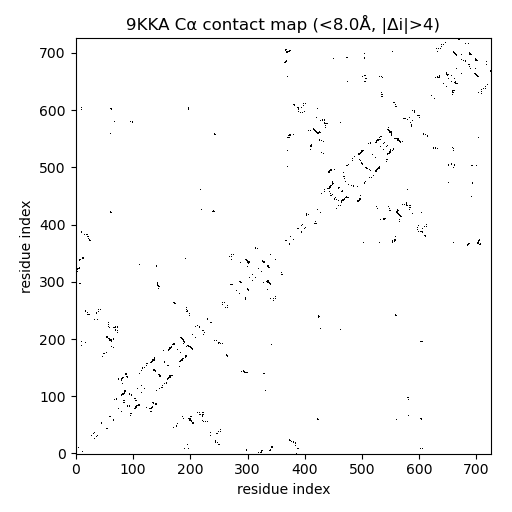5.30 336 ASP A C 1
ATOM 2565 O O . ASP A 1 338 ? 3.600 -44.301 1.549 1.00 33.24 336 ASP A O 1
ATOM 2570 N N . CYS A 1 339 ? 4.303 -45.558 3.275 1.00 34.16 337 CYS A N 1
ATOM 2571 C CA . CYS A 1 339 ? 5.110 -44.493 3.851 1.00 33.41 337 CYS A CA 1
ATOM 2572 C C . CYS A 1 339 ? 6.233 -45.028 4.709 1.00 34.32 337 CYS A C 1
ATOM 2573 O O . CYS A 1 339 ? 6.313 -46.226 4.969 1.00 32.88 337 CYS A O 1
ATOM 2576 N N . PHE A 1 340 ? 7.118 -44.136 5.156 1.00 30.51 338 PHE A N 1
ATOM 2577 C CA . PHE A 1 340 ? 8.214 -44.512 6.041 1.00 29.32 338 PHE A CA 1
ATOM 2578 C C . PHE A 1 340 ? 8.385 -43.369 7.019 1.00 32.21 338 PHE A C 1
ATOM 2579 O O . PHE A 1 340 ? 7.702 -42.357 6.878 1.00 32.65 338 PHE A O 1
ATOM 2587 N N . ARG A 1 341 ? 9.240 -43.526 8.020 1.00 30.54 339 ARG A N 1
ATOM 2588 C CA . ARG A 1 341 ? 9.443 -42.499 9.032 1.00 30.38 339 ARG A CA 1
ATOM 2589 C C . ARG A 1 341 ? 10.908 -42.234 9.288 1.00 33.79 339 ARG A C 1
ATOM 2590 O O . ARG A 1 341 ? 11.755 -43.121 9.127 1.00 34.50 339 ARG A O 1
ATOM 2598 N N . ILE A 1 342 ? 11.191 -41.025 9.747 1.00 29.73 340 ILE A N 1
ATOM 2599 C CA . ILE A 1 342 ? 12.518 -40.631 10.190 1.00 28.61 340 ILE A CA 1
ATOM 2600 C C . ILE A 1 342 ? 12.329 -39.868 11.470 1.00 31.55 340 ILE A C 1
ATOM 2601 O O . ILE A 1 342 ? 11.718 -38.799 11.453 1.00 30.54 340 ILE A O 1
ATOM 2606 N N . GLY A 1 343 ? 12.898 -40.395 12.553 1.00 29.13 341 GLY A N 1
ATOM 2607 C CA . GLY A 1 343 ? 12.924 -39.736 13.859 1.00 28.65 341 GLY A CA 1
ATOM 2608 C C . GLY A 1 343 ? 14.062 -38.745 13.864 1.00 33.95 341 GLY A C 1
ATOM 2609 O O . GLY A 1 343 ? 14.965 -38.831 13.025 1.00 31.73 341 GLY A O 1
ATOM 2610 N N . ASN A 1 344 ? 14.029 -37.765 14.773 1.00 30.40 342 ASN A N 1
ATOM 2611 C CA . ASN A 1 344 ? 15.133 -36.819 14.833 1.00 29.60 342 ASN A CA 1
ATOM 2612 C C . ASN A 1 344 ? 15.483 -36.577 16.302 1.00 34.98 342 ASN A C 1
ATOM 2613 O O . ASN A 1 344 ? 15.928 -35.488 16.660 1.00 35.41 342 ASN A O 1
ATOM 2618 N N . ILE A 1 345 ? 15.262 -37.598 17.138 1.00 29.44 343 ILE A N 1
ATOM 2619 C CA . ILE A 1 345 ? 15.506 -37.524 18.591 1.00 28.77 343 ILE A CA 1
ATOM 2620 C C . ILE A 1 345 ? 16.658 -38.431 19.000 1.00 31.17 343 ILE A C 1
ATOM 2621 O O . ILE A 1 345 ? 17.132 -39.230 18.185 1.00 31.17 343 ILE A O 1
ATOM 2626 N N . GLY A 1 346 ? 17.117 -38.281 20.248 1.00 28.57 344 GLY A N 1
ATOM 2627 C CA . GLY A 1 346 ? 18.286 -38.981 20.747 1.00 28.02 344 GLY A CA 1
ATOM 2628 C C . GLY A 1 346 ? 19.483 -38.140 20.403 1.00 32.77 344 GLY A C 1
ATOM 2629 O O . GLY A 1 346 ? 19.381 -36.905 20.342 1.00 33.14 344 GLY A O 1
ATOM 2630 N N . GLU A 1 347 ? 20.603 -38.790 20.116 1.00 31.44 345 GLU A N 1
ATOM 2631 C CA . GLU A 1 347 ? 21.866 -38.089 19.791 1.00 31.00 345 GLU A CA 1
ATOM 2632 C C . GLU A 1 347 ? 21.883 -37.620 18.375 1.00 35.09 345 GLU A C 1
ATOM 2633 O O . GLU A 1 347 ? 22.740 -38.010 17.584 1.00 36.57 345 GLU A O 1
ATOM 2639 N N . VAL A 1 348 ? 20.905 -36.774 18.040 1.00 30.85 346 VAL A N 1
ATOM 2640 C CA . VAL A 1 348 ? 20.725 -36.240 16.694 1.00 31.62 346 VAL A CA 1
ATOM 2641 C C . VAL A 1 348 ? 20.824 -34.747 16.816 1.00 34.40 346 VAL A C 1
ATOM 2642 O O . VAL A 1 348 ? 20.080 -34.125 17.577 1.00 33.71 346 VAL A O 1
ATOM 2646 N N . TYR A 1 349 ? 21.765 -34.189 16.081 1.00 32.86 347 TYR A N 1
ATOM 2647 C CA . TYR A 1 349 ? 22.060 -32.767 16.067 1.00 35.20 347 TYR A CA 1
ATOM 2648 C C . TYR A 1 349 ? 21.958 -32.225 14.643 1.00 41.15 347 TYR A C 1
ATOM 2649 O O . TYR A 1 349 ? 21.983 -33.014 13.696 1.00 40.03 347 TYR A O 1
ATOM 2658 N N . PRO A 1 350 ? 21.895 -30.885 14.463 1.00 41.10 348 PRO A N 1
ATOM 2659 C CA . PRO A 1 350 ? 21.863 -30.316 13.099 1.00 41.42 348 PRO A CA 1
ATOM 2660 C C . PRO A 1 350 ? 22.870 -30.907 12.109 1.00 46.51 348 PRO A C 1
ATOM 2661 O O . PRO A 1 350 ? 22.501 -31.165 10.972 1.00 47.48 348 PRO A O 1
ATOM 2665 N N . ALA A 1 351 ? 24.119 -31.151 12.540 1.00 43.56 349 ALA A N 1
ATOM 2666 C CA . ALA A 1 351 ? 25.171 -31.709 11.671 1.00 43.27 349 ALA A CA 1
ATOM 2667 C C . ALA A 1 351 ? 24.799 -33.116 11.181 1.00 45.26 349 ALA A C 1
ATOM 2668 O O . ALA A 1 351 ? 25.182 -33.487 10.074 1.00 45.54 349 ALA A O 1
ATOM 2670 N N . ASP A 1 352 ? 24.073 -33.896 12.017 1.00 37.59 350 ASP A N 1
ATOM 2671 C CA . ASP A 1 352 ? 23.604 -35.242 11.679 1.00 36.43 350 ASP A CA 1
ATOM 2672 C C . ASP A 1 352 ? 22.515 -35.192 10.622 1.00 40.42 350 ASP A C 1
ATOM 2673 O O . ASP A 1 352 ? 22.474 -36.055 9.748 1.00 40.70 350 ASP A O 1
ATOM 2678 N N . ILE A 1 353 ? 21.617 -34.207 10.729 1.00 36.63 351 ILE A N 1
ATOM 2679 C CA . ILE A 1 353 ? 20.526 -34.020 9.769 1.00 36.92 351 ILE A CA 1
ATOM 2680 C C . ILE A 1 353 ? 21.115 -33.666 8.399 1.00 42.59 351 ILE A C 1
ATOM 2681 O O . ILE A 1 353 ? 20.666 -34.191 7.369 1.00 41.13 351 ILE A O 1
ATOM 2686 N N . GLU A 1 354 ? 22.158 -32.827 8.400 1.00 41.72 352 GLU A N 1
ATOM 2687 C CA . GLU A 1 354 ? 22.847 -32.425 7.178 1.00 43.01 352 GLU A CA 1
ATOM 2688 C C . GLU A 1 354 ? 23.491 -33.641 6.496 1.00 45.87 352 GLU A C 1
ATOM 2689 O O . GLU A 1 354 ? 23.316 -33.824 5.284 1.00 46.04 352 GLU A O 1
ATOM 2695 N N . ARG A 1 355 ? 24.195 -34.494 7.283 1.00 40.83 353 ARG A N 1
ATOM 2696 C CA . ARG A 1 355 ? 24.817 -35.721 6.772 1.00 39.86 353 ARG A CA 1
ATOM 2697 C C . ARG A 1 355 ? 23.738 -36.670 6.273 1.00 39.80 353 ARG A C 1
ATOM 2698 O O . ARG A 1 355 ? 23.905 -37.287 5.225 1.00 36.04 353 ARG A O 1
ATOM 2706 N N . LEU A 1 356 ? 22.614 -36.745 7.004 1.00 36.94 354 LEU A N 1
ATOM 2707 C CA . LEU A 1 356 ? 21.482 -37.592 6.640 1.00 36.58 354 LEU A CA 1
ATOM 2708 C C . LEU A 1 356 ? 20.907 -37.218 5.275 1.00 40.51 354 LEU A C 1
ATOM 2709 O O . LEU A 1 356 ? 20.677 -38.114 4.474 1.00 40.46 354 LEU A O 1
ATOM 2714 N N . ILE A 1 357 ? 20.661 -35.913 5.020 1.00 36.78 355 ILE A N 1
ATOM 2715 C CA . ILE A 1 357 ? 20.125 -35.428 3.752 1.00 36.87 355 ILE A CA 1
ATOM 2716 C C . ILE A 1 357 ? 21.049 -35.850 2.602 1.00 40.97 355 ILE A C 1
ATOM 2717 O O . ILE A 1 357 ? 20.561 -36.296 1.567 1.00 38.92 355 ILE A O 1
ATOM 2722 N N . GLY A 1 358 ? 22.368 -35.765 2.828 1.00 38.82 356 GLY A N 1
ATOM 2723 C CA . GLY A 1 358 ? 23.347 -36.201 1.841 1.00 39.55 356 GLY A CA 1
ATOM 2724 C C . GLY A 1 358 ? 23.236 -37.699 1.602 1.00 42.93 356 GLY A C 1
ATOM 2725 O O . GLY A 1 358 ? 23.196 -38.147 0.455 1.00 43.43 356 GLY A O 1
ATOM 2726 N N . ALA A 1 359 ? 23.110 -38.469 2.695 1.00 38.77 357 ALA A N 1
ATOM 2727 C CA . ALA A 1 359 ? 22.975 -39.928 2.658 1.00 38.43 357 ALA A CA 1
ATOM 2728 C C . ALA A 1 359 ? 21.668 -40.400 1.975 1.00 44.04 357 ALA A C 1
ATOM 2729 O O . ALA A 1 359 ? 21.699 -41.388 1.237 1.00 44.41 357 ALA A O 1
ATOM 2731 N N . ILE A 1 360 ? 20.527 -39.710 2.247 1.00 38.43 358 ILE A N 1
ATOM 2732 C CA . ILE A 1 360 ? 19.228 -39.989 1.634 1.00 38.21 358 ILE A CA 1
ATOM 2733 C C . ILE A 1 360 ? 19.435 -39.865 0.116 1.00 43.65 358 ILE A C 1
ATOM 2734 O O . ILE A 1 360 ? 19.145 -40.817 -0.606 1.00 44.17 358 ILE A O 1
ATOM 2739 N N . GLU A 1 361 ? 20.047 -38.747 -0.346 1.00 39.96 359 GLU A N 1
ATOM 2740 C CA . GLU A 1 361 ? 20.294 -38.534 -1.782 1.00 40.76 359 GLU A CA 1
ATOM 2741 C C . GLU A 1 361 ? 21.123 -39.667 -2.410 1.00 44.69 359 GLU A C 1
ATOM 2742 O O . GLU A 1 361 ? 20.808 -40.114 -3.509 1.00 43.50 359 GLU A O 1
ATOM 2748 N N . LYS A 1 362 ? 22.145 -40.157 -1.684 1.00 41.64 360 LYS A N 1
ATOM 2749 C CA . LYS A 1 362 ? 23.011 -41.237 -2.174 1.00 41.53 360 LYS A CA 1
ATOM 2750 C C . LYS A 1 362 ? 22.295 -42.586 -2.174 1.00 43.71 360 LYS A C 1
ATOM 2751 O O . LYS A 1 362 ? 22.722 -43.499 -2.872 1.00 45.17 360 LYS A O 1
ATOM 2757 N N . ALA A 1 363 ? 21.226 -42.717 -1.378 1.00 39.25 361 ALA A N 1
ATOM 2758 C CA . ALA A 1 363 ? 20.442 -43.946 -1.267 1.00 39.30 361 ALA A CA 1
ATOM 2759 C C . ALA A 1 363 ? 19.265 -43.972 -2.281 1.00 42.33 361 ALA A C 1
ATOM 2760 O O . ALA A 1 363 ? 18.574 -44.993 -2.379 1.00 42.18 361 ALA A O 1
ATOM 2762 N N . MET A 1 364 ? 19.064 -42.877 -3.049 1.00 37.01 362 MET A N 1
ATOM 2763 C CA . MET A 1 364 ? 17.986 -42.785 -4.049 1.00 38.03 362 MET A CA 1
ATOM 2764 C C . MET A 1 364 ? 18.407 -43.450 -5.360 1.00 43.32 362 MET A C 1
ATOM 2765 O O . MET A 1 364 ? 18.534 -42.797 -6.404 1.00 43.26 362 MET A O 1
ATOM 2770 N N . TYR A 1 365 ? 18.614 -44.781 -5.281 1.00 40.36 363 TYR A N 1
ATOM 2771 C CA . TYR A 1 365 ? 19.093 -45.650 -6.351 1.00 41.38 363 TYR A CA 1
ATOM 2772 C C . TYR A 1 365 ? 18.212 -45.622 -7.608 1.00 45.96 363 TYR A C 1
ATOM 2773 O O . TYR A 1 365 ? 18.706 -45.894 -8.695 1.00 44.55 363 TYR A O 1
ATOM 2782 N N . TRP A 1 366 ? 16.907 -45.317 -7.440 1.00 43.23 364 TRP A N 1
ATOM 2783 C CA . TRP A 1 366 ? 15.912 -45.242 -8.511 1.00 42.60 364 TRP A CA 1
ATOM 2784 C C . TRP A 1 366 ? 16.023 -43.925 -9.288 1.00 46.89 364 TRP A C 1
ATOM 2785 O O . TRP A 1 366 ? 15.287 -43.740 -10.251 1.00 46.07 364 TRP A O 1
ATOM 2796 N N . GLN A 1 367 ? 16.944 -43.025 -8.889 1.00 44.32 365 GLN A N 1
ATOM 2797 C CA . GLN A 1 367 ? 17.179 -41.721 -9.528 1.00 75.23 365 GLN A CA 1
ATOM 2798 C C . GLN A 1 367 ? 18.657 -41.553 -9.915 1.00 99.42 365 GLN A C 1
ATOM 2799 O O . GLN A 1 367 ? 19.538 -41.893 -9.131 1.00 69.39 365 GLN A O 1
ATOM 2805 N N . GLU B 1 6 ? 32.378 -52.344 42.634 1.00 54.40 4 GLU B N 1
ATOM 2806 C CA . GLU B 1 6 ? 33.192 -52.601 43.816 1.00 54.31 4 GLU B CA 1
ATOM 2807 C C . GLU B 1 6 ? 32.578 -53.648 44.773 1.00 53.70 4 GLU B C 1
ATOM 2808 O O . GLU B 1 6 ? 33.281 -54.618 45.065 1.00 56.55 4 GLU B O 1
ATOM 2814 N N . TYR B 1 7 ? 31.301 -53.482 45.270 1.00 41.67 5 TYR B N 1
ATOM 2815 C CA . TYR B 1 7 ? 30.728 -54.525 46.135 1.00 38.53 5 TYR B CA 1
ATOM 2816 C C . TYR B 1 7 ? 30.546 -55.833 45.397 1.00 38.17 5 TYR B C 1
ATOM 2817 O O . TYR B 1 7 ? 30.205 -55.852 44.208 1.00 37.97 5 TYR B O 1
ATOM 2826 N N . LEU B 1 8 ? 30.649 -56.921 46.141 1.00 33.42 6 LEU B N 1
ATOM 2827 C CA . LEU B 1 8 ? 30.282 -58.231 45.649 1.00 31.73 6 LEU B CA 1
ATOM 2828 C C . LEU B 1 8 ? 28.869 -58.420 46.225 1.00 32.12 6 LEU B C 1
ATOM 2829 O O . LEU B 1 8 ? 28.688 -58.303 47.434 1.00 31.62 6 LEU B O 1
ATOM 2834 N N . LEU B 1 9 ? 27.874 -58.614 45.350 1.00 26.80 7 LEU B N 1
ATOM 2835 C CA . LEU B 1 9 ? 26.485 -58.747 45.747 1.00 26.91 7 LEU B CA 1
ATOM 2836 C C . LEU B 1 9 ? 26.170 -60.203 45.998 1.00 30.68 7 LEU B C 1
ATOM 2837 O O . LEU B 1 9 ? 26.113 -60.997 45.062 1.00 30.41 7 LEU B O 1
ATOM 2842 N N . LEU B 1 10 ? 25.992 -60.568 47.281 1.00 27.49 8 LEU B N 1
ATOM 2843 C CA . LEU B 1 10 ? 25.662 -61.934 47.679 1.00 25.15 8 LEU B CA 1
ATOM 2844 C C . LEU B 1 10 ? 24.149 -62.026 47.815 1.00 27.82 8 LEU B C 1
ATOM 2845 O O . LEU B 1 10 ? 23.570 -62.374 48.846 1.00 25.90 8 LEU B O 1
ATOM 2850 N N . THR B 1 11 ? 23.523 -61.714 46.702 1.00 26.46 9 THR B N 1
ATOM 2851 C CA . THR B 1 11 ? 22.080 -61.659 46.576 1.00 25.60 9 THR B CA 1
ATOM 2852 C C . THR B 1 11 ? 21.653 -62.793 45.627 1.00 30.84 9 THR B C 1
ATOM 2853 O O . THR B 1 11 ? 22.490 -63.391 44.940 1.00 31.83 9 THR B O 1
ATOM 2857 N N . PRO B 1 12 ? 20.353 -63.079 45.539 1.00 27.55 10 PRO B N 1
ATOM 2858 C CA . PRO B 1 12 ? 19.904 -64.092 44.578 1.00 27.27 10 PRO B CA 1
ATOM 2859 C C . PRO B 1 12 ? 19.790 -63.560 43.134 1.00 30.34 10 PRO B C 1
ATOM 2860 O O . PRO B 1 12 ? 19.509 -64.322 42.228 1.00 28.54 10 PRO B O 1
ATOM 2864 N N . GLY B 1 13 ? 19.992 -62.257 42.931 1.00 24.67 11 GLY B N 1
ATOM 2865 C CA . GLY B 1 13 ? 19.811 -61.638 41.626 1.00 24.11 11 GLY B CA 1
ATOM 2866 C C . GLY B 1 13 ? 18.779 -60.542 41.715 1.00 28.13 11 GLY B C 1
ATOM 2867 O O . GLY B 1 13 ? 17.722 -60.751 42.323 1.00 28.82 11 GLY B O 1
ATOM 2868 N N . PRO B 1 14 ? 19.034 -59.331 41.190 1.00 25.38 12 PRO B N 1
ATOM 2869 C CA . PRO B 1 14 ? 20.230 -58.828 40.479 1.00 24.36 12 PRO B CA 1
ATOM 2870 C C . PRO B 1 14 ? 21.476 -59.017 41.329 1.00 29.27 12 PRO B C 1
ATOM 2871 O O . PRO B 1 14 ? 21.436 -58.803 42.529 1.00 29.05 12 PRO B O 1
ATOM 2875 N N . LEU B 1 15 ? 22.586 -59.438 40.706 1.00 25.91 13 LEU B N 1
ATOM 2876 C CA . LEU B 1 15 ? 23.800 -59.862 41.409 1.00 25.07 13 LEU B CA 1
ATOM 2877 C C . LEU B 1 15 ? 24.988 -59.236 40.741 1.00 30.05 13 LEU B C 1
ATOM 2878 O O . LEU B 1 15 ? 24.788 -58.315 39.947 1.00 30.67 13 LEU B O 1
ATOM 2883 N N . SER B 1 16 ? 26.207 -59.678 41.083 1.00 26.31 14 SER B N 1
ATOM 2884 C CA . SER B 1 16 ? 27.450 -59.172 40.472 1.00 26.11 14 SER B CA 1
ATOM 2885 C C . SER B 1 16 ? 27.653 -59.908 39.178 1.00 30.59 14 SER B C 1
ATOM 2886 O O . SER B 1 16 ? 27.763 -61.145 39.156 1.00 29.05 14 SER B O 1
ATOM 2889 N N . THR B 1 17 ? 27.617 -59.149 38.091 1.00 26.53 15 THR B N 1
ATOM 2890 C CA . THR B 1 17 ? 27.725 -59.675 36.730 1.00 25.72 15 THR B CA 1
ATOM 2891 C C . THR B 1 17 ? 29.154 -59.538 36.273 1.00 30.26 15 THR B C 1
ATOM 2892 O O . THR B 1 17 ? 29.928 -58.787 36.871 1.00 30.49 15 THR B O 1
ATOM 2896 N N . SER B 1 18 ? 29.545 -60.288 35.264 1.00 29.25 16 SER B N 1
ATOM 2897 C CA . SER B 1 18 ? 30.931 -60.149 34.784 1.00 30.08 16 SER B CA 1
ATOM 2898 C C . SER B 1 18 ? 31.079 -58.811 34.054 1.00 35.13 16 SER B C 1
ATOM 2899 O O . SER B 1 18 ? 30.072 -58.198 33.669 1.00 32.69 16 SER B O 1
ATOM 2902 N N . GLU B 1 19 ? 32.322 -58.370 33.852 1.00 33.78 17 GLU B N 1
ATOM 2903 C CA . GLU B 1 19 ? 32.612 -57.131 33.131 1.00 33.85 17 GLU B CA 1
ATOM 2904 C C . GLU B 1 19 ? 32.102 -57.233 31.685 1.00 37.42 17 GLU B C 1
ATOM 2905 O O . GLU B 1 19 ? 31.569 -56.256 31.183 1.00 36.07 17 GLU B O 1
ATOM 2911 N N . ALA B 1 20 ? 32.238 -58.414 31.030 1.00 35.28 18 ALA B N 1
ATOM 2912 C CA . ALA B 1 20 ? 31.777 -58.609 29.642 1.00 34.91 18 ALA B CA 1
ATOM 2913 C C . ALA B 1 20 ? 30.272 -58.552 29.509 1.00 37.22 18 ALA B C 1
ATOM 2914 O O . ALA B 1 20 ? 29.773 -58.068 28.499 1.00 37.84 18 ALA B O 1
ATOM 2916 N N . VAL B 1 21 ? 29.536 -59.030 30.517 1.00 31.70 19 VAL B N 1
ATOM 2917 C CA . VAL B 1 21 ? 28.065 -58.984 30.479 1.00 30.07 19 VAL B CA 1
ATOM 2918 C C . VAL B 1 21 ? 27.619 -57.517 30.533 1.00 33.20 19 VAL B C 1
ATOM 2919 O O . VAL B 1 21 ? 26.796 -57.102 29.742 1.00 29.74 19 VAL B O 1
ATOM 2923 N N . ARG B 1 22 ? 28.230 -56.715 31.436 1.00 30.59 20 ARG B N 1
ATOM 2924 C CA . ARG B 1 22 ? 27.925 -55.287 31.491 1.00 29.40 20 ARG B CA 1
ATOM 2925 C C . ARG B 1 22 ? 28.417 -54.518 30.264 1.00 34.77 20 ARG B C 1
ATOM 2926 O O . ARG B 1 22 ? 27.700 -53.645 29.773 1.00 35.63 20 ARG B O 1
ATOM 2934 N N . GLU B 1 23 ? 29.632 -54.829 29.762 1.00 30.15 21 GLU B N 1
ATOM 2935 C CA . GLU B 1 23 ? 30.175 -54.145 28.587 1.00 30.77 21 GLU B CA 1
ATOM 2936 C C . GLU B 1 23 ? 29.295 -54.379 27.358 1.00 34.05 21 GLU B C 1
ATOM 2937 O O . GLU B 1 23 ? 29.190 -53.506 26.490 1.00 32.99 21 GLU B O 1
ATOM 2943 N N . ALA B 1 24 ? 28.630 -55.541 27.288 1.00 32.03 22 ALA B N 1
ATOM 2944 C CA . ALA B 1 24 ? 27.727 -55.880 26.166 1.00 32.13 22 ALA B CA 1
ATOM 2945 C C . ALA B 1 24 ? 26.559 -54.866 26.038 1.00 34.83 22 ALA B C 1
ATOM 2946 O O . ALA B 1 24 ? 25.959 -54.735 24.961 1.00 35.07 22 ALA B O 1
ATOM 2948 N N . MET B 1 25 ? 26.309 -54.089 27.107 1.00 29.24 23 MET B N 1
ATOM 2949 C CA . MET B 1 25 ? 25.230 -53.087 27.132 1.00 29.27 23 MET B CA 1
ATOM 2950 C C . MET B 1 25 ? 25.623 -51.765 26.507 1.00 31.55 23 MET B C 1
ATOM 2951 O O . MET B 1 25 ? 24.802 -50.873 26.403 1.00 31.80 23 MET B O 1
ATOM 2956 N N . LEU B 1 26 ? 26.877 -51.627 26.085 1.00 29.79 24 LEU B N 1
ATOM 2957 C CA . LEU B 1 26 ? 27.363 -50.370 25.536 1.00 30.45 24 LEU B CA 1
ATOM 2958 C C . LEU B 1 26 ? 26.998 -50.133 24.069 1.00 37.78 24 LEU B C 1
ATOM 2959 O O . LEU B 1 26 ? 27.474 -49.174 23.483 1.00 38.62 24 LEU B O 1
ATOM 2964 N N . LYS B 1 27 ? 26.105 -50.932 23.516 1.00 33.97 25 LYS B N 1
ATOM 2965 C CA . LYS B 1 27 ? 25.648 -50.773 22.128 1.00 34.13 25 LYS B CA 1
ATOM 2966 C C . LYS B 1 27 ? 24.149 -50.528 22.088 1.00 35.94 25 LYS B C 1
ATOM 2967 O O . LYS B 1 27 ? 23.416 -51.184 22.828 1.00 35.02 25 LYS B O 1
ATOM 2973 N N . ASP B 1 28 ? 23.689 -49.610 21.205 1.00 31.53 26 ASP B N 1
ATOM 2974 C CA . ASP B 1 28 ? 22.262 -49.371 20.988 1.00 29.43 26 ASP B CA 1
ATOM 2975 C C . ASP B 1 28 ? 21.774 -50.272 19.876 1.00 33.72 26 ASP B C 1
ATOM 2976 O O . ASP B 1 28 ? 22.530 -50.610 18.969 1.00 32.93 26 ASP B O 1
ATOM 2981 N N . TRP B 1 29 ? 20.504 -50.626 19.927 1.00 29.97 27 TRP B N 1
ATOM 2982 C CA . TRP B 1 29 ? 19.874 -51.521 18.952 1.00 30.61 27 TRP B CA 1
ATOM 2983 C C . TRP B 1 29 ? 18.580 -50.961 18.494 1.00 34.24 27 TRP B C 1
ATOM 2984 O O . TRP B 1 29 ? 17.858 -50.366 19.298 1.00 32.16 27 TRP B O 1
ATOM 2995 N N . CYS B 1 30 ? 18.230 -51.231 17.220 1.00 32.67 28 CYS B N 1
ATOM 2996 C CA . CYS B 1 30 ? 16.923 -50.865 16.724 1.00 32.26 28 CYS B CA 1
ATOM 2997 C C . CYS B 1 30 ? 16.013 -52.084 16.901 1.00 34.85 28 CYS B C 1
ATOM 2998 O O . CYS B 1 30 ? 16.348 -53.178 16.456 1.00 35.45 28 CYS B O 1
ATOM 3001 N N . THR B 1 31 ? 14.861 -51.896 17.547 1.00 31.91 29 THR B N 1
ATOM 3002 C CA . THR B 1 31 ? 13.899 -52.971 17.829 1.00 31.00 29 THR B CA 1
ATOM 3003 C C . THR B 1 31 ? 13.202 -53.551 16.593 1.00 34.90 29 THR B C 1
ATOM 3004 O O . THR B 1 31 ? 12.578 -54.615 16.696 1.00 35.94 29 THR B O 1
ATOM 3008 N N . TRP B 1 32 ? 13.292 -52.862 15.440 1.00 32.16 30 TRP B N 1
ATOM 3009 C CA . TRP B 1 32 ? 12.694 -53.304 14.180 1.00 31.88 30 TRP B CA 1
ATOM 3010 C C . TRP B 1 32 ? 13.756 -53.798 13.226 1.00 38.13 30 TRP B C 1
ATOM 3011 O O . TRP B 1 32 ? 13.438 -54.090 12.095 1.00 40.22 30 TRP B O 1
ATOM 3022 N N . ASP B 1 33 ? 15.013 -53.942 13.677 1.00 34.67 31 ASP B N 1
ATOM 3023 C CA . ASP B 1 33 ? 16.093 -54.386 12.791 1.00 34.87 31 ASP B CA 1
ATOM 3024 C C . ASP B 1 33 ? 16.506 -55.844 13.057 1.00 38.93 31 ASP B C 1
ATOM 3025 O O . ASP B 1 33 ? 16.524 -56.281 14.197 1.00 36.07 31 ASP B O 1
ATOM 3030 N N . ASP B 1 34 ? 16.781 -56.607 11.973 1.00 37.22 32 ASP B N 1
ATOM 3031 C CA . ASP B 1 34 ? 17.186 -58.025 12.021 1.00 37.04 32 ASP B CA 1
ATOM 3032 C C . ASP B 1 34 ? 18.463 -58.279 12.783 1.00 40.79 32 ASP B C 1
ATOM 3033 O O . ASP B 1 34 ? 18.655 -59.389 13.248 1.00 41.32 32 ASP B O 1
ATOM 3038 N N . GLU B 1 35 ? 19.358 -57.285 12.879 1.00 37.88 33 GLU B N 1
ATOM 3039 C CA . GLU B 1 35 ? 20.610 -57.445 13.622 1.00 37.81 33 GLU B CA 1
ATOM 3040 C C . GLU B 1 35 ? 20.329 -57.657 15.102 1.00 42.56 33 GLU B C 1
ATOM 3041 O O . GLU B 1 35 ? 21.127 -58.266 15.816 1.00 45.31 33 GLU B O 1
ATOM 3047 N N . TYR B 1 36 ? 19.208 -57.139 15.570 1.00 35.83 34 TYR B N 1
ATOM 3048 C CA . TYR B 1 36 ? 18.800 -57.362 16.938 1.00 33.25 34 TYR B CA 1
ATOM 3049 C C . TYR B 1 36 ? 17.894 -58.596 16.987 1.00 32.91 34 TYR B C 1
ATOM 3050 O O . TYR B 1 36 ? 18.159 -59.538 17.724 1.00 30.29 34 TYR B O 1
ATOM 3059 N N . ASN B 1 37 ? 16.837 -58.601 16.206 1.00 29.90 35 ASN B N 1
ATOM 3060 C CA . ASN B 1 37 ? 15.840 -59.674 16.280 1.00 29.63 35 ASN B CA 1
ATOM 3061 C C . ASN B 1 37 ? 16.356 -61.035 15.867 1.00 33.12 35 ASN B C 1
ATOM 3062 O O . ASN B 1 37 ? 16.157 -62.005 16.580 1.00 31.03 35 ASN B O 1
ATOM 3067 N N . LYS B 1 38 ? 17.033 -61.109 14.735 1.00 33.46 36 LYS B N 1
ATOM 3068 C CA . LYS B 1 38 ? 17.529 -62.400 14.278 1.00 35.29 36 LYS B CA 1
ATOM 3069 C C . LYS B 1 38 ? 18.834 -62.756 14.953 1.00 40.89 36 LYS B C 1
ATOM 3070 O O . LYS B 1 38 ? 18.990 -63.884 15.405 1.00 40.04 36 LYS B O 1
ATOM 3076 N N . ASP B 1 39 ? 19.789 -61.820 14.980 1.00 37.89 37 ASP B N 1
ATOM 3077 C CA . ASP B 1 39 ? 21.122 -62.138 15.486 1.00 38.19 37 ASP B CA 1
ATOM 3078 C C . ASP B 1 39 ? 21.223 -62.229 17.001 1.00 37.80 37 ASP B C 1
ATOM 3079 O O . ASP B 1 39 ? 22.099 -62.933 17.499 1.00 35.63 37 ASP B O 1
ATOM 3084 N N . ILE B 1 40 ? 20.363 -61.522 17.737 1.00 33.20 38 ILE B N 1
ATOM 3085 C CA . ILE B 1 40 ? 20.447 -61.579 19.188 1.00 31.92 38 ILE B CA 1
ATOM 3086 C C . ILE B 1 40 ? 19.270 -62.343 19.748 1.00 34.85 38 ILE B C 1
ATOM 3087 O O . ILE B 1 40 ? 19.472 -63.384 20.384 1.00 33.58 38 ILE B O 1
ATOM 3092 N N . VAL B 1 41 ? 18.037 -61.849 19.499 1.00 29.75 39 VAL B N 1
ATOM 3093 C CA . VAL B 1 41 ? 16.826 -62.441 20.100 1.00 29.60 39 VAL B CA 1
ATOM 3094 C C . VAL B 1 41 ? 16.616 -63.916 19.728 1.00 33.58 39 VAL B C 1
ATOM 3095 O O . VAL B 1 41 ? 16.438 -64.742 20.630 1.00 32.90 39 VAL B O 1
ATOM 3099 N N . GLU B 1 42 ? 16.618 -64.252 18.429 1.00 33.57 40 GLU B N 1
ATOM 3100 C CA . GLU B 1 42 ? 16.386 -65.632 17.992 1.00 33.37 40 GLU B CA 1
ATOM 3101 C C . GLU B 1 42 ? 17.431 -66.606 18.487 1.00 36.94 40 GLU B C 1
ATOM 3102 O O . GLU B 1 42 ? 17.112 -67.778 18.740 1.00 35.37 40 GLU B O 1
ATOM 3108 N N . VAL B 1 43 ? 18.674 -66.128 18.645 1.00 34.07 41 VAL B N 1
ATOM 3109 C CA . VAL B 1 43 ? 19.769 -66.949 19.178 1.00 34.26 41 VAL B CA 1
ATOM 3110 C C . VAL B 1 43 ? 19.498 -67.278 20.661 1.00 35.28 41 VAL B C 1
ATOM 3111 O O . VAL B 1 43 ? 19.590 -68.432 21.061 1.00 36.03 41 VAL B O 1
ATOM 3115 N N . ILE B 1 44 ? 19.125 -66.269 21.458 1.00 31.99 42 ILE B N 1
ATOM 3116 C CA . ILE B 1 44 ? 18.761 -66.448 22.880 1.00 29.52 42 ILE B CA 1
ATOM 3117 C C . ILE B 1 44 ? 17.631 -67.491 22.967 1.00 34.83 42 ILE B C 1
ATOM 3118 O O . ILE B 1 44 ? 17.685 -68.414 23.781 1.00 34.16 42 ILE B O 1
ATOM 3123 N N . ARG B 1 45 ? 16.588 -67.320 22.136 1.00 33.69 43 ARG B N 1
ATOM 3124 C CA . ARG B 1 45 ? 15.451 -68.249 22.162 1.00 33.47 43 ARG B CA 1
ATOM 3125 C C . ARG B 1 45 ? 15.886 -69.689 21.902 1.00 36.09 43 ARG B C 1
ATOM 3126 O O . ARG B 1 45 ? 15.505 -70.594 22.646 1.00 35.17 43 ARG B O 1
ATOM 3134 N N . THR B 1 46 ? 16.728 -69.891 20.885 1.00 33.81 44 THR B N 1
ATOM 3135 C CA . THR B 1 46 ? 17.231 -71.226 20.524 1.00 33.71 44 THR B CA 1
ATOM 3136 C C . THR B 1 46 ? 18.044 -71.822 21.673 1.00 34.20 44 THR B C 1
ATOM 3137 O O . THR B 1 46 ? 17.866 -72.997 22.015 1.00 33.21 44 THR B O 1
ATOM 3141 N N . LYS B 1 47 ? 18.957 -71.019 22.242 1.00 30.21 45 LYS B N 1
ATOM 3142 C CA . LYS B 1 47 ? 19.842 -71.442 23.332 1.00 29.64 45 LYS B CA 1
ATOM 3143 C C . LYS B 1 47 ? 19.067 -71.771 24.584 1.00 32.98 45 LYS B C 1
ATOM 3144 O O . LYS B 1 47 ? 19.400 -72.744 25.264 1.00 32.27 45 LYS B O 1
ATOM 3150 N N . LEU B 1 48 ? 18.056 -70.948 24.926 1.00 28.79 46 LEU B N 1
ATOM 3151 C CA . LEU B 1 48 ? 17.246 -71.195 26.126 1.00 28.92 46 LEU B CA 1
ATOM 3152 C C . LEU B 1 48 ? 16.539 -72.518 26.072 1.00 32.58 46 LEU B C 1
ATOM 3153 O O . LEU B 1 48 ? 16.540 -73.225 27.065 1.00 32.54 46 LEU B O 1
ATOM 3158 N N . VAL B 1 49 ? 15.954 -72.883 24.914 1.00 32.11 47 VAL B N 1
ATOM 3159 C CA . VAL B 1 49 ? 15.259 -74.167 24.827 1.00 31.80 47 VAL B CA 1
ATOM 3160 C C . VAL B 1 49 ? 16.239 -75.296 25.047 1.00 34.26 47 VAL B C 1
ATOM 3161 O O . VAL B 1 49 ? 15.939 -76.193 25.828 1.00 35.40 47 VAL B O 1
ATOM 3165 N N . LYS B 1 50 ? 17.421 -75.251 24.381 1.00 30.48 48 LYS B N 1
ATOM 3166 C CA . LYS B 1 50 ? 18.421 -76.318 24.507 1.00 31.06 48 LYS B CA 1
ATOM 3167 C C . LYS B 1 50 ? 18.971 -76.388 25.932 1.00 36.00 48 LYS B C 1
ATOM 3168 O O . LYS B 1 50 ? 19.274 -77.474 26.408 1.00 37.30 48 LYS B O 1
ATOM 3174 N N . LEU B 1 51 ? 19.025 -75.254 26.645 1.00 31.44 49 LEU B N 1
ATOM 3175 C CA . LEU B 1 51 ? 19.446 -75.293 28.042 1.00 31.25 49 LEU B CA 1
ATOM 3176 C C . LEU B 1 51 ? 18.422 -76.006 28.903 1.00 34.39 49 LEU B C 1
ATOM 3177 O O . LEU B 1 51 ? 18.807 -76.664 29.859 1.00 35.66 49 LEU B O 1
ATOM 3182 N N . ALA B 1 52 ? 17.113 -75.839 28.596 1.00 30.43 50 ALA B N 1
ATOM 3183 C CA . ALA B 1 52 ? 16.021 -76.405 29.413 1.00 30.06 50 ALA B CA 1
ATOM 3184 C C . ALA B 1 52 ? 15.758 -77.865 29.139 1.00 34.07 50 ALA B C 1
ATOM 3185 O O . ALA B 1 52 ? 15.267 -78.578 30.006 1.00 33.34 50 ALA B O 1
ATOM 3187 N N . THR B 1 53 ? 16.064 -78.315 27.934 1.00 33.63 51 THR B N 1
ATOM 3188 C CA . THR B 1 53 ? 15.804 -79.694 27.564 1.00 34.81 51 THR B CA 1
ATOM 3189 C C . THR B 1 53 ? 16.644 -80.140 26.406 1.00 39.75 51 THR B C 1
ATOM 3190 O O . THR B 1 53 ? 17.013 -79.333 25.563 1.00 40.02 51 THR B O 1
ATOM 3194 N N . LYS B 1 54 ? 16.911 -81.450 26.341 1.00 37.72 52 LYS B N 1
ATOM 3195 C CA . LYS B 1 54 ? 17.610 -82.056 25.212 1.00 39.01 52 LYS B CA 1
ATOM 3196 C C . LYS B 1 54 ? 16.558 -82.642 24.262 1.00 43.98 52 LYS B C 1
ATOM 3197 O O . LYS B 1 54 ? 16.913 -83.188 23.226 1.00 45.30 52 LYS B O 1
ATOM 3203 N N . HIS B 1 55 ? 15.262 -82.534 24.626 1.00 39.44 53 HIS B N 1
ATOM 3204 C CA . HIS B 1 55 ? 14.188 -83.097 23.818 1.00 40.00 53 HIS B CA 1
ATOM 3205 C C . HIS B 1 55 ? 13.480 -82.050 22.945 1.00 43.09 53 HIS B C 1
ATOM 3206 O O . HIS B 1 55 ? 13.686 -80.842 23.094 1.00 42.01 53 HIS B O 1
ATOM 3213 N N . SER B 1 56 ? 12.667 -82.540 22.001 1.00 38.78 54 SER B N 1
ATOM 3214 C CA . SER B 1 56 ? 11.911 -81.711 21.080 1.00 37.91 54 SER B CA 1
ATOM 3215 C C . SER B 1 56 ? 10.562 -81.329 21.715 1.00 40.97 54 SER B C 1
ATOM 3216 O O . SER B 1 56 ? 10.218 -81.795 22.811 1.00 40.08 54 SER B O 1
ATOM 3219 N N . GLY B 1 57 ? 9.831 -80.464 21.034 1.00 37.43 55 GLY B N 1
ATOM 3220 C CA . GLY B 1 57 ? 8.497 -80.060 21.446 1.00 35.82 55 GLY B CA 1
ATOM 3221 C C . GLY B 1 57 ? 8.411 -78.832 22.307 1.00 36.18 55 GLY B C 1
ATOM 3222 O O . GLY B 1 57 ? 7.315 -78.464 22.718 1.00 35.61 55 GLY B O 1
ATOM 3223 N N . TYR B 1 58 ? 9.541 -78.193 22.601 1.00 33.05 56 TYR B N 1
ATOM 3224 C CA . TYR B 1 58 ? 9.526 -77.005 23.455 1.00 32.22 56 TYR B CA 1
ATOM 3225 C C . TYR B 1 58 ? 9.902 -75.747 22.682 1.00 35.45 56 TYR B C 1
ATOM 3226 O O . TYR B 1 58 ? 10.525 -75.828 21.630 1.00 35.79 56 TYR B O 1
ATOM 3235 N N . THR B 1 59 ? 9.553 -74.598 23.233 1.00 30.96 57 THR B N 1
ATOM 3236 C CA . THR B 1 59 ? 9.784 -73.294 22.631 1.00 31.16 57 THR B CA 1
ATOM 3237 C C . THR B 1 59 ? 9.943 -72.255 23.732 1.00 34.83 57 THR B C 1
ATOM 3238 O O . THR B 1 59 ? 9.598 -72.522 24.886 1.00 32.95 57 THR B O 1
ATOM 3242 N N . SER B 1 60 ? 10.438 -71.070 23.391 1.00 32.34 58 SER B N 1
ATOM 3243 C CA . SER B 1 60 ? 10.577 -70.037 24.396 1.00 31.14 58 SER B CA 1
ATOM 3244 C C . SER B 1 60 ? 9.908 -68.754 23.985 1.00 35.68 58 SER B C 1
ATOM 3245 O O . SER B 1 60 ? 9.706 -68.488 22.800 1.00 35.35 58 SER B O 1
ATOM 3248 N N . VAL B 1 61 ? 9.566 -67.955 24.994 1.00 31.85 59 VAL B N 1
ATOM 3249 C CA . VAL B 1 61 ? 8.949 -66.636 24.840 1.00 32.47 59 VAL B CA 1
ATOM 3250 C C . VAL B 1 61 ? 9.716 -65.776 25.769 1.00 32.31 59 VAL B C 1
ATOM 3251 O O . VAL B 1 61 ? 9.909 -66.184 26.909 1.00 29.33 59 VAL B O 1
ATOM 3255 N N . LEU B 1 62 ? 10.020 -64.550 25.363 1.00 30.18 60 LEU B N 1
ATOM 3256 C CA . LEU B 1 62 ? 10.700 -63.609 26.255 1.00 28.04 60 LEU B CA 1
ATOM 3257 C C . LEU B 1 62 ? 9.666 -62.567 26.611 1.00 31.48 60 LEU B C 1
ATOM 3258 O O . LEU B 1 62 ? 8.836 -62.220 25.761 1.00 29.52 60 LEU B O 1
ATOM 3263 N N . MET B 1 63 ? 9.690 -62.071 27.854 1.00 27.42 61 MET B N 1
ATOM 3264 C CA . MET B 1 63 ? 8.673 -61.122 28.288 1.00 26.81 61 MET B CA 1
ATOM 3265 C C . MET B 1 63 ? 9.325 -59.996 29.075 1.00 30.30 61 MET B C 1
ATOM 3266 O O . MET B 1 63 ? 10.027 -60.263 30.018 1.00 28.38 61 MET B O 1
ATOM 3271 N N . GLN B 1 64 ? 9.078 -58.753 28.699 1.00 27.61 62 GLN B N 1
ATOM 3272 C CA . GLN B 1 64 ? 9.600 -57.568 29.369 1.00 27.59 62 GLN B CA 1
ATOM 3273 C C . GLN B 1 64 ? 9.070 -57.529 30.779 1.00 31.96 62 GLN B C 1
ATOM 3274 O O . GLN B 1 64 ? 7.935 -57.936 31.011 1.00 31.11 62 GLN B O 1
ATOM 3280 N N . GLY B 1 65 ? 9.856 -56.949 31.680 1.00 28.57 63 GLY B N 1
ATOM 3281 C CA . GLY B 1 65 ? 9.458 -56.740 33.066 1.00 27.17 63 GLY B CA 1
ATOM 3282 C C . GLY B 1 65 ? 10.169 -57.646 34.038 1.00 28.17 63 GLY B C 1
ATOM 3283 O O . GLY B 1 65 ? 11.142 -58.304 33.681 1.00 26.99 63 GLY B O 1
ATOM 3284 N N . SER B 1 66 ? 9.648 -57.713 35.275 1.00 23.08 64 SER B N 1
ATOM 3285 C CA . SER B 1 66 ? 10.241 -58.546 36.327 1.00 22.24 64 SER B CA 1
ATOM 3286 C C . SER B 1 66 ? 9.890 -59.990 36.006 1.00 27.60 64 SER B C 1
ATOM 3287 O O . SER B 1 66 ? 9.011 -60.228 35.167 1.00 26.81 64 SER B O 1
ATOM 3290 N N . GLY B 1 67 ? 10.554 -60.945 36.648 1.00 23.73 65 GLY B N 1
ATOM 3291 C CA . GLY B 1 67 ? 10.216 -62.358 36.482 1.00 22.70 65 GLY B CA 1
ATOM 3292 C C . GLY B 1 67 ? 8.766 -62.606 36.899 1.00 28.19 65 GLY B C 1
ATOM 3293 O O . GLY B 1 67 ? 8.094 -63.456 36.327 1.00 29.02 65 GLY B O 1
ATOM 3294 N N . THR B 1 68 ? 8.244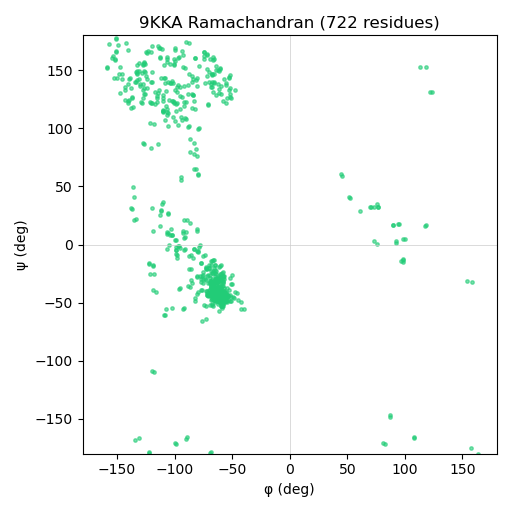 -61.839 37.856 1.00 24.67 66 THR B N 1
ATOM 3295 C CA . THR B 1 68 ? 6.836 -61.951 38.314 1.00 24.45 66 THR B CA 1
ATOM 3296 C C . THR B 1 68 ? 5.877 -61.685 37.129 1.00 27.39 66 THR B C 1
ATOM 3297 O O . THR B 1 68 ? 4.818 -62.314 37.036 1.00 27.36 66 THR B O 1
ATOM 3301 N N . ALA B 1 69 ? 6.286 -60.812 36.193 1.00 23.26 67 ALA B N 1
ATOM 3302 C CA . ALA B 1 69 ? 5.438 -60.506 35.038 1.00 23.80 67 ALA B CA 1
ATOM 3303 C C . ALA B 1 69 ? 5.346 -61.728 34.110 1.00 30.17 67 ALA B C 1
ATOM 3304 O O . ALA B 1 69 ? 4.331 -61.927 33.448 1.00 28.31 67 ALA B O 1
ATOM 3306 N N . SER B 1 70 ? 6.387 -62.563 34.100 1.00 28.55 68 SER B N 1
ATOM 3307 C CA . SER B 1 70 ? 6.433 -63.795 33.294 1.00 27.53 68 SER B CA 1
ATOM 3308 C C . SER B 1 70 ? 5.603 -64.871 33.920 1.00 29.59 68 SER B C 1
ATOM 3309 O O . SER B 1 70 ? 4.956 -65.631 33.209 1.00 28.73 68 SER B O 1
ATOM 3312 N N . VAL B 1 71 ? 5.653 -64.960 35.263 1.00 26.95 69 VAL B N 1
ATOM 3313 C CA . VAL B 1 71 ? 4.817 -65.882 36.057 1.00 25.29 69 VAL B CA 1
ATOM 3314 C C . VAL B 1 71 ? 3.345 -65.490 35.803 1.00 27.93 69 VAL B C 1
ATOM 3315 O O . VAL B 1 71 ? 2.511 -66.336 35.535 1.00 28.41 69 VAL B O 1
ATOM 3319 N N . GLU B 1 72 ? 3.035 -64.214 35.916 1.00 24.58 70 GLU B N 1
ATOM 3320 C CA . GLU B 1 72 ? 1.694 -63.710 35.701 1.00 23.62 70 GLU B CA 1
ATOM 3321 C C . GLU B 1 72 ? 1.230 -63.907 34.259 1.00 28.01 70 GLU B C 1
ATOM 3322 O O . GLU B 1 72 ? 0.072 -64.242 34.035 1.00 28.09 70 GLU B O 1
ATOM 3328 N N . ALA B 1 73 ? 2.120 -63.693 33.272 1.00 23.19 71 ALA B N 1
ATOM 3329 C CA . ALA B 1 73 ? 1.779 -63.903 31.864 1.00 22.51 71 ALA B CA 1
ATOM 3330 C C . ALA B 1 73 ? 1.435 -65.361 31.682 1.00 28.33 71 ALA B C 1
ATOM 3331 O O . ALA B 1 73 ? 0.487 -65.679 30.986 1.00 29.29 71 ALA B O 1
ATOM 3333 N N . THR B 1 74 ? 2.165 -66.260 32.343 1.00 25.94 72 THR B N 1
ATOM 3334 C CA . THR B 1 74 ? 1.896 -67.696 32.208 1.00 25.40 72 THR B CA 1
ATOM 3335 C C . THR B 1 74 ? 0.542 -68.059 32.806 1.00 32.14 72 THR B C 1
ATOM 3336 O O . THR B 1 74 ? -0.267 -68.693 32.150 1.00 33.04 72 THR B O 1
ATOM 3340 N N . ILE B 1 75 ? 0.329 -67.677 34.055 1.00 27.23 73 ILE B N 1
ATOM 3341 C CA . ILE B 1 75 ? -0.919 -67.987 34.749 1.00 26.15 73 ILE B CA 1
ATOM 3342 C C . ILE B 1 75 ? -2.123 -67.412 34.006 1.00 29.55 73 ILE B C 1
ATOM 3343 O O . ILE B 1 75 ? -3.110 -68.109 33.780 1.00 29.41 73 ILE B O 1
ATOM 3348 N N . GLY B 1 76 ? -2.055 -66.125 33.685 1.00 28.32 74 GLY B N 1
ATOM 3349 C CA . GLY B 1 76 ? -3.152 -65.431 33.015 1.00 27.97 74 GLY B CA 1
ATOM 3350 C C . GLY B 1 76 ? -3.425 -65.859 31.589 1.00 31.44 74 GLY B C 1
ATOM 3351 O O . GLY B 1 76 ? -4.543 -65.665 31.099 1.00 31.06 74 GLY B O 1
ATOM 3352 N N . SER B 1 77 ? -2.405 -66.422 30.898 1.00 27.38 75 SER B N 1
ATOM 3353 C CA . SER B 1 77 ? -2.567 -66.858 29.505 1.00 26.74 75 SER B CA 1
ATOM 3354 C C . SER B 1 77 ? -2.894 -68.329 29.413 1.00 30.86 75 SER B C 1
ATOM 3355 O O . SER B 1 77 ? -3.652 -68.721 28.535 1.00 30.25 75 SER B O 1
ATOM 3358 N N . ALA B 1 78 ? -2.299 -69.159 30.283 1.00 30.40 76 ALA B N 1
ATOM 3359 C CA . ALA B 1 78 ? -2.524 -70.609 30.215 1.00 30.11 76 ALA B CA 1
ATOM 3360 C C . ALA B 1 78 ? -3.855 -71.052 30.778 1.00 33.65 76 ALA B C 1
ATOM 3361 O O . ALA B 1 78 ? -4.403 -72.069 30.342 1.00 33.13 76 ALA B O 1
ATOM 3363 N N . ILE B 1 79 ? -4.361 -70.349 31.783 1.00 30.54 77 ILE B N 1
ATOM 3364 C CA . ILE B 1 79 ? -5.548 -70.868 32.462 1.00 30.05 77 ILE B CA 1
ATOM 3365 C C . ILE B 1 79 ? -6.812 -70.337 31.850 1.00 37.11 77 ILE B C 1
ATOM 3366 O O . ILE B 1 79 ? -6.996 -69.122 31.785 1.00 35.78 77 ILE B O 1
ATOM 3371 N N . GLY B 1 80 ? -7.675 -71.254 31.412 1.00 35.79 78 GLY B N 1
ATOM 3372 C CA . GLY B 1 80 ? -8.956 -70.908 30.806 1.00 36.73 78 GLY B CA 1
ATOM 3373 C C . GLY B 1 80 ? -9.925 -70.322 31.820 1.00 42.46 78 GLY B C 1
ATOM 3374 O O . GLY B 1 80 ? -9.608 -70.187 33.011 1.00 39.47 78 GLY B O 1
ATOM 3375 N N . LYS B 1 81 ? -11.139 -69.994 31.352 1.00 41.57 79 LYS B N 1
ATOM 3376 C CA . LYS B 1 81 ? -12.202 -69.400 32.169 1.00 41.80 79 LYS B CA 1
ATOM 3377 C C . LYS B 1 81 ? -12.672 -70.363 33.241 1.00 44.45 79 LYS B C 1
ATOM 3378 O O . LYS B 1 81 ? -13.113 -69.917 34.294 1.00 45.65 79 LYS B O 1
ATOM 3384 N N . GLU B 1 82 ? -12.593 -71.677 32.980 1.00 38.34 80 GLU B N 1
ATOM 3385 C CA . GLU B 1 82 ? -13.063 -72.686 33.922 1.00 37.95 80 GLU B CA 1
ATOM 3386 C C . GLU B 1 82 ? -11.927 -73.393 34.681 1.00 41.58 80 GLU B C 1
ATOM 3387 O O . GLU B 1 82 ? -12.165 -74.361 35.408 1.00 42.73 80 GLU B O 1
ATOM 3393 N N . GLY B 1 83 ? -10.7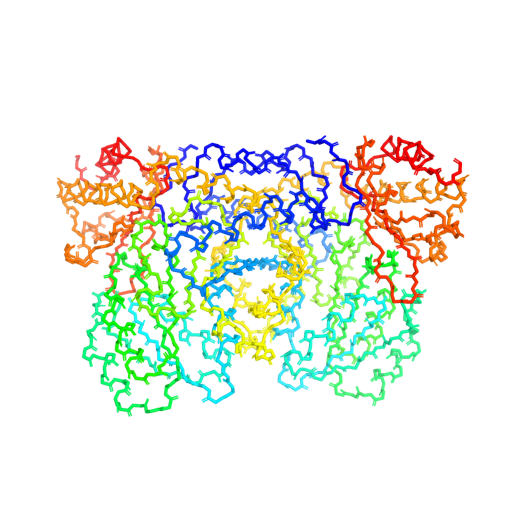14 -72.893 34.514 1.00 34.16 81 GLY B N 1
ATOM 3394 C CA . GLY B 1 83 ? -9.553 -73.481 35.157 1.00 34.12 81 GLY B CA 1
ATOM 3395 C C . GLY B 1 83 ? -9.430 -73.208 36.649 1.00 35.42 81 GLY B C 1
ATOM 3396 O O . GLY B 1 83 ? -10.054 -72.293 37.192 1.00 32.97 81 GLY B O 1
ATOM 3397 N N . LYS B 1 84 ? -8.620 -74.013 37.319 1.00 31.51 82 LYS B N 1
ATOM 3398 C CA . LYS B 1 84 ? -8.336 -73.859 38.743 1.00 28.66 82 LYS B CA 1
ATOM 3399 C C . LYS B 1 84 ? -6.892 -74.214 38.969 1.00 32.73 82 LYS B C 1
ATOM 3400 O O . LYS B 1 84 ? -6.391 -75.221 38.452 1.00 32.05 82 LYS B O 1
ATOM 3406 N N . LEU B 1 85 ? -6.210 -73.353 39.709 1.00 29.92 83 LEU B N 1
ATOM 3407 C CA . LEU B 1 85 ? -4.808 -73.578 39.944 1.00 29.44 83 LEU B CA 1
ATOM 3408 C C . LEU B 1 85 ? -4.556 -74.196 41.308 1.00 31.64 83 LEU B C 1
ATOM 3409 O O . LEU B 1 85 ? -5.108 -73.738 42.293 1.00 33.08 83 LEU B O 1
ATOM 3414 N N . LEU B 1 86 ? -3.739 -75.241 41.351 1.00 27.37 84 LEU B N 1
ATOM 3415 C CA . LEU B 1 86 ? -3.229 -75.814 42.589 1.00 26.53 84 LEU B CA 1
ATOM 3416 C C . LEU B 1 86 ? -1.857 -75.174 42.798 1.00 30.96 84 LEU B C 1
ATOM 3417 O O . LEU B 1 86 ? -0.989 -75.357 41.949 1.00 30.76 84 LEU B O 1
ATOM 3422 N N . VAL B 1 87 ? -1.655 -74.394 43.893 1.00 26.67 85 VAL B N 1
ATOM 3423 C CA . VAL B 1 87 ? -0.361 -73.781 44.206 1.00 28.16 85 VAL B CA 1
ATOM 3424 C C . VAL B 1 87 ? 0.252 -74.515 45.401 1.00 31.07 85 VAL B C 1
ATOM 3425 O O . VAL B 1 87 ? -0.427 -74.766 46.400 1.00 30.85 85 VAL B O 1
ATOM 3429 N N . VAL B 1 88 ? 1.524 -74.875 45.273 1.00 28.44 86 VAL B N 1
ATOM 3430 C CA . VAL B 1 88 ? 2.326 -75.454 46.345 1.00 29.34 86 VAL B CA 1
ATOM 3431 C C . VAL B 1 88 ? 3.064 -74.228 46.880 1.00 35.51 86 VAL B C 1
ATOM 3432 O O . VAL B 1 88 ? 3.944 -73.679 46.198 1.00 37.23 86 VAL B O 1
ATOM 3436 N N . ASP B 1 89 ? 2.604 -73.704 48.026 1.00 30.83 87 ASP B N 1
ATOM 3437 C CA . ASP B 1 89 ? 3.080 -72.444 48.589 1.00 30.87 87 ASP B CA 1
ATOM 3438 C C . ASP B 1 89 ? 3.931 -72.711 49.843 1.00 35.76 87 ASP B C 1
ATOM 3439 O O . ASP B 1 89 ? 3.396 -73.064 50.883 1.00 35.46 87 ASP B O 1
ATOM 3444 N N . ASN B 1 90 ? 5.245 -72.535 49.758 1.00 29.41 88 ASN B N 1
ATOM 3445 C CA . ASN B 1 90 ? 6.068 -72.636 50.948 1.00 29.34 88 ASN B CA 1
ATOM 3446 C C . ASN B 1 90 ? 7.088 -71.500 50.971 1.00 34.56 88 ASN B C 1
ATOM 3447 O O . ASN B 1 90 ? 8.275 -71.688 51.235 1.00 33.61 88 ASN B O 1
ATOM 3452 N N . GLY B 1 91 ? 6.574 -70.298 50.764 1.00 29.71 89 GLY B N 1
ATOM 3453 C CA . GLY B 1 91 ? 7.388 -69.105 50.794 1.00 29.18 89 GLY B CA 1
ATOM 3454 C C . GLY B 1 91 ? 6.695 -68.022 49.996 1.00 31.24 89 GLY B C 1
ATOM 3455 O O . GLY B 1 91 ? 5.574 -68.202 49.505 1.00 28.67 89 GLY B O 1
ATOM 3456 N N . ALA B 1 92 ? 7.372 -66.909 49.854 1.00 24.39 90 ALA B N 1
ATOM 3457 C CA . ALA B 1 92 ? 6.811 -65.738 49.235 1.00 24.35 90 ALA B CA 1
ATOM 3458 C C . ALA B 1 92 ? 6.414 -65.926 47.762 1.00 29.38 90 ALA B C 1
ATOM 3459 O O . ALA B 1 92 ? 5.503 -65.241 47.298 1.00 30.77 90 ALA B O 1
ATOM 3461 N N . TYR B 1 93 ? 7.093 -66.813 47.033 1.00 26.78 91 TYR B N 1
ATOM 3462 C CA . TYR B 1 93 ? 6.891 -66.964 45.575 1.00 26.01 91 TYR B CA 1
ATOM 3463 C C . TYR B 1 93 ? 5.748 -67.866 45.239 1.00 30.70 91 TYR B C 1
ATOM 3464 O O . TYR B 1 93 ? 5.023 -67.600 44.267 1.00 29.93 91 TYR B O 1
ATOM 3473 N N . GLY B 1 94 ? 5.531 -68.872 46.064 1.00 28.33 92 GLY B N 1
ATOM 3474 C CA . GLY B 1 94 ? 4.339 -69.692 45.921 1.00 27.16 92 GLY B CA 1
ATOM 3475 C C . GLY B 1 94 ? 3.147 -68.860 46.378 1.00 30.82 92 GLY B C 1
ATOM 3476 O O . GLY B 1 94 ? 2.087 -68.885 45.747 1.00 28.43 92 GLY B O 1
ATOM 3477 N N . ALA B 1 95 ? 3.317 -68.075 47.468 1.00 26.69 93 ALA B N 1
ATOM 3478 C CA . ALA B 1 95 ? 2.233 -67.178 47.937 1.00 25.55 93 ALA B CA 1
ATOM 3479 C C . ALA B 1 95 ? 1.894 -66.099 46.847 1.00 28.15 93 ALA B C 1
ATOM 3480 O O . ALA B 1 95 ? 0.734 -65.700 46.670 1.00 25.99 93 ALA B O 1
ATOM 3482 N N . ARG B 1 96 ? 2.921 -65.577 46.141 1.00 25.41 94 ARG B N 1
ATOM 3483 C CA . ARG B 1 96 ? 2.706 -64.591 45.090 1.00 23.27 94 ARG B CA 1
ATOM 3484 C C . ARG B 1 96 ? 1.950 -65.220 43.922 1.00 27.78 94 ARG B C 1
ATOM 3485 O O . ARG B 1 96 ? 1.140 -64.544 43.284 1.00 26.69 94 ARG B O 1
ATOM 3493 N N . ILE B 1 97 ? 2.183 -66.518 43.644 1.00 23.98 95 ILE B N 1
ATOM 3494 C CA . ILE B 1 97 ? 1.446 -67.200 42.562 1.00 23.42 95 ILE B CA 1
ATOM 3495 C C . ILE B 1 97 ? -0.055 -67.246 42.943 1.00 28.87 95 ILE B C 1
ATOM 3496 O O . ILE B 1 97 ? -0.918 -66.965 42.105 1.00 30.02 95 ILE B O 1
ATOM 3501 N N . ALA B 1 98 ? -0.348 -67.543 44.236 1.00 24.66 96 ALA B N 1
ATOM 3502 C CA . ALA B 1 98 ? -1.731 -67.570 44.721 1.00 23.74 96 ALA B CA 1
ATOM 3503 C C . ALA B 1 98 ? -2.321 -66.164 44.604 1.00 30.46 96 ALA B C 1
ATOM 3504 O O . ALA B 1 98 ? -3.481 -66.025 44.259 1.00 31.10 96 ALA B O 1
ATOM 3506 N N . GLN B 1 99 ? -1.514 -65.125 44.893 1.00 27.50 97 GLN B N 1
ATOM 3507 C CA . GLN B 1 99 ? -1.960 -63.728 44.834 1.00 26.16 97 GLN B CA 1
ATOM 3508 C C . GLN B 1 99 ? -2.277 -63.328 43.382 1.00 28.49 97 GLN B C 1
ATOM 3509 O O . GLN B 1 99 ? -3.272 -62.644 43.130 1.00 25.60 97 GLN B O 1
ATOM 3515 N N . ILE B 1 100 ? -1.436 -63.767 42.420 1.00 23.36 98 ILE B N 1
ATOM 3516 C CA . ILE B 1 100 ? -1.697 -63.519 40.994 1.00 23.87 98 ILE B CA 1
ATOM 3517 C C . ILE B 1 100 ? -3.025 -64.168 40.626 1.00 29.81 98 ILE B C 1
ATOM 3518 O O . ILE B 1 100 ? -3.876 -63.510 40.053 1.00 31.21 98 ILE B O 1
ATOM 3523 N N . ALA B 1 101 ? -3.235 -65.438 40.995 1.00 27.23 99 ALA B N 1
ATOM 3524 C CA . ALA B 1 101 ? -4.508 -66.104 40.678 1.00 28.31 99 ALA B CA 1
ATOM 3525 C C . ALA B 1 101 ? -5.696 -65.305 41.231 1.00 31.42 99 ALA B C 1
ATOM 3526 O O . ALA B 1 101 ? -6.704 -65.127 40.528 1.00 32.24 99 ALA B O 1
ATOM 3528 N N . ASP B 1 102 ? -5.553 -64.770 42.461 1.00 27.79 100 ASP B N 1
ATOM 3529 C CA . ASP B 1 102 ? -6.594 -63.967 43.106 1.00 27.65 100 ASP B CA 1
ATOM 3530 C C . ASP B 1 102 ? -6.890 -62.699 42.290 1.00 30.07 100 ASP B C 1
ATOM 3531 O O . ASP B 1 102 ? -8.052 -62.422 41.983 1.00 30.60 100 ASP B O 1
ATOM 3536 N N . TYR B 1 103 ? -5.835 -61.966 41.866 1.00 25.98 101 TYR B N 1
ATOM 3537 C CA . TYR B 1 103 ? -5.983 -60.764 41.043 1.00 26.00 101 TYR B CA 1
ATOM 3538 C C . TYR B 1 103 ? -6.686 -61.058 39.731 1.00 30.12 101 TYR B C 1
ATOM 3539 O O . TYR B 1 103 ? -7.394 -60.208 39.210 1.00 31.52 101 TYR B O 1
ATOM 3548 N N . LEU B 1 104 ? -6.414 -62.242 39.152 1.00 26.34 102 LEU B N 1
ATOM 3549 C CA . LEU B 1 104 ? -6.970 -62.641 37.857 1.00 26.62 102 LEU B CA 1
ATOM 3550 C C . LEU B 1 104 ? -8.249 -63.422 37.968 1.00 32.34 102 LEU B C 1
ATOM 3551 O O . LEU B 1 104 ? -8.729 -63.944 36.965 1.00 31.79 102 LEU B O 1
ATOM 3556 N N . ASN B 1 105 ? -8.837 -63.454 39.156 1.00 30.22 103 ASN B N 1
ATOM 3557 C CA . ASN B 1 105 ? -10.070 -64.178 39.455 1.00 30.48 103 ASN B CA 1
ATOM 3558 C C . ASN B 1 105 ? -10.013 -65.645 39.032 1.00 36.10 103 ASN B C 1
ATOM 3559 O O . ASN B 1 105 ? -10.994 -66.197 38.517 1.00 35.52 103 ASN B O 1
ATOM 3564 N N . ILE B 1 106 ? -8.863 -66.278 39.249 1.00 29.65 104 ILE B N 1
ATOM 3565 C CA . ILE B 1 106 ? -8.728 -67.699 38.934 1.00 28.78 104 ILE B CA 1
ATOM 3566 C C . ILE B 1 106 ? -8.866 -68.464 40.264 1.00 33.82 104 ILE B C 1
ATOM 3567 O O . ILE B 1 106 ? -8.057 -68.237 41.186 1.00 31.95 104 ILE B O 1
ATOM 3572 N N . PRO B 1 107 ? -9.839 -69.403 40.378 1.00 31.10 105 PRO B N 1
ATOM 3573 C CA . PRO B 1 107 ? -9.939 -70.206 41.612 1.00 29.64 105 PRO B CA 1
ATOM 3574 C C . PRO B 1 107 ? -8.590 -70.830 41.925 1.00 31.41 105 PRO B C 1
ATOM 3575 O O . PRO B 1 107 ? -7.848 -71.233 41.025 1.00 30.36 105 PRO B O 1
ATOM 3579 N N . CYS B 1 108 ? -8.300 -70.950 43.197 1.00 30.17 106 CYS B N 1
ATOM 3580 C CA . CYS B 1 108 ? -7.031 -71.478 43.596 1.00 32.80 106 CYS B CA 1
ATOM 3581 C C . CYS B 1 108 ? -7.207 -72.445 44.758 1.00 35.93 106 CYS B C 1
ATOM 3582 O O . CYS B 1 108 ? -8.003 -72.185 45.676 1.00 35.70 106 CYS B O 1
ATOM 3585 N N . HIS B 1 109 ? -6.536 -73.597 44.661 1.00 29.39 107 HIS B N 1
ATOM 3586 C CA . HIS B 1 109 ? -6.376 -74.578 45.733 1.00 27.01 107 HIS B CA 1
ATOM 3587 C C . HIS B 1 109 ? -4.906 -74.365 46.175 1.00 31.28 107 HIS B C 1
ATOM 3588 O O . HIS B 1 109 ? -4.015 -74.401 45.327 1.00 32.65 107 HIS B O 1
ATOM 3595 N N . ALA B 1 110 ? -4.629 -74.094 47.461 1.00 28.78 108 ALA B N 1
ATOM 3596 C CA . ALA B 1 110 ? -3.244 -73.879 47.856 1.00 29.24 108 ALA B CA 1
ATOM 3597 C C . ALA B 1 110 ? -2.854 -74.828 48.951 1.00 35.43 108 ALA B C 1
ATOM 3598 O O . ALA B 1 110 ? -3.632 -75.028 49.884 1.00 36.15 108 ALA B O 1
ATOM 3600 N N . VAL B 1 111 ? -1.676 -75.447 48.830 1.00 33.86 109 VAL B N 1
ATOM 3601 C CA . VAL B 1 111 ? -1.147 -76.277 49.912 1.00 34.63 109 VAL B CA 1
ATOM 3602 C C . VAL B 1 111 ? -0.040 -75.444 50.492 1.00 34.87 109 VAL B C 1
ATOM 3603 O O . VAL B 1 111 ? 0.908 -75.079 49.772 1.00 32.65 109 VAL B O 1
ATOM 3607 N N . SER B 1 112 ? -0.252 -74.981 51.720 1.00 31.13 110 SER B N 1
ATOM 3608 C CA . SER B 1 112 ? 0.661 -74.055 52.371 1.00 30.76 110 SER B CA 1
ATOM 3609 C C . SER B 1 112 ? 1.223 -74.616 53.680 1.00 34.93 110 SER B C 1
ATOM 3610 O O . SER B 1 112 ? 0.674 -74.303 54.734 1.00 34.58 110 SER B O 1
ATOM 3613 N N . PRO B 1 113 ? 2.297 -75.449 53.638 1.00 32.36 111 PRO B N 1
ATOM 3614 C CA . PRO B 1 113 ? 2.807 -76.051 54.885 1.00 30.12 111 PRO B CA 1
ATOM 3615 C C . PRO B 1 113 ? 3.563 -75.100 55.798 1.00 33.81 111 PRO B C 1
ATOM 3616 O O . PRO B 1 113 ? 3.885 -75.477 56.920 1.00 35.59 111 PRO B O 1
ATOM 3620 N N . GLY B 1 114 ? 3.857 -73.906 55.323 1.00 29.83 112 GLY B N 1
ATOM 3621 C CA . GLY B 1 114 ? 4.629 -72.924 56.086 1.00 30.75 112 GLY B CA 1
ATOM 3622 C C . GLY B 1 114 ? 5.902 -72.593 55.359 1.00 35.44 112 GLY B C 1
ATOM 3623 O O . GLY B 1 114 ? 6.387 -73.404 54.577 1.00 36.02 112 GLY B O 1
ATOM 3624 N N . GLU B 1 115 ? 6.430 -71.372 55.591 1.00 34.92 113 GLU B N 1
ATOM 3625 C CA . GLU B 1 115 ? 7.652 -70.809 54.975 1.00 35.39 113 GLU B CA 1
ATOM 3626 C C . GLU B 1 115 ? 8.935 -71.567 55.249 1.00 38.26 113 GLU B C 1
ATOM 3627 O O . GLU B 1 115 ? 9.900 -71.318 54.550 1.00 39.51 113 GLU B O 1
ATOM 3633 N N . THR B 1 116 ? 9.002 -72.418 56.279 1.00 35.34 114 THR B N 1
ATOM 3634 C CA . THR B 1 116 ? 10.236 -73.141 56.604 1.00 34.03 114 THR B CA 1
ATOM 3635 C C . THR B 1 116 ? 10.046 -74.630 56.499 1.00 38.55 114 THR B C 1
ATOM 3636 O O . THR B 1 116 ? 10.905 -75.385 56.925 1.00 36.94 114 THR B O 1
ATOM 3640 N N . SER B 1 117 ? 8.917 -75.058 55.903 1.00 38.20 115 SER B N 1
ATOM 3641 C CA . SER B 1 117 ? 8.583 -76.475 55.751 1.00 38.87 115 SER B CA 1
ATOM 3642 C C . SER B 1 117 ? 8.623 -76.901 54.310 1.00 40.34 115 SER B C 1
ATOM 3643 O O . SER B 1 117 ? 8.274 -76.113 53.443 1.00 39.12 115 SER B O 1
ATOM 3646 N N . GLN B 1 118 ? 9.082 -78.132 54.038 1.00 37.03 116 GLN B N 1
ATOM 3647 C CA . GLN B 1 118 ? 9.067 -78.627 52.677 1.00 38.71 116 GLN B CA 1
ATOM 3648 C C . GLN B 1 118 ? 7.673 -79.187 52.470 1.00 41.68 116 GLN B C 1
ATOM 3649 O O . GLN B 1 118 ? 7.131 -79.790 53.395 1.00 40.75 116 GLN B O 1
ATOM 3655 N N . PRO B 1 119 ? 7.055 -78.972 51.291 1.00 39.01 117 PRO B N 1
ATOM 3656 C CA . PRO B 1 119 ? 5.729 -79.573 51.070 1.00 38.45 117 PRO B CA 1
ATOM 3657 C C . PRO B 1 119 ? 5.935 -81.065 50.843 1.00 41.65 117 PRO B C 1
ATOM 3658 O O . PRO B 1 119 ? 6.944 -81.477 50.269 1.00 39.56 117 PRO B O 1
ATOM 3662 N N . HIS B 1 120 ? 5.063 -81.872 51.420 1.00 38.97 118 HIS B N 1
ATOM 3663 C CA . HIS B 1 120 ? 5.179 -83.309 51.274 1.00 38.47 118 HIS B CA 1
ATOM 3664 C C . HIS B 1 120 ? 4.440 -83.736 50.017 1.00 39.50 118 HIS B C 1
ATOM 3665 O O . HIS B 1 120 ? 3.395 -83.171 49.718 1.00 37.60 118 HIS B O 1
ATOM 3672 N N . LEU B 1 121 ? 4.935 -84.790 49.331 1.00 37.14 119 LEU B N 1
ATOM 3673 C CA . LEU B 1 121 ? 4.284 -85.335 48.129 1.00 37.01 119 LEU B CA 1
ATOM 3674 C C . LEU B 1 121 ? 2.829 -85.697 48.402 1.00 41.43 119 LEU B C 1
ATOM 3675 O O . LEU B 1 121 ? 1.964 -85.387 47.587 1.00 42.06 119 LEU B O 1
ATOM 3680 N N . ASN B 1 122 ? 2.569 -86.327 49.556 1.00 36.55 120 ASN B N 1
ATOM 3681 C CA . ASN B 1 122 ? 1.249 -86.747 50.013 1.00 36.57 120 ASN B CA 1
ATOM 3682 C C . ASN B 1 122 ? 0.285 -85.565 50.078 1.00 40.98 120 ASN B C 1
ATOM 3683 O O . ASN B 1 122 ? -0.904 -85.766 49.873 1.00 40.43 120 ASN B O 1
ATOM 3688 N N . GLU B 1 123 ? 0.785 -84.331 50.336 1.00 35.94 121 GLU B N 1
ATOM 3689 C CA . GLU B 1 123 ? -0.064 -83.142 50.379 1.00 35.73 121 GLU B CA 1
ATOM 3690 C C . GLU B 1 123 ? -0.535 -82.775 48.982 1.00 38.97 121 GLU B C 1
ATOM 3691 O O . GLU B 1 123 ? -1.703 -82.438 48.795 1.00 38.10 121 GLU B O 1
ATOM 3697 N N . VAL B 1 124 ? 0.380 -82.809 48.008 1.00 35.17 122 VAL B N 1
ATOM 3698 C CA . VAL B 1 124 ? 0.072 -82.500 46.616 1.00 34.80 122 VAL B CA 1
ATOM 3699 C C . VAL B 1 124 ? -0.833 -83.606 46.058 1.00 39.20 122 VAL B C 1
ATOM 3700 O O . VAL B 1 124 ? -1.804 -83.302 45.376 1.00 39.84 122 VAL B O 1
ATOM 3704 N N . GLU B 1 125 ? -0.528 -84.888 46.374 1.00 35.36 123 GLU B N 1
ATOM 3705 C CA . GLU B 1 125 ? -1.314 -86.030 45.880 1.00 36.67 123 GLU B CA 1
ATOM 3706 C C . GLU B 1 125 ? -2.765 -85.952 46.385 1.00 39.79 123 GLU B C 1
ATOM 3707 O O . GLU B 1 125 ? -3.695 -86.110 45.614 1.00 37.88 123 GLU B O 1
ATOM 3713 N N . THR B 1 126 ? -2.935 -85.650 47.673 1.00 36.28 124 THR B N 1
ATOM 3714 C CA . THR B 1 126 ? -4.232 -85.540 48.337 1.00 36.07 124 THR B CA 1
ATOM 3715 C C . THR B 1 126 ? -5.052 -84.411 47.724 1.00 37.35 124 THR B C 1
ATOM 3716 O O . THR B 1 126 ? -6.232 -84.598 47.486 1.00 37.51 124 THR B O 1
ATOM 3720 N N . ALA B 1 127 ? -4.433 -83.255 47.464 1.00 31.63 125 ALA B N 1
ATOM 3721 C CA . ALA B 1 127 ? -5.154 -82.141 46.849 1.00 31.59 125 ALA B CA 1
ATOM 3722 C C . ALA B 1 127 ? -5.667 -82.545 45.460 1.00 35.91 125 ALA B C 1
ATOM 3723 O O . ALA B 1 127 ? -6.830 -82.315 45.134 1.00 34.46 125 ALA B O 1
ATOM 3725 N N . LEU B 1 128 ? -4.820 -83.240 44.693 1.00 31.82 126 LEU B N 1
ATOM 3726 C CA . LEU B 1 128 ? -5.152 -83.679 43.342 1.00 31.61 126 LEU B CA 1
ATOM 3727 C C . LEU B 1 128 ? -6.230 -84.731 43.334 1.00 38.91 126 LEU B C 1
ATOM 3728 O O . LEU B 1 128 ? -7.104 -84.716 42.469 1.00 39.82 126 LEU B O 1
ATOM 3733 N N . ALA B 1 129 ? -6.178 -85.639 44.295 1.00 37.66 127 ALA B N 1
ATOM 3734 C CA . ALA B 1 129 ? -7.152 -86.714 44.392 1.00 38.82 127 ALA B CA 1
ATOM 3735 C C . ALA B 1 129 ? -8.517 -86.238 44.927 1.00 45.61 127 ALA B C 1
ATOM 3736 O O . ALA B 1 129 ? -9.554 -86.828 44.572 1.00 47.55 127 ALA B O 1
ATOM 3738 N N . SER B 1 130 ? -8.528 -85.192 45.777 1.00 39.29 128 SER B N 1
ATOM 3739 C CA . SER B 1 130 ? -9.776 -84.723 46.387 1.00 38.99 128 SER B CA 1
ATOM 3740 C C . SER B 1 130 ? -10.421 -83.509 45.692 1.00 40.03 128 SER B C 1
ATOM 3741 O O . SER B 1 130 ? -11.569 -83.184 45.988 1.00 39.59 128 SER B O 1
ATOM 3744 N N . ASP B 1 131 ? -9.708 -82.852 44.774 1.00 35.14 129 ASP B N 1
ATOM 3745 C CA . ASP B 1 131 ? -10.248 -81.681 44.074 1.00 34.85 129 ASP B CA 1
ATOM 3746 C C . ASP B 1 131 ? -10.143 -81.868 42.551 1.00 40.27 129 ASP B C 1
ATOM 3747 O O . ASP B 1 131 ? -9.173 -81.421 41.948 1.00 39.00 129 ASP B O 1
ATOM 3752 N N . PRO B 1 132 ? -11.151 -82.515 41.909 1.00 39.62 130 PRO B N 1
ATOM 3753 C CA . PRO B 1 132 ? -11.073 -82.724 40.443 1.00 39.78 130 PRO B CA 1
ATOM 3754 C C . PRO B 1 132 ? -11.142 -81.441 39.590 1.00 41.47 130 PRO B C 1
ATOM 3755 O O . PRO B 1 132 ? -10.795 -81.485 38.413 1.00 41.49 130 PRO B O 1
ATOM 3759 N N . ALA B 1 133 ? -11.541 -80.294 40.191 1.00 36.57 131 ALA B N 1
ATOM 3760 C CA . ALA B 1 133 ? -11.630 -79.003 39.489 1.00 35.71 131 ALA B CA 1
ATOM 3761 C C . ALA B 1 133 ? -10.253 -78.402 39.111 1.00 35.38 131 ALA B C 1
ATOM 3762 O O . ALA B 1 133 ? -10.188 -77.520 38.244 1.00 34.15 131 ALA B O 1
ATOM 3764 N N . ILE B 1 134 ? -9.172 -78.839 39.791 1.00 28.23 132 ILE B N 1
ATOM 3765 C CA . ILE B 1 134 ? -7.815 -78.339 39.491 1.00 26.93 132 ILE B CA 1
ATOM 3766 C C . ILE B 1 134 ? -7.528 -78.675 38.015 1.00 33.58 132 ILE B C 1
ATOM 3767 O O . ILE B 1 134 ? -7.825 -79.794 37.583 1.00 31.65 132 ILE B O 1
ATOM 3772 N N . THR B 1 135 ? -6.950 -77.730 37.260 1.00 30.20 133 THR B N 1
ATOM 3773 C CA . THR B 1 135 ? -6.580 -77.996 35.862 1.00 30.71 133 THR B CA 1
ATOM 3774 C C . THR B 1 135 ? -5.077 -77.773 35.730 1.00 33.49 133 THR B C 1
ATOM 3775 O O . THR B 1 135 ? -4.425 -78.346 34.853 1.00 33.27 133 THR B O 1
ATOM 3779 N N . HIS B 1 136 ? -4.533 -76.923 36.634 1.00 27.79 134 HIS B N 1
ATOM 3780 C CA . HIS B 1 136 ? -3.160 -76.499 36.591 1.00 27.49 134 HIS B CA 1
ATOM 3781 C C . HIS B 1 136 ? -2.494 -76.653 37.935 1.00 30.09 134 HIS B C 1
ATOM 3782 O O . HIS B 1 136 ? -3.126 -76.478 38.972 1.00 28.50 134 HIS B O 1
ATOM 3789 N N . VAL B 1 137 ? -1.195 -76.917 37.914 1.00 25.86 135 VAL B N 1
ATOM 3790 C CA . VAL B 1 137 ? -0.401 -77.059 39.142 1.00 25.44 135 VAL B CA 1
ATOM 3791 C C . VAL B 1 137 ? 0.812 -76.146 39.053 1.00 31.20 135 VAL B C 1
ATOM 3792 O O . VAL B 1 137 ? 1.547 -76.233 38.070 1.00 30.44 135 VAL B O 1
ATOM 3796 N N . ALA B 1 138 ? 1.020 -75.258 40.064 1.00 28.08 136 ALA B N 1
ATOM 3797 C CA . ALA B 1 138 ? 2.187 -74.406 40.059 1.00 26.91 136 ALA B CA 1
ATOM 3798 C C . ALA B 1 138 ? 3.065 -74.784 41.224 1.00 30.60 136 ALA B C 1
ATOM 3799 O O . ALA B 1 138 ? 2.588 -74.946 42.342 1.00 29.41 136 ALA B O 1
ATOM 3801 N N . ILE B 1 139 ? 4.349 -74.980 40.937 1.00 29.61 137 ILE B N 1
ATOM 3802 C CA . ILE B 1 139 ? 5.382 -75.365 41.910 1.00 31.46 137 ILE B CA 1
ATOM 3803 C C . ILE B 1 139 ? 6.568 -74.435 41.747 1.00 31.19 137 ILE B C 1
ATOM 3804 O O . ILE B 1 139 ? 6.741 -73.850 40.684 1.00 26.90 137 ILE B O 1
ATOM 3809 N N . VAL B 1 140 ? 7.367 -74.281 42.804 1.00 29.38 138 VAL B N 1
ATOM 3810 C CA . VAL B 1 140 ? 8.552 -73.412 42.844 1.00 28.84 138 VAL B CA 1
ATOM 3811 C C . VAL B 1 140 ? 9.718 -74.339 43.071 1.00 31.75 138 VAL B C 1
ATOM 3812 O O . VAL B 1 140 ? 9.631 -75.235 43.914 1.00 29.71 138 VAL B O 1
ATOM 3816 N N . HIS B 1 141 ? 10.771 -74.189 42.257 1.00 28.18 139 HIS B N 1
ATOM 3817 C CA . HIS B 1 141 ? 11.934 -75.056 42.327 1.00 25.97 139 HIS B CA 1
ATOM 3818 C C . HIS B 1 141 ? 12.822 -74.702 43.531 1.00 31.46 139 HIS B C 1
ATOM 3819 O O . HIS B 1 141 ? 12.958 -75.518 44.432 1.00 32.55 139 HIS B O 1
ATOM 3826 N N . CYS B 1 142 ? 13.427 -73.510 43.543 1.00 28.47 140 CYS B N 1
ATOM 3827 C CA . CYS B 1 142 ? 14.226 -73.038 44.673 1.00 28.43 140 CYS B CA 1
ATOM 3828 C C . CYS B 1 142 ? 13.392 -71.996 45.326 1.00 32.09 140 CYS B C 1
ATOM 3829 O O . CYS B 1 142 ? 13.049 -70.994 44.688 1.00 31.82 140 CYS B O 1
ATOM 3832 N N . GLU B 1 143 ? 13.002 -72.236 46.570 1.00 28.38 141 GLU B N 1
ATOM 3833 C CA . GLU B 1 143 ? 12.201 -71.246 47.252 1.00 27.22 141 GLU B CA 1
ATOM 3834 C C . GLU B 1 143 ? 13.150 -70.262 47.886 1.00 27.20 141 GLU B C 1
ATOM 3835 O O . GLU B 1 143 ? 13.604 -70.434 49.023 1.00 25.21 141 GLU B O 1
ATOM 3841 N N . THR B 1 144 ? 13.463 -69.223 47.128 1.00 25.67 142 THR B N 1
ATOM 3842 C CA . THR B 1 144 ? 14.418 -68.170 47.482 1.00 26.58 142 THR B CA 1
ATOM 3843 C C . THR B 1 144 ? 14.154 -67.533 48.852 1.00 28.98 142 THR B C 1
ATOM 3844 O O . THR B 1 144 ? 15.089 -67.074 49.522 1.00 29.00 142 THR B O 1
ATOM 3848 N N . THR B 1 145 ? 12.883 -67.516 49.276 1.00 24.54 143 THR B N 1
ATOM 3849 C CA . THR B 1 145 ? 12.488 -67.007 50.584 1.00 23.48 143 THR B CA 1
ATOM 3850 C C . THR B 1 145 ? 13.475 -67.476 51.638 1.00 26.89 143 THR B C 1
ATOM 3851 O O . THR B 1 145 ? 13.928 -66.665 52.416 1.00 27.70 143 THR B O 1
ATOM 3855 N N . THR B 1 146 ? 13.803 -68.809 51.671 1.00 25.01 144 THR B N 1
ATOM 3856 C CA . THR B 1 146 ? 14.714 -69.417 52.647 1.00 24.65 144 THR B CA 1
ATOM 3857 C C . THR B 1 146 ? 15.935 -70.036 51.972 1.00 28.05 144 THR B C 1
ATOM 3858 O O . THR B 1 146 ? 16.919 -70.306 52.644 1.00 28.38 144 THR B O 1
ATOM 3862 N N . GLY B 1 147 ? 15.830 -70.258 50.665 1.00 25.96 145 GLY B N 1
ATOM 3863 C CA . GLY B 1 147 ? 16.855 -70.932 49.877 1.00 26.97 145 GLY B CA 1
ATOM 3864 C C . GLY B 1 147 ? 16.578 -72.414 49.873 1.00 32.06 145 GLY B C 1
ATOM 3865 O O . GLY B 1 147 ? 17.429 -73.195 49.466 1.00 34.83 145 GLY B O 1
ATOM 3866 N N . MET B 1 148 ? 15.372 -72.824 50.235 1.00 27.40 146 MET B N 1
ATOM 3867 C CA . MET B 1 148 ? 15.006 -74.253 50.190 1.00 27.91 146 MET B CA 1
ATOM 3868 C C . MET B 1 148 ? 14.925 -74.821 48.783 1.00 32.11 146 MET B C 1
ATOM 3869 O O . MET B 1 148 ? 14.306 -74.231 47.909 1.00 31.63 146 MET B O 1
ATOM 3874 N N . LEU B 1 149 ? 15.403 -76.048 48.602 1.00 31.34 147 LEU B N 1
ATOM 3875 C CA . LEU B 1 149 ? 15.277 -76.710 47.307 1.00 31.23 147 LEU B CA 1
ATOM 3876 C C . LEU B 1 149 ? 14.086 -77.638 47.383 1.00 33.93 147 LEU B C 1
ATOM 3877 O O . LEU B 1 149 ? 14.099 -78.572 48.168 1.00 32.07 147 LEU B O 1
ATOM 3882 N N . ASN B 1 150 ? 13.042 -77.360 46.588 1.00 32.47 148 ASN B N 1
ATOM 3883 C CA . ASN B 1 150 ? 11.815 -78.150 46.605 1.00 33.62 148 ASN B CA 1
ATOM 3884 C C . ASN B 1 150 ? 11.924 -79.405 45.693 1.00 39.26 148 ASN B C 1
ATOM 3885 O O . ASN B 1 150 ? 12.584 -79.316 44.657 1.00 36.88 148 ASN B O 1
ATOM 3890 N N . PRO B 1 151 ? 11.297 -80.565 46.067 1.00 40.35 149 PRO B N 1
ATOM 3891 C CA . PRO B 1 151 ? 11.347 -81.767 45.198 1.00 40.39 149 PRO B CA 1
ATOM 3892 C C . PRO B 1 151 ? 10.304 -81.723 44.058 1.00 45.21 149 PRO B C 1
ATOM 3893 O O . PRO B 1 151 ? 9.235 -82.382 44.074 1.00 47.25 149 PRO B O 1
ATOM 3897 N N . ILE B 1 152 ? 10.677 -81.035 43.018 1.00 38.70 150 ILE B N 1
ATOM 3898 C CA . ILE B 1 152 ? 9.813 -80.807 41.864 1.00 36.80 150 ILE B CA 1
ATOM 3899 C C . ILE B 1 152 ? 9.494 -82.054 41.004 1.00 41.61 150 ILE B C 1
ATOM 3900 O O . ILE B 1 152 ? 8.398 -82.116 40.451 1.00 41.07 150 ILE B O 1
ATOM 3905 N N . GLU B 1 153 ? 10.398 -83.035 40.907 1.00 38.29 151 GLU B N 1
ATOM 3906 C CA . GLU B 1 153 ? 10.156 -84.214 40.087 1.00 39.38 151 GLU B CA 1
ATOM 3907 C C . GLU B 1 153 ? 8.887 -84.983 40.486 1.00 43.84 151 GLU B C 1
ATOM 3908 O O . GLU B 1 153 ? 8.040 -85.237 39.632 1.00 41.62 151 GLU B O 1
ATOM 3914 N N . ALA B 1 154 ? 8.762 -85.335 41.779 1.00 42.05 152 ALA B N 1
ATOM 3915 C CA . ALA B 1 154 ? 7.614 -86.076 42.308 1.00 41.29 152 ALA B CA 1
ATOM 3916 C C . ALA B 1 154 ? 6.332 -85.237 42.200 1.00 41.72 152 ALA B C 1
ATOM 3917 O O . ALA B 1 154 ? 5.292 -85.797 41.899 1.00 41.10 152 ALA B O 1
ATOM 3919 N N . PHE B 1 155 ? 6.398 -83.898 42.420 1.00 38.52 153 PHE B N 1
ATOM 3920 C CA . PHE B 1 155 ? 5.193 -83.054 42.336 1.00 36.95 153 PHE B CA 1
ATOM 3921 C C . PHE B 1 155 ? 4.693 -82.993 40.906 1.00 39.92 153 PHE B C 1
ATOM 3922 O O . PHE B 1 155 ? 3.500 -83.167 40.681 1.00 38.96 153 PHE B O 1
ATOM 3930 N N . ALA B 1 156 ? 5.613 -82.749 39.940 1.00 37.32 154 ALA B N 1
ATOM 3931 C CA . ALA B 1 156 ? 5.249 -82.650 38.527 1.00 37.36 154 ALA B CA 1
ATOM 3932 C C . ALA B 1 156 ? 4.719 -83.972 38.051 1.00 39.21 154 ALA B C 1
ATOM 3933 O O . ALA B 1 156 ? 3.711 -84.016 37.346 1.00 39.05 154 ALA B O 1
ATOM 3935 N N . SER B 1 157 ? 5.354 -85.069 38.492 1.00 38.04 155 SER B N 1
ATOM 3936 C CA . SER B 1 157 ? 4.953 -86.434 38.130 1.00 39.62 155 SER B CA 1
ATOM 3937 C C . SER B 1 157 ? 3.518 -86.722 38.589 1.00 43.12 155 SER B C 1
ATOM 3938 O O . SER B 1 157 ? 2.728 -87.233 37.796 1.00 42.41 155 SER B O 1
ATOM 3941 N N . ALA B 1 158 ? 3.177 -86.344 39.848 1.00 38.75 156 ALA B N 1
ATOM 3942 C CA . ALA B 1 158 ? 1.836 -86.507 40.439 1.00 38.47 156 ALA B CA 1
ATOM 3943 C C . ALA B 1 158 ? 0.807 -85.707 39.651 1.00 40.05 156 ALA B C 1
ATOM 3944 O O . ALA B 1 158 ? -0.247 -86.226 39.312 1.00 40.20 156 ALA B O 1
ATOM 3946 N N . ALA B 1 159 ? 1.130 -84.452 39.321 1.00 34.60 157 ALA B N 1
ATOM 3947 C CA . ALA B 1 159 ? 0.252 -83.578 38.541 1.00 32.46 157 ALA B CA 1
ATOM 3948 C C . ALA B 1 159 ? 0.005 -84.135 37.150 1.00 39.88 157 ALA B C 1
ATOM 3949 O O . ALA B 1 159 ? -1.147 -84.189 36.720 1.00 39.70 157 ALA B O 1
ATOM 3951 N N . LYS B 1 160 ? 1.076 -84.581 36.449 1.00 37.68 158 LYS B N 1
ATOM 3952 C CA . LYS B 1 160 ? 0.938 -85.177 35.109 1.00 37.60 158 LYS B CA 1
ATOM 3953 C C . LYS B 1 160 ? 0.083 -86.452 35.133 1.00 39.56 158 LYS B C 1
ATOM 3954 O O . LYS B 1 160 ? -0.800 -86.583 34.296 1.00 38.41 158 LYS B O 1
ATOM 3960 N N . ALA B 1 161 ? 0.254 -87.311 36.164 1.00 37.09 159 ALA B N 1
ATOM 3961 C CA . ALA B 1 161 ? -0.536 -88.545 36.330 1.00 37.82 159 ALA B CA 1
ATOM 3962 C C . ALA B 1 161 ? -2.024 -88.192 36.495 1.00 43.06 159 ALA B C 1
ATOM 3963 O O . ALA B 1 161 ? -2.894 -88.954 36.084 1.00 42.77 159 ALA B O 1
ATOM 3965 N N . HIS B 1 162 ? -2.303 -87.004 37.051 1.00 38.95 160 HIS B N 1
ATOM 3966 C CA . HIS B 1 162 ? -3.661 -86.503 37.240 1.00 38.11 160 HIS B CA 1
ATOM 3967 C C . HIS B 1 162 ? -4.152 -85.658 36.063 1.00 42.26 160 HIS B C 1
ATOM 3968 O O . HIS B 1 162 ? -5.252 -85.118 36.128 1.00 45.06 160 HIS B O 1
ATOM 3975 N N . GLY B 1 163 ? -3.362 -85.584 34.992 1.00 36.27 161 GLY B N 1
ATOM 3976 C CA . GLY B 1 163 ? -3.731 -84.885 33.766 1.00 34.90 161 GLY B CA 1
ATOM 3977 C C . GLY B 1 163 ? -3.751 -83.376 33.907 1.00 38.31 161 GLY B C 1
ATOM 3978 O O . GLY B 1 163 ? -4.534 -82.707 33.237 1.00 38.49 161 GLY B O 1
ATOM 3979 N N . LYS B 1 164 ? -2.874 -82.820 34.757 1.00 33.37 162 LYS B N 1
ATOM 3980 C CA . LYS B 1 164 ? -2.832 -81.371 34.960 1.00 32.08 162 LYS B CA 1
ATOM 3981 C C . LYS B 1 164 ? -1.733 -80.750 34.168 1.00 35.55 162 LYS B C 1
ATOM 3982 O O . LYS B 1 164 ? -0.769 -81.417 33.830 1.00 35.92 162 LYS B O 1
ATOM 3988 N N . VAL B 1 165 ? -1.863 -79.453 33.895 1.00 32.07 163 VAL B N 1
ATOM 3989 C CA . VAL B 1 165 ? -0.812 -78.671 33.243 1.00 31.93 163 VAL B CA 1
ATOM 3990 C C . VAL B 1 165 ? 0.166 -78.200 34.372 1.00 34.21 163 VAL B C 1
ATOM 3991 O O . VAL B 1 165 ? -0.275 -77.636 35.362 1.00 30.23 163 VAL B O 1
ATOM 3995 N N . VAL B 1 166 ? 1.473 -78.419 34.202 1.00 30.57 164 VAL B N 1
ATOM 3996 C CA . VAL B 1 166 ? 2.465 -78.089 35.221 1.00 29.29 164 VAL B CA 1
ATOM 3997 C C . VAL B 1 166 ? 3.187 -76.791 34.881 1.00 30.47 164 VAL B C 1
ATOM 3998 O O . VAL B 1 166 ? 3.780 -76.672 33.803 1.00 29.63 164 VAL B O 1
ATOM 4002 N N . ILE B 1 167 ? 3.133 -75.850 35.809 1.00 25.76 165 ILE B N 1
ATOM 4003 C CA . ILE B 1 167 ? 3.829 -74.562 35.746 1.00 24.16 165 ILE B CA 1
ATOM 4004 C C . ILE B 1 167 ? 4.934 -74.612 36.806 1.00 29.34 165 ILE B C 1
ATOM 4005 O O . ILE B 1 167 ? 4.660 -74.894 37.974 1.00 29.74 165 ILE B O 1
ATOM 4010 N N . LEU B 1 168 ? 6.188 -74.347 36.404 1.00 26.86 166 LEU B N 1
ATOM 4011 C CA . LEU B 1 168 ? 7.324 -74.336 37.306 1.00 26.82 166 LEU B CA 1
ATOM 4012 C C . LEU B 1 168 ? 7.889 -72.955 37.391 1.00 30.80 166 LEU B C 1
ATOM 4013 O O . LEU B 1 168 ? 8.346 -72.429 36.375 1.00 28.83 166 LEU B O 1
ATOM 4018 N N . ASP B 1 169 ? 7.957 -72.394 38.622 1.00 29.45 167 ASP B N 1
ATOM 4019 C CA . ASP B 1 169 ? 8.657 -71.135 38.846 1.00 28.20 167 ASP B CA 1
ATOM 4020 C C . ASP B 1 169 ? 10.102 -71.554 39.128 1.00 30.16 167 ASP B C 1
ATOM 4021 O O . ASP B 1 169 ? 10.417 -72.020 40.229 1.00 27.65 167 ASP B O 1
ATOM 4026 N N . ALA B 1 170 ? 10.967 -71.435 38.113 1.00 27.31 168 ALA B N 1
ATOM 4027 C CA . ALA B 1 170 ? 12.369 -71.774 38.274 1.00 26.93 168 ALA B CA 1
ATOM 4028 C C . ALA B 1 170 ? 13.206 -70.490 38.234 1.00 30.49 168 ALA B C 1
ATOM 4029 O O . ALA B 1 170 ? 14.331 -70.467 37.700 1.00 30.79 168 ALA B O 1
ATOM 4031 N N . MET B 1 171 ? 12.658 -69.414 38.816 1.00 26.35 169 MET B N 1
ATOM 4032 C CA . MET B 1 171 ? 13.348 -68.125 38.785 1.00 25.82 169 MET B CA 1
ATOM 4033 C C . MET B 1 171 ? 14.770 -68.200 39.254 1.00 30.85 169 MET B C 1
ATOM 4034 O O . MET B 1 171 ? 15.658 -67.768 38.535 1.00 29.60 169 MET B O 1
ATOM 4039 N N . SER B 1 172 ? 15.005 -68.844 40.403 1.00 30.75 170 SER B N 1
ATOM 4040 C CA . SER B 1 172 ? 16.326 -68.889 41.016 1.00 29.70 170 SER B CA 1
ATOM 4041 C C . SER B 1 172 ? 17.072 -70.186 40.816 1.00 34.03 170 SER B C 1
ATOM 4042 O O . SER B 1 172 ? 18.137 -70.363 41.405 1.00 35.52 170 SER B O 1
ATOM 4045 N N . SER B 1 173 ? 16.554 -71.084 39.973 1.00 29.15 171 SER B N 1
ATOM 4046 C CA . SER B 1 173 ? 17.220 -72.368 39.775 1.00 27.66 171 SER B CA 1
ATOM 4047 C C . SER B 1 173 ? 17.682 -72.601 38.355 1.00 30.41 171 SER B C 1
ATOM 4048 O O . SER B 1 173 ? 18.763 -73.143 38.148 1.00 28.21 171 SER B O 1
ATOM 4051 N N . PHE B 1 174 ? 16.874 -72.189 37.352 1.00 29.57 172 PHE B N 1
ATOM 4052 C CA . PHE B 1 174 ? 17.216 -72.424 35.946 1.00 28.26 172 PHE B CA 1
ATOM 4053 C C . PHE B 1 174 ? 18.567 -71.811 35.593 1.00 29.53 172 PHE B C 1
ATOM 4054 O O . PHE B 1 174 ? 18.796 -70.623 35.793 1.00 27.30 172 PHE B O 1
ATOM 4062 N N . GLY B 1 175 ? 19.447 -72.636 35.105 1.00 27.48 173 GLY B N 1
ATOM 4063 C CA . GLY B 1 175 ? 20.795 -72.205 34.765 1.00 29.38 173 GLY B CA 1
ATOM 4064 C C . GLY B 1 175 ? 21.822 -72.521 35.828 1.00 33.11 173 GLY B C 1
ATOM 4065 O O . GLY B 1 175 ? 23.025 -72.463 35.570 1.00 32.01 173 GLY B O 1
ATOM 4066 N N . GLY B 1 176 ? 21.350 -72.855 37.019 1.00 30.14 174 GLY B N 1
ATOM 4067 C CA . GLY B 1 176 ? 22.240 -73.167 38.137 1.00 30.60 174 GLY B CA 1
ATOM 4068 C C . GLY B 1 176 ? 22.017 -74.542 38.696 1.00 35.56 174 GLY B C 1
ATOM 4069 O O . GLY B 1 176 ? 22.854 -75.017 39.455 1.00 33.99 174 GLY B O 1
ATOM 4070 N N . ILE B 1 177 ? 20.861 -75.160 38.375 1.00 32.81 175 ILE B N 1
ATOM 4071 C CA . ILE B 1 177 ? 20.512 -76.508 38.863 1.00 31.83 175 ILE B CA 1
ATOM 4072 C C . ILE B 1 177 ? 20.110 -77.316 37.647 1.00 38.20 175 ILE B C 1
ATOM 4073 O O . ILE B 1 177 ? 19.177 -76.915 36.943 1.00 37.96 175 ILE B O 1
ATOM 4078 N N . PRO B 1 178 ? 20.772 -78.460 37.360 1.00 35.53 176 PRO B N 1
ATOM 4079 C CA . PRO B 1 178 ? 20.385 -79.226 36.161 1.00 36.22 176 PRO B CA 1
ATOM 4080 C C . PRO B 1 178 ? 18.948 -79.717 36.222 1.00 40.70 176 PRO B C 1
ATOM 4081 O O . PRO B 1 178 ? 18.505 -80.225 37.242 1.00 41.25 176 PRO B O 1
ATOM 4085 N N . ILE B 1 179 ? 18.199 -79.483 35.160 1.00 37.80 177 ILE B N 1
ATOM 4086 C CA . ILE B 1 179 ? 16.837 -79.986 35.002 1.00 38.49 177 ILE B CA 1
ATOM 4087 C C . ILE B 1 179 ? 16.546 -80.126 33.529 1.00 39.76 177 ILE B C 1
ATOM 4088 O O . ILE B 1 179 ? 17.019 -79.338 32.727 1.00 37.96 177 ILE B O 1
ATOM 4093 N N . ASP B 1 180 ? 15.813 -81.147 33.174 1.00 37.05 178 ASP B N 1
ATOM 4094 C CA . ASP B 1 180 ? 15.365 -81.335 31.806 1.00 35.87 178 ASP B CA 1
ATOM 4095 C C . ASP B 1 180 ? 13.869 -81.261 31.961 1.00 37.76 178 ASP B C 1
ATOM 4096 O O . ASP B 1 180 ? 13.263 -82.181 32.504 1.00 37.51 178 ASP B O 1
ATOM 4101 N N . ILE B 1 181 ? 13.287 -80.117 31.563 1.00 32.95 179 ILE B N 1
ATOM 4102 C CA . ILE B 1 181 ? 11.865 -79.838 31.782 1.00 32.55 179 ILE B CA 1
ATOM 4103 C C . ILE B 1 181 ? 10.933 -80.782 31.010 1.00 36.33 179 ILE B C 1
ATOM 4104 O O . ILE B 1 181 ? 9.813 -81.011 31.475 1.00 35.69 179 ILE B O 1
ATOM 4109 N N . ALA B 1 182 ? 11.399 -81.373 29.897 1.00 34.73 180 ALA B N 1
ATOM 4110 C CA . ALA B 1 182 ? 10.597 -82.325 29.138 1.00 35.89 180 ALA B CA 1
ATOM 4111 C C . ALA B 1 182 ? 10.491 -83.631 29.933 1.00 40.35 180 ALA B C 1
ATOM 4112 O O . ALA B 1 182 ? 9.399 -84.184 30.051 1.00 39.21 180 ALA B O 1
ATOM 4114 N N . GLU B 1 183 ? 11.626 -84.088 30.517 1.00 37.12 181 GLU B N 1
ATOM 4115 C CA . GLU B 1 183 ? 11.690 -85.321 31.318 1.00 37.14 181 GLU B CA 1
ATOM 4116 C C . GLU B 1 183 ? 10.879 -85.168 32.589 1.00 39.83 181 GLU B C 1
ATOM 4117 O O . GLU B 1 183 ? 10.235 -86.118 33.020 1.00 38.38 181 GLU B O 1
ATOM 4123 N N . LEU B 1 184 ? 10.877 -83.955 33.158 1.00 37.37 182 LEU B N 1
ATOM 4124 C CA . LEU B 1 184 ? 10.135 -83.638 34.374 1.00 37.08 182 LEU B CA 1
ATOM 4125 C C . LEU B 1 184 ? 8.648 -83.452 34.133 1.00 40.90 182 LEU B C 1
ATOM 4126 O O . LEU B 1 184 ? 7.886 -83.479 35.088 1.00 41.93 182 LEU B O 1
ATOM 4131 N N . GLY B 1 185 ? 8.249 -83.271 32.877 1.00 36.28 183 GLY B N 1
ATOM 4132 C CA . GLY B 1 185 ? 6.854 -83.066 32.525 1.00 35.70 183 GLY B CA 1
ATOM 4133 C C . GLY B 1 185 ? 6.386 -81.658 32.832 1.00 38.56 183 GLY B C 1
ATOM 4134 O O . GLY B 1 185 ? 5.220 -81.441 33.148 1.00 39.93 183 GLY B O 1
ATOM 4135 N N . ILE B 1 186 ? 7.273 -80.698 32.722 1.00 34.05 184 ILE B N 1
ATOM 4136 C CA . ILE B 1 186 ? 6.925 -79.297 32.968 1.00 32.16 184 ILE B CA 1
ATOM 4137 C C . ILE B 1 186 ? 6.331 -78.758 31.673 1.00 35.53 184 ILE B C 1
ATOM 4138 O O . ILE B 1 186 ? 6.963 -78.858 30.624 1.00 35.47 184 ILE B O 1
ATOM 4143 N N . ASP B 1 187 ? 5.147 -78.134 31.759 1.00 31.47 185 ASP B N 1
ATOM 4144 C CA . ASP B 1 187 ? 4.508 -77.532 30.587 1.00 30.88 185 ASP B CA 1
ATOM 4145 C C . ASP B 1 187 ? 4.957 -76.094 30.375 1.00 33.91 185 ASP B C 1
ATOM 4146 O O . ASP B 1 187 ? 5.035 -75.654 29.237 1.00 35.17 185 ASP B O 1
ATOM 4151 N N . PHE B 1 188 ? 5.186 -75.355 31.457 1.00 28.87 186 PHE B N 1
ATOM 4152 C CA . PHE B 1 188 ? 5.643 -73.973 31.377 1.00 28.04 186 PHE B CA 1
ATOM 4153 C C . PHE B 1 188 ? 6.664 -73.776 32.469 1.00 33.09 186 PHE B C 1
ATOM 4154 O O . PHE B 1 188 ? 6.345 -73.965 33.645 1.00 32.38 186 PHE B O 1
ATOM 4162 N N . MET B 1 189 ? 7.896 -73.385 32.089 1.00 28.11 187 MET B N 1
ATOM 4163 C CA . MET B 1 189 ? 8.942 -73.115 33.071 1.00 27.56 187 MET B CA 1
ATOM 4164 C C . MET B 1 189 ? 9.261 -71.637 32.964 1.00 31.57 187 MET B C 1
ATOM 4165 O O . MET B 1 189 ? 9.568 -71.156 31.884 1.00 30.67 187 MET B O 1
ATOM 4170 N N . ILE B 1 190 ? 9.195 -70.939 34.087 1.00 28.40 188 ILE B N 1
ATOM 4171 C CA . ILE B 1 190 ? 9.521 -69.515 34.105 1.00 27.85 188 ILE B CA 1
ATOM 4172 C C . ILE B 1 190 ? 10.884 -69.326 34.721 1.00 31.10 188 ILE B C 1
ATOM 4173 O O . ILE B 1 190 ? 11.191 -69.910 35.754 1.00 31.72 188 ILE B O 1
ATOM 4178 N N . SER B 1 191 ? 11.675 -68.434 34.138 1.00 26.15 189 SER B N 1
ATOM 4179 C CA . SER B 1 191 ? 12.922 -68.067 34.779 1.00 25.39 189 SER B CA 1
ATOM 4180 C C . SER B 1 191 ? 13.290 -66.647 34.419 1.00 30.62 189 SER B C 1
ATOM 4181 O O . SER B 1 191 ? 12.533 -65.966 33.721 1.00 30.71 189 SER B O 1
ATOM 4184 N N . SER B 1 192 ? 14.372 -66.169 34.998 1.00 28.17 190 SER B N 1
ATOM 4185 C CA . SER B 1 192 ? 14.836 -64.795 35.016 1.00 28.76 190 SER B CA 1
ATOM 4186 C C . SER B 1 192 ? 16.081 -64.580 34.162 1.00 30.26 190 SER B C 1
ATOM 4187 O O . SER B 1 192 ? 16.894 -65.483 34.031 1.00 28.27 190 SER B O 1
ATOM 4190 N N . ALA B 1 193 ? 16.284 -63.333 33.690 1.00 26.36 191 ALA B N 1
ATOM 4191 C CA . ALA B 1 193 ? 17.516 -62.980 33.000 1.00 27.96 191 ALA B CA 1
ATOM 4192 C C . ALA B 1 193 ? 18.667 -62.826 34.015 1.00 29.47 191 ALA B C 1
ATOM 4193 O O . ALA B 1 193 ? 19.828 -62.980 33.658 1.00 27.35 191 ALA B O 1
ATOM 4195 N N . ASN B 1 194 ? 18.333 -62.488 35.274 1.00 26.74 192 ASN B N 1
ATOM 4196 C CA . ASN B 1 194 ? 19.317 -62.033 36.251 1.00 25.17 192 ASN B CA 1
ATOM 4197 C C . ASN B 1 194 ? 19.613 -62.922 37.436 1.00 30.01 192 ASN B C 1
ATOM 4198 O O . ASN B 1 194 ? 20.035 -62.388 38.455 1.00 29.38 192 ASN B O 1
ATOM 4203 N N . MET B 1 195 ? 19.414 -64.257 37.351 1.00 27.30 193 MET B N 1
ATOM 4204 C CA . MET B 1 195 ? 19.757 -65.061 38.535 1.00 27.09 193 MET B CA 1
ATOM 4205 C C . MET B 1 195 ? 20.862 -66.028 38.147 1.00 31.68 193 MET B C 1
ATOM 4206 O O . MET B 1 195 ? 21.936 -65.549 37.834 1.00 32.57 193 MET B O 1
ATOM 4211 N N . CYS B 1 196 ? 20.620 -67.332 38.049 1.00 29.48 194 CYS B N 1
ATOM 4212 C CA . CYS B 1 196 ? 21.708 -68.275 37.701 1.00 29.77 194 CYS B CA 1
ATOM 4213 C C . CYS B 1 196 ? 22.305 -68.095 36.336 1.00 31.78 194 CYS B C 1
ATOM 4214 O O . CYS B 1 196 ? 23.448 -68.543 36.122 1.00 31.49 194 CYS B O 1
ATOM 4217 N N . ILE B 1 197 ? 21.568 -67.482 35.396 1.00 26.61 195 ILE B N 1
ATOM 4218 C CA . ILE B 1 197 ? 22.140 -67.263 34.056 1.00 27.18 195 ILE B CA 1
ATOM 4219 C C . ILE B 1 197 ? 23.162 -66.139 34.146 1.00 28.68 195 ILE B C 1
ATOM 4220 O O . ILE B 1 197 ? 24.114 -66.091 33.376 1.00 27.62 195 ILE B O 1
ATOM 4225 N N . GLN B 1 198 ? 22.934 -65.228 35.084 1.00 25.65 196 GLN B N 1
ATOM 4226 C CA . GLN B 1 198 ? 23.849 -64.134 35.440 1.00 27.71 196 GLN B CA 1
ATOM 4227 C C . GLN B 1 198 ? 23.860 -63.012 34.464 1.00 31.38 196 GLN B C 1
ATOM 4228 O O . GLN B 1 198 ? 24.884 -62.366 34.236 1.00 29.90 196 GLN B O 1
ATOM 4234 N N . GLY B 1 199 ? 22.705 -62.757 33.903 1.00 30.00 197 GLY B N 1
ATOM 4235 C CA . GLY B 1 199 ? 22.519 -61.585 33.070 1.00 29.70 197 GLY B CA 1
ATOM 4236 C C . GLY B 1 199 ? 22.086 -60.454 33.983 1.00 31.62 197 GLY B C 1
ATOM 4237 O O . GLY B 1 199 ? 22.194 -60.538 35.214 1.00 30.36 197 GLY B O 1
ATOM 4238 N N . VAL B 1 200 ? 21.580 -59.397 33.389 1.00 29.13 198 VAL B N 1
ATOM 4239 C CA . VAL B 1 200 ? 21.083 -58.251 34.154 1.00 26.19 198 VAL B CA 1
ATOM 4240 C C . VAL B 1 200 ? 19.523 -58.268 34.079 1.00 28.28 198 VAL B C 1
ATOM 4241 O O . VAL B 1 200 ? 18.946 -58.846 33.144 1.00 27.29 198 VAL B O 1
ATOM 4245 N N . PRO B 1 201 ? 18.821 -57.640 35.035 1.00 24.61 199 PRO B N 1
ATOM 4246 C CA . PRO B 1 201 ? 17.354 -57.632 34.976 1.00 24.05 199 PRO B CA 1
ATOM 4247 C C . PRO B 1 201 ? 16.811 -56.824 33.788 1.00 28.69 199 PRO B C 1
ATOM 4248 O O . PRO B 1 201 ? 17.499 -55.975 33.238 1.00 27.81 199 PRO B O 1
ATOM 4252 N N . GLY B 1 202 ? 15.561 -57.063 33.435 1.00 26.91 200 GLY B N 1
ATOM 4253 C CA . GLY B 1 202 ? 14.901 -56.348 32.350 1.00 27.11 200 GLY B CA 1
ATOM 4254 C C . GLY B 1 202 ? 13.792 -57.151 31.726 1.00 29.56 200 GLY B C 1
ATOM 4255 O O . GLY B 1 202 ? 12.801 -56.591 31.248 1.00 29.95 200 GLY B O 1
ATOM 4256 N N . PHE B 1 203 ? 13.955 -58.485 31.727 1.00 25.93 201 PHE B N 1
ATOM 4257 C CA . PHE B 1 203 ? 12.950 -59.364 31.123 1.00 25.57 201 PHE B CA 1
ATOM 4258 C C . PHE B 1 203 ? 13.038 -60.716 31.773 1.00 31.06 201 PHE B C 1
ATOM 4259 O O . PHE B 1 203 ? 14.049 -61.044 32.396 1.00 29.53 201 PHE B O 1
ATOM 4267 N N . GLY B 1 204 ? 11.979 -61.476 31.636 1.00 27.48 202 GLY B N 1
ATOM 4268 C CA . GLY B 1 204 ? 11.930 -62.857 32.066 1.00 28.10 202 GLY B CA 1
ATOM 4269 C C . GLY B 1 204 ? 11.585 -63.700 30.844 1.00 30.08 202 GLY B C 1
ATOM 4270 O O . GLY B 1 204 ? 11.445 -63.190 29.731 1.00 27.99 202 GLY B O 1
ATOM 4271 N N . PHE B 1 205 ? 11.481 -64.998 31.026 1.00 26.54 203 PHE B N 1
ATOM 4272 C CA . PHE B 1 205 ? 11.154 -65.831 29.886 1.00 24.92 203 PHE B CA 1
ATOM 4273 C C . PHE B 1 205 ? 10.435 -67.050 30.342 1.00 29.24 203 PHE B C 1
ATOM 4274 O O . PHE B 1 205 ? 10.515 -67.426 31.513 1.00 29.26 203 PHE B O 1
ATOM 4282 N N . VAL B 1 206 ? 9.727 -67.662 29.415 1.00 25.45 204 VAL B N 1
ATOM 4283 C CA . VAL B 1 206 ? 8.972 -68.865 29.643 1.00 25.29 204 VAL B CA 1
ATOM 4284 C C . VAL B 1 206 ? 9.402 -69.865 28.611 1.00 31.29 204 VAL B C 1
ATOM 4285 O O . VAL B 1 206 ? 9.411 -69.562 27.417 1.00 31.40 204 VAL B O 1
ATOM 4289 N N . ILE B 1 207 ? 9.751 -71.077 29.067 1.00 29.57 205 ILE B N 1
ATOM 4290 C CA . ILE B 1 207 ? 10.098 -72.189 28.172 1.00 29.35 205 ILE B CA 1
ATOM 4291 C C . ILE B 1 207 ? 8.938 -73.140 28.325 1.00 33.72 205 ILE B C 1
ATOM 4292 O O . ILE B 1 207 ? 8.668 -73.604 29.429 1.00 30.67 205 ILE B O 1
ATOM 4297 N N . ALA B 1 208 ? 8.191 -73.338 27.245 1.00 32.47 206 ALA B N 1
ATOM 4298 C CA . ALA B 1 208 ? 6.954 -74.089 27.277 1.00 32.87 206 ALA B CA 1
ATOM 4299 C C . ALA B 1 208 ? 6.886 -75.179 26.254 1.00 37.31 206 ALA B C 1
ATOM 4300 O O . ALA B 1 208 ? 7.540 -75.123 25.212 1.00 37.74 206 ALA B O 1
ATOM 4302 N N . LYS B 1 209 ? 6.079 -76.188 26.562 1.00 31.10 207 LYS B N 1
ATOM 4303 C CA . LYS B 1 209 ? 5.794 -77.278 25.637 1.00 30.44 207 LYS B CA 1
ATOM 4304 C C . LYS B 1 209 ? 4.908 -76.613 24.566 1.00 34.41 207 LYS B C 1
ATOM 4305 O O . LYS B 1 209 ? 3.898 -75.997 24.911 1.00 33.09 207 LYS B O 1
ATOM 4311 N N . LYS B 1 210 ? 5.353 -76.632 23.300 1.00 31.70 208 LYS B N 1
ATOM 4312 C CA . LYS B 1 210 ? 4.685 -75.946 22.193 1.00 32.25 208 LYS B CA 1
ATOM 4313 C C . LYS B 1 210 ? 3.171 -76.217 22.130 1.00 40.84 208 LYS B C 1
ATOM 4314 O O . LYS B 1 210 ? 2.393 -75.264 21.989 1.00 40.71 208 LYS B O 1
ATOM 4320 N N . THR B 1 211 ? 2.747 -77.494 22.270 1.00 36.38 209 THR B N 1
ATOM 4321 C CA . THR B 1 211 ? 1.320 -77.836 22.234 1.00 37.26 209 THR B CA 1
ATOM 4322 C C . THR B 1 211 ? 0.544 -77.190 23.398 1.00 39.69 209 THR B C 1
ATOM 4323 O O . THR B 1 211 ? -0.643 -76.907 23.271 1.00 39.63 209 THR B O 1
ATOM 4327 N N . GLU B 1 212 ? 1.209 -76.973 24.524 1.00 34.49 210 GLU B N 1
ATOM 4328 C CA . GLU B 1 212 ? 0.576 -76.336 25.676 1.00 31.79 210 GLU B CA 1
ATOM 4329 C C . GLU B 1 212 ? 0.518 -74.831 25.482 1.00 33.96 210 GLU B C 1
ATOM 4330 O O . GLU B 1 212 ? -0.509 -74.204 25.778 1.00 33.27 210 GLU B O 1
ATOM 4336 N N . LEU B 1 213 ? 1.596 -74.253 24.955 1.00 29.16 211 LEU B N 1
ATOM 4337 C CA . LEU B 1 213 ? 1.614 -72.813 24.669 1.00 30.30 211 LEU B CA 1
ATOM 4338 C C . LEU B 1 213 ? 0.540 -72.450 23.635 1.00 36.84 211 LEU B C 1
ATOM 4339 O O . LEU B 1 213 ? -0.116 -71.416 23.763 1.00 36.97 211 LEU B O 1
ATOM 4344 N N . GLU B 1 214 ? 0.313 -73.320 22.646 1.00 35.74 212 GLU B N 1
ATOM 4345 C CA . GLU B 1 214 ? -0.718 -73.094 21.628 1.00 36.32 212 GLU B CA 1
ATOM 4346 C C . GLU B 1 214 ? -2.137 -72.914 22.213 1.00 39.17 212 GLU B C 1
ATOM 4347 O O . GLU B 1 214 ? -2.923 -72.111 21.705 1.00 34.79 212 GLU B O 1
ATOM 4353 N N . LYS B 1 215 ? -2.421 -73.585 23.332 1.00 37.47 213 LYS B N 1
ATOM 4354 C CA . LYS B 1 215 ? -3.726 -73.490 24.005 1.00 37.36 213 LYS B CA 1
ATOM 4355 C C . LYS B 1 215 ? -3.939 -72.106 24.617 1.00 39.51 213 LYS B C 1
ATOM 4356 O O . LYS B 1 215 ? -5.063 -71.748 24.939 1.00 39.13 213 LYS B O 1
ATOM 4362 N N . CYS B 1 216 ? -2.858 -71.334 24.785 1.00 33.95 214 CYS B N 1
ATOM 4363 C CA . CYS B 1 216 ? -2.932 -70.007 25.365 1.00 32.38 214 CYS B CA 1
ATOM 4364 C C . CYS B 1 216 ? -3.563 -68.985 24.429 1.00 34.59 214 CYS B C 1
ATOM 4365 O O . CYS B 1 216 ? -3.943 -67.899 24.886 1.00 33.50 214 CYS B O 1
ATOM 4368 N N . GLN B 1 217 ? -3.588 -69.266 23.124 1.00 31.53 215 GLN B N 1
ATOM 4369 C CA . GLN B 1 217 ? -4.137 -68.314 22.155 1.00 31.22 215 GLN B CA 1
ATOM 4370 C C . GLN B 1 217 ? -5.537 -67.832 22.538 1.00 34.49 215 GLN B C 1
ATOM 4371 O O . GLN B 1 217 ? -6.418 -68.658 22.754 1.00 33.69 215 GLN B O 1
ATOM 4377 N N . GLY B 1 218 ? -5.718 -66.509 22.599 1.00 32.19 216 GLY B N 1
ATOM 4378 C CA . GLY B 1 218 ? -7.008 -65.881 22.886 1.00 31.59 216 GLY B CA 1
ATOM 4379 C C . GLY B 1 218 ? -7.491 -65.964 24.319 1.00 35.60 216 GLY B C 1
ATOM 4380 O O . GLY B 1 218 ? -8.590 -65.495 24.612 1.00 35.74 216 GLY B O 1
ATOM 4381 N N . GLN B 1 219 ? -6.692 -66.549 25.233 1.00 32.44 217 GLN B N 1
ATOM 4382 C CA . GLN B 1 219 ? -7.091 -66.708 26.641 1.00 33.46 217 GLN B CA 1
ATOM 4383 C C . GLN B 1 219 ? -6.531 -65.639 27.551 1.00 37.14 217 GLN B C 1
ATOM 4384 O O . GLN B 1 219 ? -6.878 -65.616 28.726 1.00 37.32 217 GLN B O 1
ATOM 4390 N N . ALA B 1 220 ? -5.614 -64.811 27.056 1.00 32.25 218 ALA B N 1
ATOM 4391 C CA . ALA B 1 220 ? -4.916 -63.880 27.934 1.00 31.77 218 ALA B CA 1
ATOM 4392 C C . ALA B 1 220 ? -5.804 -62.890 28.632 1.00 33.78 218 ALA B C 1
ATOM 4393 O O . ALA B 1 220 ? -6.825 -62.490 28.099 1.00 32.43 218 ALA B O 1
ATOM 4395 N N . ARG B 1 221 ? -5.384 -62.460 29.818 1.00 30.90 219 ARG B N 1
ATOM 4396 C CA . ARG B 1 221 ? -6.112 -61.502 30.638 1.00 30.12 219 ARG B CA 1
ATOM 4397 C C . ARG B 1 221 ? -5.440 -60.142 30.586 1.00 31.81 219 ARG B C 1
ATOM 4398 O O . ARG B 1 221 ? -5.911 -59.189 31.192 1.00 32.72 219 ARG B O 1
ATOM 4406 N N . SER B 1 222 ? -4.333 -60.053 29.842 1.00 27.92 220 SER B N 1
ATOM 4407 C CA . SER B 1 222 ? -3.539 -58.836 29.698 1.00 26.91 220 SER B CA 1
ATOM 4408 C C . SER B 1 222 ? -2.961 -58.762 28.306 1.00 30.85 220 SER B C 1
ATOM 4409 O O . SER B 1 222 ? -2.534 -59.777 27.773 1.00 30.87 220 SER B O 1
ATOM 4412 N N . LEU B 1 223 ? -2.901 -57.558 27.722 1.00 27.71 221 LEU B N 1
ATOM 4413 C CA . LEU B 1 223 ? -2.283 -57.403 26.404 1.00 27.36 221 LEU B CA 1
ATOM 4414 C C . LEU B 1 223 ? -0.759 -57.509 26.579 1.00 28.25 221 LEU B C 1
ATOM 4415 O O . LEU B 1 223 ? -0.122 -58.318 25.903 1.00 28.36 221 LEU B O 1
ATOM 4420 N N . SER B 1 224 ? -0.173 -56.719 27.497 1.00 26.26 222 SER B N 1
ATOM 4421 C CA . SER B 1 224 ? 1.277 -56.748 27.772 1.00 25.03 222 SER B CA 1
ATOM 4422 C C . SER B 1 224 ? 1.755 -58.164 28.075 1.00 28.45 222 SER B C 1
ATOM 4423 O O . SER B 1 224 ? 2.855 -58.547 27.665 1.00 28.23 222 SER B O 1
ATOM 4426 N N . LEU B 1 225 ? 0.935 -58.922 28.811 1.00 25.47 223 LEU B N 1
ATOM 4427 C CA . LEU B 1 225 ? 1.281 -60.261 29.297 1.00 25.56 223 LEU B CA 1
ATOM 4428 C C . LEU B 1 225 ? 0.585 -61.380 28.564 1.00 29.25 223 LEU B C 1
ATOM 4429 O O . LEU B 1 225 ? 0.388 -62.462 29.122 1.00 29.99 223 LEU B O 1
ATOM 4434 N N . ASP B 1 226 ? 0.212 -61.140 27.304 1.00 26.76 224 ASP B N 1
ATOM 4435 C CA . ASP B 1 226 ? -0.408 -62.152 26.462 1.00 25.92 224 ASP B CA 1
ATOM 4436 C C . ASP B 1 226 ? 0.708 -63.033 25.965 1.00 31.58 224 ASP B C 1
ATOM 4437 O O . ASP B 1 226 ? 1.438 -62.653 25.044 1.00 30.82 224 ASP B O 1
ATOM 4442 N N . LEU B 1 227 ? 0.871 -64.207 26.606 1.00 28.03 225 LEU B N 1
ATOM 4443 C CA . LEU B 1 227 ? 1.989 -65.093 26.307 1.00 28.05 225 LEU B CA 1
ATOM 4444 C C . LEU B 1 227 ? 1.968 -65.630 24.893 1.00 31.40 225 LEU B C 1
ATOM 4445 O O . LEU B 1 227 ? 3.010 -65.634 24.227 1.00 30.34 225 LEU B O 1
ATOM 4450 N N . TYR B 1 228 ? 0.801 -66.118 24.433 1.00 28.84 226 TYR B N 1
ATOM 4451 C CA . TYR B 1 228 ? 0.762 -66.668 23.085 1.00 28.74 226 TYR B CA 1
ATOM 4452 C C . TYR B 1 228 ? 0.999 -65.564 22.037 1.00 32.37 226 TYR B C 1
ATOM 4453 O O . TYR B 1 228 ? 1.735 -65.790 21.083 1.00 30.62 226 TYR B O 1
ATOM 4462 N N . ASP B 1 229 ? 0.406 -64.378 22.226 1.00 28.99 227 ASP B N 1
ATOM 4463 C CA . ASP B 1 229 ? 0.561 -63.271 21.278 1.00 28.52 227 ASP B CA 1
ATOM 4464 C C . ASP B 1 229 ? 2.015 -62.840 21.174 1.00 30.37 227 ASP B C 1
ATOM 4465 O O . ASP B 1 229 ? 2.519 -62.600 20.071 1.00 30.80 227 ASP B O 1
ATOM 4470 N N . GLN B 1 230 ? 2.698 -62.758 22.316 1.00 27.48 228 GLN B N 1
ATOM 4471 C CA . GLN B 1 230 ? 4.109 -62.401 22.368 1.00 26.14 228 GLN B CA 1
ATOM 4472 C C . GLN B 1 230 ? 4.900 -63.444 21.603 1.00 31.07 228 GLN B C 1
ATOM 4473 O O . GLN B 1 230 ? 5.739 -63.103 20.766 1.00 30.20 228 GLN B O 1
ATOM 4479 N N . TRP B 1 231 ? 4.625 -64.723 21.884 1.00 28.61 229 TRP B N 1
ATOM 4480 C CA . TRP B 1 231 ? 5.324 -65.830 21.238 1.00 29.61 229 TRP B CA 1
ATOM 4481 C C . TRP B 1 231 ? 5.084 -65.846 19.737 1.00 32.84 229 TRP B C 1
ATOM 4482 O O . TRP B 1 231 ? 6.032 -65.996 18.959 1.00 33.01 229 TRP B O 1
ATOM 4493 N N . HIS B 1 232 ? 3.806 -65.720 19.327 1.00 31.11 230 HIS B N 1
ATOM 4494 C CA . HIS B 1 232 ? 3.407 -65.744 17.903 1.00 30.02 230 HIS B CA 1
ATOM 4495 C C . HIS B 1 232 ? 4.166 -64.690 17.106 1.00 35.27 230 HIS B C 1
ATOM 4496 O O . HIS B 1 232 ? 4.691 -64.988 16.028 1.00 36.81 230 HIS B O 1
ATOM 4503 N N . CYS B 1 233 ? 4.266 -63.470 17.647 1.00 31.42 231 CYS B N 1
ATOM 4504 C CA . CYS B 1 233 ? 5.011 -62.399 17.010 1.00 30.87 231 CYS B CA 1
ATOM 4505 C C . CYS B 1 233 ? 6.501 -62.770 16.874 1.00 35.18 231 CYS B C 1
ATOM 4506 O O . CYS B 1 233 ? 7.084 -62.602 15.809 1.00 34.25 231 CYS B O 1
ATOM 4509 N N . MET B 1 234 ? 7.111 -63.363 17.921 1.00 33.50 232 MET B N 1
ATOM 4510 C CA . MET B 1 234 ? 8.517 -63.768 17.805 1.00 32.24 232 MET B CA 1
ATOM 4511 C C . MET B 1 234 ? 8.691 -64.870 16.801 1.00 37.25 232 MET B C 1
ATOM 4512 O O . MET B 1 234 ? 9.715 -64.920 16.137 1.00 38.23 232 MET B O 1
ATOM 4517 N N . GLU B 1 235 ? 7.703 -65.756 16.705 1.00 34.87 233 GLU B N 1
ATOM 4518 C CA . GLU B 1 235 ? 7.716 -66.881 15.762 1.00 35.81 233 GLU B CA 1
ATOM 4519 C C . GLU B 1 235 ? 7.632 -66.439 14.310 1.00 41.19 233 GLU B C 1
ATOM 4520 O O . GLU B 1 235 ? 8.470 -66.840 13.505 1.00 41.40 233 GLU B O 1
ATOM 4526 N N . VAL B 1 236 ? 6.647 -65.599 13.979 1.00 37.86 234 VAL B N 1
ATOM 4527 C CA . VAL B 1 236 ? 6.409 -65.193 12.575 1.00 38.59 234 VAL B CA 1
ATOM 4528 C C . VAL B 1 236 ? 7.232 -63.964 12.153 1.00 40.96 234 VAL B C 1
ATOM 4529 O O . VAL B 1 236 ? 7.405 -63.709 10.953 1.00 37.98 234 VAL B O 1
ATOM 4533 N N . ASN B 1 237 ? 7.686 -63.173 13.130 1.00 36.14 235 ASN B N 1
ATOM 4534 C CA . ASN B 1 237 ? 8.479 -61.988 12.825 1.00 36.64 235 ASN B CA 1
ATOM 4535 C C . ASN B 1 237 ? 9.920 -62.127 13.280 1.00 38.53 235 ASN B C 1
ATOM 4536 O O . ASN B 1 237 ? 10.567 -61.134 13.539 1.00 34.98 235 ASN B O 1
ATOM 4541 N N . HIS B 1 238 ? 10.433 -63.359 13.319 1.00 38.84 236 HIS B N 1
ATOM 4542 C CA . HIS B 1 238 ? 11.831 -63.693 13.591 1.00 41.70 236 HIS B CA 1
ATOM 4543 C C . HIS B 1 238 ? 12.460 -62.950 14.783 1.00 41.87 236 HIS B C 1
ATOM 4544 O O . HIS B 1 238 ? 13.475 -62.264 14.628 1.00 39.89 236 HIS B O 1
ATOM 4551 N N . GLY B 1 239 ? 11.863 -63.116 15.961 1.00 35.29 237 GLY B N 1
ATOM 4552 C CA . GLY B 1 239 ? 12.410 -62.543 17.193 1.00 32.99 237 GLY B CA 1
ATOM 4553 C C . GLY B 1 239 ? 11.783 -61.240 17.634 1.00 34.96 237 GLY B C 1
ATOM 4554 O O . GLY B 1 239 ? 11.994 -60.805 18.773 1.00 33.51 237 GLY B O 1
ATOM 4555 N N . LYS B 1 240 ? 10.998 -60.611 16.752 1.00 31.57 238 LYS B N 1
ATOM 4556 C CA . LYS B 1 240 ? 10.359 -59.330 17.044 1.00 30.26 238 LYS B CA 1
ATOM 4557 C C . LYS B 1 240 ? 9.514 -59.359 18.326 1.00 33.77 238 LYS B C 1
ATOM 4558 O O . LYS B 1 240 ? 8.653 -60.235 18.492 1.00 33.94 238 LYS B O 1
ATOM 4564 N N . TRP B 1 241 ? 9.789 -58.422 19.247 1.00 29.31 239 TRP B N 1
ATOM 4565 C CA . TRP B 1 241 ? 8.953 -58.331 20.440 1.00 28.58 239 TRP B CA 1
ATOM 4566 C C . TRP B 1 241 ? 7.836 -57.391 20.034 1.00 31.58 239 TRP B C 1
ATOM 4567 O O . TRP B 1 241 ? 8.109 -56.359 19.423 1.00 31.42 239 TRP B O 1
ATOM 4578 N N . ARG B 1 242 ? 6.595 -57.694 20.382 1.00 27.70 240 ARG B N 1
ATOM 4579 C CA . ARG B 1 242 ? 5.468 -56.845 19.981 1.00 27.26 240 ARG B CA 1
ATOM 4580 C C . ARG B 1 242 ? 5.680 -55.382 20.333 1.00 31.05 240 ARG B C 1
ATOM 4581 O O . ARG B 1 242 ? 5.351 -54.494 19.549 1.00 29.99 240 ARG B O 1
ATOM 4589 N N . PHE B 1 243 ? 6.188 -55.125 21.556 1.00 28.01 241 PHE B N 1
ATOM 4590 C CA . PHE B 1 243 ? 6.417 -53.787 22.098 1.00 26.73 241 PHE B CA 1
ATOM 4591 C C . PHE B 1 243 ? 7.889 -53.659 22.421 1.00 32.84 241 PHE B C 1
ATOM 4592 O O . PHE B 1 243 ? 8.601 -54.650 22.374 1.00 32.87 241 PHE B O 1
ATOM 4600 N N . THR B 1 244 ? 8.378 -52.437 22.658 1.00 29.36 242 THR B N 1
ATOM 4601 C CA . THR B 1 244 ? 9.777 -52.198 22.957 1.00 28.52 242 THR B CA 1
ATOM 4602 C C . THR B 1 244 ? 10.300 -53.159 24.021 1.00 31.11 242 THR B C 1
ATOM 4603 O O . THR B 1 244 ? 9.651 -53.393 25.041 1.00 29.17 242 THR B O 1
ATOM 4607 N N . SER B 1 245 ? 11.469 -53.741 23.736 1.00 28.80 243 SER B N 1
ATOM 4608 C CA . SER B 1 245 ? 12.151 -54.650 24.640 1.00 28.07 243 SER B CA 1
ATOM 4609 C C . SER B 1 245 ? 13.359 -53.956 25.238 1.00 30.83 243 SER B C 1
ATOM 4610 O O . SER B 1 245 ? 13.849 -52.975 24.669 1.00 30.18 243 SER B O 1
ATOM 4613 N N . PRO B 1 246 ? 13.895 -54.460 26.365 1.00 28.37 244 PRO B N 1
ATOM 4614 C CA . PRO B 1 246 ? 15.073 -53.804 26.948 1.00 26.96 244 PRO B CA 1
ATOM 4615 C C . PRO B 1 246 ? 16.334 -54.297 26.238 1.00 31.53 244 PRO B C 1
ATOM 4616 O O . PRO B 1 246 ? 17.058 -55.148 26.754 1.00 34.72 244 PRO B O 1
ATOM 4620 N N . THR B 1 247 ? 16.572 -53.769 25.046 1.00 26.61 245 THR B N 1
ATOM 4621 C CA . THR B 1 247 ? 17.623 -54.170 24.093 1.00 27.60 245 THR B CA 1
ATOM 4622 C C . THR B 1 247 ? 18.983 -54.455 24.736 1.00 31.08 245 THR B C 1
ATOM 4623 O O . THR B 1 247 ? 19.567 -55.533 24.537 1.00 29.80 245 THR B O 1
ATOM 4627 N N . HIS B 1 248 ? 19.502 -53.473 25.466 1.00 27.03 246 HIS B N 1
ATOM 4628 C CA . HIS B 1 248 ? 20.796 -53.587 26.157 1.00 26.92 246 HIS B CA 1
ATOM 4629 C C . HIS B 1 248 ? 20.833 -54.769 27.095 1.00 28.53 246 HIS B C 1
ATOM 4630 O O . HIS B 1 248 ? 21.825 -55.478 27.122 1.00 28.41 246 HIS B O 1
ATOM 4637 N N . THR B 1 249 ? 19.735 -55.007 27.845 1.00 25.94 247 THR B N 1
ATOM 4638 C CA . THR B 1 249 ? 19.686 -56.114 28.798 1.00 24.97 247 THR B CA 1
ATOM 4639 C C . THR B 1 249 ? 19.581 -57.456 28.078 1.00 27.56 247 THR B C 1
ATOM 4640 O O . THR B 1 249 ? 20.100 -58.462 28.553 1.00 27.30 247 THR B O 1
ATOM 4644 N N . VAL B 1 250 ? 18.950 -57.462 26.912 1.00 25.67 248 VAL B N 1
ATOM 4645 C CA . VAL B 1 250 ? 18.825 -58.650 26.083 1.00 25.15 248 VAL B CA 1
ATOM 4646 C C . VAL B 1 250 ? 20.213 -58.982 25.504 1.00 29.40 248 VAL B C 1
ATOM 4647 O O . VAL B 1 250 ? 20.628 -60.141 25.497 1.00 29.14 248 VAL B O 1
ATOM 4651 N N . ARG B 1 251 ? 20.924 -57.978 25.051 1.00 26.85 249 ARG B N 1
ATOM 4652 C CA . ARG B 1 251 ? 22.277 -58.209 24.522 1.00 27.51 249 ARG B CA 1
ATOM 4653 C C . ARG B 1 251 ? 23.238 -58.671 25.674 1.00 32.37 249 ARG B C 1
ATOM 4654 O O . ARG B 1 251 ? 24.131 -59.509 25.443 1.00 32.27 249 ARG B O 1
ATOM 4662 N N . ALA B 1 252 ? 23.034 -58.156 26.908 1.00 29.54 250 ALA B N 1
ATOM 4663 C CA . ALA B 1 252 ? 23.806 -58.604 28.078 1.00 29.27 250 ALA B CA 1
ATOM 4664 C C . ALA B 1 252 ? 23.484 -60.076 28.337 1.00 33.17 250 ALA B C 1
ATOM 4665 O O . ALA B 1 252 ? 24.368 -60.852 28.681 1.00 33.55 250 ALA B O 1
ATOM 4667 N N . PHE B 1 253 ? 22.228 -60.461 28.157 1.00 28.59 251 PHE B N 1
ATOM 4668 C CA . PHE B 1 253 ? 21.795 -61.851 28.371 1.00 28.29 251 PHE B CA 1
ATOM 4669 C C . PHE B 1 253 ? 22.444 -62.790 27.376 1.00 31.88 251 PHE B C 1
ATOM 4670 O O . PHE B 1 253 ? 22.899 -63.859 27.749 1.00 31.61 251 PHE B O 1
ATOM 4678 N N . TYR B 1 254 ? 22.516 -62.371 26.120 1.00 30.30 252 TYR B N 1
ATOM 4679 C CA . TYR B 1 254 ? 23.191 -63.094 25.045 1.00 30.13 252 TYR B CA 1
ATOM 4680 C C . TYR B 1 254 ? 24.658 -63.356 25.499 1.00 33.09 252 TYR B C 1
ATOM 4681 O O . TYR B 1 254 ? 25.173 -64.456 25.327 1.00 33.09 252 TYR B O 1
ATOM 4690 N N . GLN B 1 255 ? 25.307 -62.351 26.080 1.00 29.57 253 GLN B N 1
ATOM 4691 C CA . GLN B 1 255 ? 26.671 -62.469 26.610 1.00 30.48 253 GLN B CA 1
ATOM 4692 C C . GLN B 1 255 ? 26.722 -63.439 27.807 1.00 32.48 253 GLN B C 1
ATOM 4693 O O . GLN B 1 255 ? 27.633 -64.264 27.903 1.00 32.66 253 GLN B O 1
ATOM 4699 N N . ALA B 1 256 ? 25.732 -63.363 28.689 1.00 28.82 254 ALA B N 1
ATOM 4700 C CA . ALA B 1 256 ? 25.660 -64.259 29.843 1.00 29.26 254 ALA B CA 1
ATOM 4701 C C . ALA B 1 256 ? 25.521 -65.718 29.377 1.00 32.17 254 ALA B C 1
ATOM 4702 O O . ALA B 1 256 ? 26.113 -66.596 29.995 1.00 33.20 254 ALA B O 1
ATOM 4704 N N . LEU B 1 257 ? 24.762 -65.980 28.283 1.00 28.74 255 LEU B N 1
ATOM 4705 C CA . LEU B 1 257 ? 24.607 -67.337 27.753 1.00 28.96 255 LEU B CA 1
ATOM 4706 C C . LEU B 1 257 ? 25.941 -67.858 27.226 1.00 34.80 255 LEU B C 1
ATOM 4707 O O . LEU B 1 257 ? 26.242 -69.031 27.435 1.00 35.00 255 LEU B O 1
ATOM 4712 N N . LEU B 1 258 ? 26.745 -66.997 26.574 1.00 31.10 256 LEU B N 1
ATOM 4713 C CA . LEU B 1 258 ? 28.077 -67.380 26.053 1.00 32.54 256 LEU B CA 1
ATOM 4714 C C . LEU B 1 258 ? 29.000 -67.746 27.219 1.00 36.51 256 LEU B C 1
ATOM 4715 O O . LEU B 1 258 ? 29.741 -68.717 27.143 1.00 34.94 256 LEU B O 1
ATOM 4720 N N . GLU B 1 259 ? 28.951 -66.971 28.294 1.00 33.36 257 GLU B N 1
ATOM 4721 C CA . GLU B 1 259 ? 29.826 -67.229 29.454 1.00 33.44 257 GLU B CA 1
ATOM 4722 C C . GLU B 1 259 ? 29.436 -68.503 30.198 1.00 36.68 257 GLU B C 1
ATOM 4723 O O . GLU B 1 259 ? 30.324 -69.217 30.675 1.00 38.75 257 GLU B O 1
ATOM 4729 N N . LEU B 1 260 ? 28.132 -68.849 30.200 1.00 31.54 258 LEU B N 1
ATOM 4730 C CA . LEU B 1 260 ? 27.666 -70.111 30.786 1.00 32.10 258 LEU B CA 1
ATOM 4731 C C . LEU B 1 260 ? 28.200 -71.281 29.934 1.00 37.78 258 LEU B C 1
ATOM 4732 O O . LEU B 1 260 ? 28.669 -72.257 30.505 1.00 37.00 258 LEU B O 1
ATOM 4737 N N . GLU B 1 261 ? 28.148 -71.180 28.570 1.00 35.57 259 GLU B N 1
ATOM 4738 C CA . GLU B 1 261 ? 28.705 -72.222 27.699 1.00 36.53 259 GLU B CA 1
ATOM 4739 C C . GLU B 1 261 ? 30.199 -72.368 27.984 1.00 42.47 259 GLU B C 1
ATOM 4740 O O . GLU B 1 261 ? 30.708 -73.504 28.078 1.00 42.58 259 GLU B O 1
ATOM 4746 N N . GLN B 1 262 ? 30.916 -71.217 28.088 1.00 39.08 260 GLN B N 1
ATOM 4747 C CA . GLN B 1 262 ? 32.363 -71.204 28.336 1.00 40.42 260 GLN B CA 1
ATOM 4748 C C . GLN B 1 262 ? 32.741 -71.810 29.686 1.00 41.32 260 GLN B C 1
ATOM 4749 O O . GLN B 1 262 ? 33.785 -72.436 29.804 1.00 41.57 260 GLN B O 1
ATOM 4755 N N . GLU B 1 263 ? 31.860 -71.682 30.678 1.00 34.09 261 GLU B N 1
ATOM 4756 C CA . GLU B 1 263 ? 32.085 -72.245 31.998 1.00 33.68 261 GLU B CA 1
ATOM 4757 C C . GLU B 1 263 ? 31.980 -73.793 31.965 1.00 40.68 261 GLU B C 1
ATOM 4758 O O . GLU B 1 263 ? 32.588 -74.457 32.799 1.00 41.28 261 GLU B O 1
ATOM 4764 N N . GLY B 1 264 ? 31.219 -74.326 31.008 1.00 36.80 262 GLY B N 1
ATOM 4765 C CA . GLY B 1 264 ? 30.998 -75.761 30.866 1.00 37.15 262 GLY B CA 1
ATOM 4766 C C . GLY B 1 264 ? 29.533 -76.115 31.031 1.00 42.11 262 GLY B C 1
ATOM 4767 O O . GLY B 1 264 ? 29.191 -77.281 31.262 1.00 42.12 262 GLY B O 1
ATOM 4768 N N . GLY B 1 265 ? 28.673 -75.104 30.917 1.00 36.34 263 GLY B N 1
ATOM 4769 C CA . GLY B 1 265 ? 27.235 -75.298 30.984 1.00 35.19 263 GLY B CA 1
ATOM 4770 C C . GLY B 1 265 ? 26.680 -75.400 32.381 1.00 37.83 263 GLY B C 1
ATOM 4771 O O . GLY B 1 265 ? 27.388 -75.144 33.371 1.00 39.03 263 GLY B O 1
ATOM 4772 N N . ILE B 1 266 ? 25.394 -75.761 32.467 1.00 31.77 264 ILE B N 1
ATOM 4773 C CA . ILE B 1 266 ? 24.669 -75.821 33.743 1.00 32.46 264 ILE B CA 1
ATOM 4774 C C . ILE B 1 266 ? 25.331 -76.799 34.737 1.00 37.79 264 ILE B C 1
ATOM 4775 O O . ILE B 1 266 ? 25.381 -76.481 35.927 1.00 35.28 264 ILE B O 1
ATOM 4780 N N . GLU B 1 267 ? 25.898 -77.930 34.251 1.00 35.41 265 GLU B N 1
ATOM 4781 C CA . GLU B 1 267 ? 26.591 -78.887 35.126 1.00 36.15 265 GLU B CA 1
ATOM 4782 C C . GLU B 1 267 ? 27.771 -78.259 35.856 1.00 38.73 265 GLU B C 1
ATOM 4783 O O . GLU B 1 267 ? 27.937 -78.498 37.050 1.00 37.74 265 GLU B O 1
ATOM 4789 N N . ALA B 1 268 ? 28.608 -77.493 35.133 1.00 36.38 266 ALA B N 1
ATOM 4790 C CA . ALA B 1 268 ? 29.767 -76.803 35.702 1.00 36.25 266 ALA B CA 1
ATOM 4791 C C . ALA B 1 268 ? 29.314 -75.676 36.611 1.00 38.07 266 ALA B C 1
ATOM 4792 O O . ALA B 1 268 ? 29.850 -75.519 37.704 1.00 36.85 266 ALA B O 1
ATOM 4794 N N . ARG B 1 269 ? 28.312 -74.900 36.190 1.00 34.60 267 ARG B N 1
ATOM 4795 C CA . ARG B 1 269 ? 27.836 -73.803 37.046 1.00 33.27 267 ARG B CA 1
ATOM 4796 C C . ARG B 1 269 ? 27.264 -74.338 38.352 1.00 36.93 267 ARG B C 1
ATOM 4797 O O . ARG B 1 269 ? 27.547 -73.791 39.436 1.00 35.22 267 ARG B O 1
ATOM 4805 N N . HIS B 1 270 ? 26.477 -75.410 38.247 1.00 33.66 268 HIS B N 1
ATOM 4806 C CA . HIS B 1 270 ? 25.899 -76.065 39.416 1.00 32.47 268 HIS B CA 1
ATOM 4807 C C . HIS B 1 270 ? 26.999 -76.501 40.385 1.00 36.18 268 HIS B C 1
ATOM 4808 O O . HIS B 1 270 ? 26.851 -76.301 41.589 1.00 34.96 268 HIS B O 1
ATOM 4815 N N . ASN B 1 271 ? 28.096 -77.106 39.861 1.00 32.95 269 ASN B N 1
ATOM 4816 C CA . ASN B 1 271 ? 29.206 -77.551 40.678 1.00 33.45 269 ASN B CA 1
ATOM 4817 C C . ASN B 1 271 ? 29.863 -76.405 41.414 1.00 35.84 269 ASN B C 1
ATOM 4818 O O . ASN B 1 271 ? 30.188 -76.562 42.579 1.00 32.32 269 ASN B O 1
ATOM 4823 N N . ARG B 1 272 ? 30.036 -75.247 40.748 1.00 35.09 270 ARG B N 1
ATOM 4824 C CA . ARG B 1 272 ? 30.599 -74.052 41.378 1.00 34.11 270 ARG B CA 1
ATOM 4825 C C . ARG B 1 272 ? 29.658 -73.572 42.480 1.00 36.78 270 ARG B C 1
ATOM 4826 O O . ARG B 1 272 ? 30.114 -73.257 43.584 1.00 35.79 270 ARG B O 1
ATOM 4834 N N . TYR B 1 273 ? 28.354 -73.459 42.158 1.00 31.52 271 TYR B N 1
ATOM 4835 C CA . TYR B 1 273 ? 27.340 -72.997 43.106 1.00 30.05 271 TYR B CA 1
ATOM 4836 C C . TYR B 1 273 ? 27.264 -73.888 44.349 1.00 32.90 271 TYR B C 1
ATOM 4837 O O . TYR B 1 273 ? 27.339 -73.388 45.465 1.00 33.43 271 TYR B O 1
ATOM 4846 N N . GLN B 1 274 ? 27.114 -75.184 44.154 1.00 30.38 272 GLN B N 1
ATOM 4847 C CA . GLN B 1 274 ? 27.110 -76.204 45.209 1.00 32.01 272 GLN B CA 1
ATOM 4848 C C . GLN B 1 274 ? 28.373 -76.108 46.110 1.00 34.50 272 GLN B C 1
ATOM 4849 O O . GLN B 1 274 ? 28.241 -76.217 47.323 1.00 33.51 272 GLN B O 1
ATOM 4855 N N . THR B 1 275 ? 29.592 -75.940 45.525 1.00 29.39 273 THR B N 1
ATOM 4856 C CA . THR B 1 275 ? 30.837 -75.797 46.288 1.00 29.11 273 THR B CA 1
ATOM 4857 C C . THR B 1 275 ? 30.823 -74.491 47.074 1.00 35.33 273 THR B C 1
ATOM 4858 O O . THR B 1 275 ? 31.178 -74.480 48.250 1.00 33.87 273 THR B O 1
ATOM 4862 N N . ASN B 1 276 ? 30.370 -73.392 46.437 1.00 31.95 274 ASN B N 1
ATOM 4863 C CA . ASN B 1 276 ? 30.268 -72.106 47.115 1.00 31.58 274 ASN B CA 1
ATOM 4864 C C . ASN B 1 276 ? 29.356 -72.224 48.327 1.00 34.31 274 ASN B C 1
ATOM 4865 O O . ASN B 1 276 ? 29.718 -71.767 49.408 1.00 35.26 274 ASN B O 1
ATOM 4870 N N . GLN B 1 277 ? 28.158 -72.812 48.133 1.00 30.53 275 GLN B N 1
ATOM 4871 C CA . GLN B 1 277 ? 27.144 -72.894 49.196 1.00 27.78 275 GLN B CA 1
ATOM 4872 C C . GLN B 1 277 ? 27.615 -73.748 50.365 1.00 33.71 275 GLN B C 1
ATOM 4873 O O . GLN B 1 277 ? 27.417 -73.365 51.519 1.00 33.13 275 GLN B O 1
ATOM 4879 N N . LYS B 1 278 ? 28.216 -74.909 50.075 1.00 29.65 276 LYS B N 1
ATOM 4880 C CA . LYS B 1 278 ? 28.705 -75.789 51.121 1.00 29.66 276 LYS B CA 1
ATOM 4881 C C . LYS B 1 278 ? 29.890 -75.184 51.857 1.00 33.37 276 LYS B C 1
ATOM 4882 O O . LYS B 1 278 ? 30.011 -75.357 53.077 1.00 34.51 276 LYS B O 1
ATOM 4888 N N . THR B 1 279 ? 30.766 -74.467 51.131 1.00 29.67 277 THR B N 1
ATOM 4889 C CA . THR B 1 279 ? 31.935 -73.821 51.739 1.00 29.95 277 THR B CA 1
ATOM 4890 C C . THR B 1 279 ? 31.442 -72.703 52.659 1.00 34.74 277 THR B C 1
ATOM 4891 O O . THR B 1 279 ? 31.939 -72.564 53.779 1.00 34.68 277 THR B O 1
ATOM 4895 N N . LEU B 1 280 ? 30.472 -71.924 52.188 1.00 31.78 278 LEU B N 1
ATOM 4896 C CA . LEU B 1 280 ? 29.844 -70.843 52.946 1.00 30.46 278 LEU B CA 1
ATOM 4897 C C . LEU B 1 280 ? 29.211 -71.368 54.234 1.00 32.76 278 LEU B C 1
ATOM 4898 O O . LEU B 1 280 ? 29.477 -70.819 55.295 1.00 32.02 278 LEU B O 1
ATOM 4903 N N . VAL B 1 281 ? 28.392 -72.429 54.145 1.00 30.47 279 VAL B N 1
ATOM 4904 C CA . VAL B 1 281 ? 27.764 -73.023 55.337 1.00 29.91 279 VAL B CA 1
ATOM 4905 C C . VAL B 1 281 ? 28.805 -73.477 56.365 1.00 33.95 279 VAL B C 1
ATOM 4906 O O . VAL B 1 281 ? 28.628 -73.222 57.547 1.00 31.36 279 VAL B O 1
ATOM 4910 N N . ALA B 1 282 ? 29.897 -74.144 55.913 1.00 31.92 280 ALA B N 1
ATOM 4911 C CA . ALA B 1 282 ? 30.943 -74.608 56.825 1.00 31.25 280 ALA B CA 1
ATOM 4912 C C . ALA B 1 282 ? 31.630 -73.414 57.479 1.00 33.27 280 ALA B C 1
ATOM 4913 O O . ALA B 1 282 ? 31.907 -73.442 58.684 1.00 32.18 280 ALA B O 1
ATOM 4915 N N . GLY B 1 283 ? 31.883 -72.373 56.685 1.00 29.19 281 GLY B N 1
ATOM 4916 C CA . GLY B 1 283 ? 32.537 -71.152 57.144 1.00 28.60 281 GLY B CA 1
ATOM 4917 C C . GLY B 1 283 ? 31.678 -70.432 58.166 1.00 32.69 281 GLY B C 1
ATOM 4918 O O . GLY B 1 283 ? 32.170 -69.971 59.198 1.00 32.73 281 GLY B O 1
ATOM 4919 N N . MET B 1 284 ? 30.371 -70.386 57.910 1.00 29.64 282 MET B N 1
ATOM 4920 C CA . MET B 1 284 ? 29.429 -69.720 58.804 1.00 27.20 282 MET B CA 1
ATOM 4921 C C . MET B 1 284 ? 29.317 -70.490 60.110 1.00 30.18 282 MET B C 1
ATOM 4922 O O . MET B 1 284 ? 29.311 -69.890 61.157 1.00 29.28 282 MET B O 1
ATOM 4927 N N . ARG B 1 285 ? 29.286 -71.836 60.054 1.00 27.66 283 ARG B N 1
ATOM 4928 C CA . ARG B 1 285 ? 29.230 -72.642 61.268 1.00 27.89 283 ARG B CA 1
ATOM 4929 C C . ARG B 1 285 ? 30.466 -72.443 62.111 1.00 33.75 283 ARG B C 1
ATOM 4930 O O . ARG B 1 285 ? 30.359 -72.385 63.350 1.00 34.90 283 ARG B O 1
ATOM 4938 N N . SER B 1 286 ? 31.641 -72.247 61.461 1.00 28.69 284 SER B N 1
ATOM 4939 C CA . SER B 1 286 ? 32.918 -72.038 62.183 1.00 28.71 284 SER B CA 1
ATOM 4940 C C . SER B 1 286 ? 32.896 -70.726 62.961 1.00 35.15 284 SER B C 1
ATOM 4941 O O . SER B 1 286 ? 33.684 -70.536 63.879 1.00 33.95 284 SER B O 1
ATOM 4944 N N . LEU B 1 287 ? 31.994 -69.803 62.562 1.00 30.16 285 LEU B N 1
ATOM 4945 C CA . LEU B 1 287 ? 31.850 -68.535 63.249 1.00 31.57 285 LEU B CA 1
ATOM 4946 C C . LEU B 1 287 ? 30.681 -68.554 64.235 1.00 37.06 285 LEU B C 1
ATOM 4947 O O . LEU B 1 287 ? 30.465 -67.574 64.934 1.00 39.30 285 LEU B O 1
ATOM 4952 N N . GLY B 1 288 ? 29.954 -69.663 64.306 1.00 31.88 286 GLY B N 1
ATOM 4953 C CA . GLY B 1 288 ? 28.851 -69.781 65.261 1.00 32.18 286 GLY B CA 1
ATOM 4954 C C . GLY B 1 288 ? 27.475 -69.514 64.687 1.00 32.05 286 GLY B C 1
ATOM 4955 O O . GLY B 1 288 ? 26.479 -69.507 65.409 1.00 31.15 286 GLY B O 1
ATOM 4956 N N . PHE B 1 289 ? 27.407 -69.309 63.370 1.00 29.07 287 PHE B N 1
ATOM 4957 C CA . PHE B 1 289 ? 26.130 -69.074 62.693 1.00 28.59 287 PHE B CA 1
ATOM 4958 C C . PHE B 1 289 ? 25.420 -70.372 62.412 1.00 34.50 287 PHE B C 1
ATOM 4959 O O . PHE B 1 289 ? 26.067 -71.362 62.127 1.00 34.56 287 PHE B O 1
ATOM 4967 N N . GLU B 1 290 ? 24.092 -70.393 62.554 1.00 33.68 288 GLU B N 1
ATOM 4968 C CA . GLU B 1 290 ? 23.352 -71.624 62.276 1.00 33.94 288 GLU B CA 1
ATOM 4969 C C . GLU B 1 290 ? 22.457 -71.434 61.045 1.00 34.57 288 GLU B C 1
ATOM 4970 O O . GLU B 1 290 ? 21.699 -70.459 61.015 1.00 33.58 288 GLU B O 1
ATOM 4976 N N . PRO B 1 291 ? 22.443 -72.376 60.067 1.00 30.58 289 PRO B N 1
ATOM 4977 C CA . PRO B 1 291 ? 21.514 -72.232 58.937 1.00 30.20 289 PRO B CA 1
ATOM 4978 C C . PRO B 1 291 ? 20.098 -72.360 59.477 1.00 33.79 289 PRO B C 1
ATOM 4979 O O . PRO B 1 291 ? 19.862 -73.082 60.430 1.00 32.37 289 PRO B O 1
ATOM 4983 N N . LEU B 1 292 ? 19.170 -71.649 58.893 1.00 30.72 290 LEU B N 1
ATOM 4984 C CA . LEU B 1 292 ? 17.780 -71.739 59.280 1.00 31.07 290 LEU B CA 1
ATOM 4985 C C . LEU B 1 292 ? 17.230 -73.133 58.939 1.00 33.58 290 LEU B C 1
ATOM 4986 O O . LEU B 1 292 ? 16.463 -73.677 59.716 1.00 34.42 290 LEU B O 1
ATOM 4991 N N . LEU B 1 293 ? 17.598 -73.700 57.789 1.00 30.81 291 LEU B N 1
ATOM 4992 C CA . LEU B 1 293 ? 17.096 -75.011 57.356 1.00 29.57 291 LEU B CA 1
ATOM 4993 C C . LEU B 1 293 ? 18.102 -76.081 57.624 1.00 35.54 291 LEU B C 1
ATOM 4994 O O . LEU B 1 293 ? 19.304 -75.815 57.527 1.00 33.89 291 LEU B O 1
ATOM 4999 N N . SER B 1 294 ? 17.619 -77.341 57.769 1.00 33.70 292 SER B N 1
ATOM 5000 C CA . SER B 1 294 ? 18.521 -78.474 57.886 1.00 36.51 292 SER B CA 1
ATOM 5001 C C . SER B 1 294 ? 19.229 -78.634 56.528 1.00 39.41 292 SER B C 1
ATOM 5002 O O . SER B 1 294 ? 18.666 -78.242 55.488 1.00 38.50 292 SER B O 1
ATOM 5005 N N . ASP B 1 295 ? 20.500 -79.086 56.552 1.00 34.62 293 ASP B N 1
ATOM 5006 C CA . ASP B 1 295 ? 21.331 -79.183 55.354 1.00 35.32 293 ASP B CA 1
ATOM 5007 C C . ASP B 1 295 ? 20.700 -79.915 54.190 1.00 39.63 293 ASP B C 1
ATOM 5008 O O . ASP B 1 295 ? 20.964 -79.541 53.044 1.00 37.90 293 ASP B O 1
ATOM 5013 N N . ASP B 1 296 ? 19.878 -80.944 54.457 1.00 37.90 294 ASP B N 1
ATOM 5014 C CA . ASP B 1 296 ? 19.237 -81.716 53.386 1.00 37.78 294 ASP B CA 1
ATOM 5015 C C . ASP B 1 296 ? 18.241 -80.873 52.541 1.00 39.37 294 ASP B C 1
ATOM 5016 O O . ASP B 1 296 ? 17.896 -81.298 51.457 1.00 36.38 294 ASP B O 1
ATOM 5021 N N . LEU B 1 297 ? 17.780 -79.707 53.043 1.00 35.05 295 LEU B N 1
ATOM 5022 C CA . LEU B 1 297 ? 16.799 -78.865 52.342 1.00 33.04 295 LEU B CA 1
ATOM 5023 C C . LEU B 1 297 ? 17.454 -77.703 51.603 1.00 35.94 295 LEU B C 1
ATOM 5024 O O . LEU B 1 297 ? 16.780 -76.958 50.903 1.00 34.44 295 LEU B O 1
ATOM 5029 N N . HIS B 1 298 ? 18.777 -77.553 51.759 1.00 31.88 296 HIS B N 1
ATOM 5030 C CA . HIS B 1 298 ? 19.505 -76.456 51.139 1.00 29.95 296 HIS B CA 1
ATOM 5031 C C . HIS B 1 298 ? 19.531 -76.524 49.620 1.00 33.70 296 HIS B C 1
ATOM 5032 O O . HIS B 1 298 ? 19.713 -77.595 49.040 1.00 33.45 296 HIS B O 1
ATOM 5039 N N . SER B 1 299 ? 19.384 -75.363 48.983 1.00 26.06 297 SER B N 1
ATOM 5040 C CA . SER B 1 299 ? 19.605 -75.270 47.567 1.00 27.91 297 SER B CA 1
ATOM 5041 C C . SER B 1 299 ? 21.075 -74.834 47.452 1.00 32.33 297 SER B C 1
ATOM 5042 O O . SER B 1 299 ? 21.663 -74.331 48.428 1.00 30.20 297 SER B O 1
ATOM 5045 N N . PRO B 1 300 ? 21.667 -74.930 46.263 1.00 29.69 298 PRO B N 1
ATOM 5046 C CA . PRO B 1 300 ? 23.036 -74.440 46.111 1.00 29.50 298 PRO B CA 1
ATOM 5047 C C . PRO B 1 300 ? 23.056 -72.957 45.712 1.00 31.91 298 PRO B C 1
ATOM 5048 O O . PRO B 1 300 ? 24.069 -72.500 45.220 1.00 32.92 298 PRO B O 1
ATOM 5052 N N . ILE B 1 301 ? 21.970 -72.198 45.967 1.00 28.63 299 ILE B N 1
ATOM 5053 C CA . ILE B 1 301 ? 21.795 -70.819 45.463 1.00 27.78 299 ILE B CA 1
ATOM 5054 C C . ILE B 1 301 ? 21.938 -69.721 46.495 1.00 30.59 299 ILE B C 1
ATOM 5055 O O . ILE B 1 301 ? 22.634 -68.725 46.262 1.00 30.27 299 ILE B O 1
ATOM 5060 N N . ILE B 1 302 ? 21.147 -69.820 47.543 1.00 26.85 300 ILE B N 1
ATOM 5061 C CA . ILE B 1 302 ? 21.085 -68.838 48.599 1.00 25.51 300 ILE B CA 1
ATOM 5062 C C . ILE B 1 302 ? 20.811 -69.573 49.916 1.00 29.15 300 ILE B C 1
ATOM 5063 O O . ILE B 1 302 ? 20.121 -70.579 49.919 1.00 27.95 300 ILE B O 1
ATOM 5068 N N . THR B 1 303 ? 21.350 -69.078 51.025 1.00 28.18 301 THR B N 1
ATOM 5069 C CA . THR B 1 303 ? 21.144 -69.747 52.310 1.00 28.11 301 THR B CA 1
ATOM 5070 C C . THR B 1 303 ? 20.679 -68.748 53.331 1.00 30.03 301 THR B C 1
ATOM 5071 O O . THR B 1 303 ? 21.197 -67.634 53.373 1.00 28.25 301 THR B O 1
ATOM 5075 N N . SER B 1 304 ? 19.699 -69.155 54.160 1.00 28.10 302 SER B N 1
ATOM 5076 C CA . SER B 1 304 ? 19.193 -68.360 55.265 1.00 27.60 302 SER B CA 1
ATOM 5077 C C . SER B 1 304 ? 19.912 -68.827 56.518 1.00 30.95 302 SER B C 1
ATOM 5078 O O . SER B 1 304 ? 20.096 -70.025 56.730 1.00 27.85 302 SER B O 1
ATOM 5081 N N . PHE B 1 305 ? 20.311 -67.878 57.338 1.00 28.43 303 PHE B N 1
ATOM 5082 C CA . PHE B 1 305 ? 20.987 -68.153 58.603 1.00 27.94 303 PHE B CA 1
ATOM 5083 C C . PHE B 1 305 ? 20.227 -67.474 59.698 1.00 31.68 303 PHE B C 1
ATOM 5084 O O . PHE B 1 305 ? 19.748 -66.363 59.485 1.00 30.74 303 PHE B O 1
ATOM 5092 N N . TYR B 1 306 ? 20.165 -68.079 60.897 1.00 30.69 304 TYR B N 1
ATOM 5093 C CA . TYR B 1 306 ? 19.502 -67.407 62.009 1.00 31.32 304 TYR B CA 1
ATOM 5094 C C . TYR B 1 306 ? 20.338 -66.199 62.380 1.00 36.03 304 TYR B C 1
ATOM 5095 O O . TYR B 1 306 ? 21.581 -66.221 62.280 1.00 32.97 304 TYR B O 1
ATOM 5104 N N . SER B 1 307 ? 19.650 -65.139 62.800 1.00 33.88 305 SER B N 1
ATOM 5105 C CA . SER B 1 307 ? 20.330 -63.952 63.262 1.00 33.94 305 SER B CA 1
ATOM 5106 C C . SER B 1 307 ? 20.976 -64.317 64.588 1.00 36.59 305 SER B C 1
ATOM 5107 O O . SER B 1 307 ? 20.365 -65.049 65.365 1.00 35.08 305 SER B O 1
ATOM 5110 N N . PRO B 1 308 ? 22.210 -63.850 64.861 1.00 35.11 306 PRO B N 1
ATOM 5111 C CA . PRO B 1 308 ? 22.821 -64.079 66.195 1.00 37.08 306 PRO B CA 1
ATOM 5112 C C . PRO B 1 308 ? 21.890 -63.622 67.319 1.00 44.15 306 PRO B C 1
ATOM 5113 O O . PRO B 1 308 ? 21.187 -62.624 67.157 1.00 42.43 306 PRO B O 1
ATOM 5117 N N . THR B 1 309 ? 21.859 -64.351 68.442 1.00 43.83 307 THR B N 1
ATOM 5118 C CA . THR B 1 309 ? 20.937 -63.983 69.530 1.00 44.47 307 THR B CA 1
ATOM 5119 C C . THR B 1 309 ? 21.558 -63.001 70.535 1.00 48.75 307 THR B C 1
ATOM 5120 O O . THR B 1 309 ? 20.940 -62.752 71.569 1.00 50.14 307 THR B O 1
ATOM 5124 N N . HIS B 1 310 ? 22.750 -62.423 70.213 1.00 42.77 308 HIS B N 1
ATOM 5125 C CA . HIS B 1 310 ? 23.440 -61.462 71.074 1.00 42.21 308 HIS B CA 1
ATOM 5126 C C . HIS B 1 310 ? 22.597 -60.198 71.120 1.00 45.44 308 HIS B C 1
ATOM 5127 O O . HIS B 1 310 ? 22.089 -59.773 70.085 1.00 42.65 308 HIS B O 1
ATOM 5134 N N . SER B 1 311 ? 22.413 -59.615 72.336 1.00 42.50 309 SER B N 1
ATOM 5135 C CA . SER B 1 311 ? 21.589 -58.403 72.524 1.00 42.51 309 SER B CA 1
ATOM 5136 C C . SER B 1 311 ? 22.038 -57.214 71.677 1.00 46.33 309 SER B C 1
ATOM 5137 O O . SER B 1 311 ? 21.199 -56.365 71.353 1.00 48.80 309 SER B O 1
ATOM 5140 N N . ASP B 1 312 ? 23.340 -57.141 71.316 1.00 39.94 310 ASP B N 1
ATOM 5141 C CA . ASP B 1 312 ? 23.868 -56.031 70.520 1.00 39.90 310 ASP B CA 1
ATOM 5142 C C . ASP B 1 312 ? 23.750 -56.255 69.012 1.00 42.92 310 ASP B C 1
ATOM 5143 O O . ASP B 1 312 ? 23.986 -55.324 68.239 1.00 43.37 310 ASP B O 1
ATOM 5148 N N . TYR B 1 313 ? 23.388 -57.474 68.585 1.00 38.05 311 TYR B N 1
ATOM 5149 C CA . TYR B 1 313 ? 23.237 -57.739 67.156 1.00 36.63 311 TYR B CA 1
ATOM 5150 C C . TYR B 1 313 ? 22.063 -56.952 66.529 1.00 41.21 311 TYR B C 1
ATOM 5151 O O . TYR B 1 313 ? 20.947 -56.964 67.056 1.00 39.91 311 TYR B O 1
ATOM 5160 N N . GLN B 1 314 ? 22.346 -56.283 65.394 1.00 38.26 312 GLN B N 1
ATOM 5161 C CA . GLN B 1 314 ? 21.393 -55.536 64.570 1.00 37.36 312 GLN B CA 1
ATOM 5162 C C . GLN B 1 314 ? 21.735 -55.823 63.096 1.00 37.39 312 GLN B C 1
ATOM 5163 O O . GLN B 1 314 ? 22.880 -55.624 62.672 1.00 35.64 312 GLN B O 1
ATOM 5169 N N . PHE B 1 315 ? 20.759 -56.302 62.313 1.00 33.28 313 PHE B N 1
ATOM 5170 C CA . PHE B 1 315 ? 21.035 -56.578 60.901 1.00 32.64 313 PHE B CA 1
ATOM 5171 C C . PHE B 1 315 ? 21.634 -55.365 60.207 1.00 36.03 313 PHE B C 1
ATOM 5172 O O . PHE B 1 315 ? 22.666 -55.491 59.564 1.00 33.78 313 PHE B O 1
ATOM 5180 N N . LYS B 1 316 ? 21.038 -54.180 60.391 1.00 36.51 314 LYS B N 1
ATOM 5181 C CA . LYS B 1 316 ? 21.531 -52.968 59.723 1.00 37.70 314 LYS B CA 1
ATOM 5182 C C . LYS B 1 316 ? 23.014 -52.720 60.015 1.00 39.89 314 LYS B C 1
ATOM 5183 O O . LYS B 1 316 ? 23.771 -52.483 59.074 1.00 40.48 314 LYS B O 1
ATOM 5189 N N . ALA B 1 317 ? 23.440 -52.821 61.296 1.00 36.04 315 ALA B N 1
ATOM 5190 C CA . ALA B 1 317 ? 24.839 -52.590 61.674 1.00 34.93 315 ALA B CA 1
ATOM 5191 C C . ALA B 1 317 ? 25.771 -53.644 61.079 1.00 36.91 315 ALA B C 1
ATOM 5192 O O . ALA B 1 317 ? 26.853 -53.301 60.600 1.00 35.69 315 ALA B O 1
ATOM 5194 N N . PHE B 1 318 ? 25.338 -54.919 61.079 1.00 32.86 316 PHE B N 1
ATOM 5195 C CA . PHE B 1 318 ? 26.103 -56.058 60.509 1.00 31.90 316 PHE B CA 1
ATOM 5196 C C . PHE B 1 318 ? 26.256 -55.892 58.981 1.00 34.31 316 PHE B C 1
ATOM 5197 O O . PHE B 1 318 ? 27.356 -56.008 58.434 1.00 33.08 316 PHE B O 1
ATOM 5205 N N . TYR B 1 319 ? 25.139 -55.587 58.318 1.00 32.30 317 TYR B N 1
ATOM 5206 C CA . TYR B 1 319 ? 25.031 -55.328 56.883 1.00 30.05 317 TYR B CA 1
ATOM 5207 C C . TYR B 1 319 ? 25.993 -54.202 56.471 1.00 32.90 317 TYR B C 1
ATOM 5208 O O . TYR B 1 319 ? 26.753 -54.371 55.525 1.00 31.57 317 TYR B O 1
ATOM 5217 N N . THR B 1 320 ? 25.986 -53.072 57.209 1.00 32.32 318 THR B N 1
ATOM 5218 C CA . THR B 1 320 ? 26.845 -51.908 56.956 1.00 32.27 318 THR B CA 1
ATOM 5219 C C . THR B 1 320 ? 28.305 -52.263 57.089 1.00 35.77 318 THR B C 1
ATOM 5220 O O . THR B 1 320 ? 29.111 -51.862 56.250 1.00 37.18 318 THR B O 1
ATOM 5224 N N . ARG B 1 321 ? 28.664 -52.998 58.148 1.00 31.84 319 ARG B N 1
ATOM 5225 C CA . ARG B 1 321 ? 30.050 -53.382 58.359 1.00 31.84 319 ARG B CA 1
ATOM 5226 C C . ARG B 1 321 ? 30.542 -54.276 57.255 1.00 34.48 319 ARG B C 1
ATOM 5227 O O . ARG B 1 321 ? 31.704 -54.174 56.858 1.00 34.17 319 ARG B O 1
ATOM 5235 N N . LEU B 1 322 ? 29.655 -55.149 56.735 1.00 31.78 320 LEU B N 1
ATOM 5236 C CA . LEU B 1 322 ? 30.039 -56.045 55.658 1.00 32.67 320 LEU B CA 1
ATOM 5237 C C . LEU B 1 322 ? 30.179 -55.252 54.346 1.00 35.72 320 LEU B C 1
ATOM 5238 O O . LEU B 1 322 ? 31.119 -55.491 53.581 1.00 33.45 320 LEU B O 1
ATOM 5243 N N . LYS B 1 323 ? 29.266 -54.286 54.107 1.00 31.50 321 LYS B N 1
ATOM 5244 C CA . LYS B 1 323 ? 29.340 -53.410 52.936 1.00 32.50 321 LYS B CA 1
ATOM 5245 C C . LYS B 1 323 ? 30.673 -52.665 52.922 1.00 38.48 321 LYS B C 1
ATOM 5246 O O . LYS B 1 323 ? 31.322 -52.611 51.878 1.00 39.77 321 LYS B O 1
ATOM 5252 N N . GLU B 1 324 ? 31.126 -52.181 54.111 1.00 36.62 322 GLU B N 1
ATOM 5253 C CA . GLU B 1 324 ? 32.422 -51.508 54.284 1.00 36.91 322 GLU B CA 1
ATOM 5254 C C . GLU B 1 324 ? 33.597 -52.390 53.873 1.00 40.56 322 GLU B C 1
ATOM 5255 O O . GLU B 1 324 ? 34.637 -51.875 53.469 1.00 41.85 322 GLU B O 1
ATOM 5261 N N . GLN B 1 325 ? 33.407 -53.715 53.911 1.00 36.21 323 GLN B N 1
ATOM 5262 C CA . GLN B 1 325 ? 34.433 -54.693 53.518 1.00 35.46 323 GLN B CA 1
ATOM 5263 C C . GLN B 1 325 ? 34.254 -55.230 52.101 1.00 39.02 323 GLN B C 1
ATOM 5264 O O . GLN B 1 325 ? 35.007 -56.102 51.671 1.00 38.25 323 GLN B O 1
ATOM 5270 N N . GLY B 1 326 ? 33.262 -54.699 51.389 1.00 34.47 324 GLY B N 1
ATOM 5271 C CA . GLY B 1 326 ? 33.019 -55.040 49.995 1.00 33.96 324 GLY B CA 1
ATOM 5272 C C . GLY B 1 326 ? 32.005 -56.126 49.726 1.00 36.03 324 GLY B C 1
ATOM 5273 O O . GLY B 1 326 ? 31.982 -56.650 48.614 1.00 36.26 324 GLY B O 1
ATOM 5274 N N . PHE B 1 327 ? 31.140 -56.459 50.710 1.00 31.02 325 PHE B N 1
ATOM 5275 C CA . PHE B 1 327 ? 30.146 -57.527 50.549 1.00 31.00 325 PHE B CA 1
ATOM 5276 C C . PHE B 1 327 ? 28.763 -57.055 50.887 1.00 34.12 325 PHE B C 1
ATOM 5277 O O . PHE B 1 327 ? 28.567 -56.450 51.943 1.00 33.42 325 PHE B O 1
ATOM 5285 N N . VAL B 1 328 ? 27.796 -57.371 50.010 1.00 28.60 326 VAL B N 1
ATOM 5286 C CA . VAL B 1 328 ? 26.394 -57.023 50.221 1.00 28.12 326 VAL B CA 1
ATOM 5287 C C . VAL B 1 328 ? 25.647 -58.289 50.490 1.00 31.98 326 VAL B C 1
ATOM 5288 O O . VAL B 1 328 ? 25.605 -59.156 49.627 1.00 31.64 326 VAL B O 1
ATOM 5292 N N . ILE B 1 329 ? 25.114 -58.432 51.700 1.00 27.68 327 ILE B N 1
ATOM 5293 C CA . ILE B 1 329 ? 24.352 -59.639 52.040 1.00 27.34 327 ILE B CA 1
ATOM 5294 C C . ILE B 1 329 ? 22.878 -59.330 51.921 1.00 31.01 327 ILE B C 1
ATOM 5295 O O . ILE B 1 329 ? 22.540 -58.270 51.416 1.00 31.10 327 ILE B O 1
ATOM 5300 N N . TYR B 1 330 ? 21.988 -60.235 52.373 1.00 25.09 328 TYR B N 1
ATOM 5301 C CA . TYR B 1 330 ? 20.587 -60.031 52.014 1.00 23.92 328 TYR B CA 1
ATOM 5302 C C . TYR B 1 330 ? 19.645 -60.163 53.184 1.00 27.59 328 TYR B C 1
ATOM 5303 O O . TYR B 1 330 ? 19.900 -60.964 54.078 1.00 26.28 328 TYR B O 1
ATOM 5312 N N . PRO B 1 331 ? 18.532 -59.399 53.202 1.00 25.94 329 PRO B N 1
ATOM 5313 C CA . PRO B 1 331 ? 17.597 -59.513 54.328 1.00 25.47 329 PRO B CA 1
ATOM 5314 C C . PRO B 1 331 ? 16.972 -60.886 54.392 1.00 29.17 329 PRO B C 1
ATOM 5315 O O . PRO B 1 331 ? 16.782 -61.532 53.365 1.00 28.16 329 PRO B O 1
ATOM 5319 N N . GLY B 1 332 ? 16.571 -61.280 55.589 1.00 28.82 330 GLY B N 1
ATOM 5320 C CA . GLY B 1 332 ? 15.766 -62.477 55.757 1.00 30.55 330 GLY B CA 1
ATOM 5321 C C . GLY B 1 332 ? 14.381 -62.199 55.178 1.00 33.72 330 GLY B C 1
ATOM 5322 O O . GLY B 1 332 ? 13.998 -61.042 54.982 1.00 31.62 330 GLY B O 1
ATOM 5323 N N . LYS B 1 333 ? 13.643 -63.240 54.846 1.00 29.42 331 LYS B N 1
ATOM 5324 C CA . LYS B 1 333 ? 12.320 -63.071 54.254 1.00 29.40 331 LYS B CA 1
ATOM 5325 C C . LYS B 1 333 ? 11.325 -63.992 54.937 1.00 35.49 331 LYS B C 1
ATOM 5326 O O . LYS B 1 333 ? 10.305 -64.323 54.364 1.00 35.01 331 LYS B O 1
ATOM 5332 N N . VAL B 1 334 ? 11.631 -64.427 56.152 1.00 32.53 332 VAL B N 1
ATOM 5333 C CA . VAL B 1 334 ? 10.791 -65.372 56.870 1.00 33.65 332 VAL B CA 1
ATOM 5334 C C . VAL B 1 334 ? 10.132 -64.549 57.946 1.00 38.42 332 VAL B C 1
ATOM 5335 O O . VAL B 1 334 ? 10.815 -63.932 58.750 1.00 36.47 332 VAL B O 1
ATOM 5339 N N . SER B 1 335 ? 8.814 -64.464 57.943 1.00 39.31 333 SER B N 1
ATOM 5340 C CA . SER B 1 335 ? 8.113 -63.556 58.859 1.00 41.16 333 SER B CA 1
ATOM 5341 C C . SER B 1 335 ? 8.199 -63.933 60.313 1.00 45.79 333 SER B C 1
ATOM 5342 O O . SER B 1 335 ? 8.190 -63.040 61.149 1.00 48.33 333 SER B O 1
ATOM 5345 N N . ASN B 1 336 ? 8.311 -65.233 60.624 1.00 41.54 334 ASN B N 1
ATOM 5346 C CA . ASN B 1 336 ? 8.345 -65.760 61.989 1.00 41.41 334 ASN B CA 1
ATOM 5347 C C . ASN B 1 336 ? 9.739 -66.171 62.513 1.00 46.21 334 ASN B C 1
ATOM 5348 O O . ASN B 1 336 ? 9.837 -66.858 63.519 1.00 45.83 334 ASN B O 1
ATOM 5353 N N . ALA B 1 337 ? 10.800 -65.772 61.823 1.00 42.33 335 ALA B N 1
ATOM 5354 C CA . ALA B 1 337 ? 12.171 -66.120 62.194 1.00 42.54 335 ALA B CA 1
ATOM 5355 C C . ALA B 1 337 ? 13.003 -64.903 61.998 1.00 41.94 335 ALA B C 1
ATOM 5356 O O . ALA B 1 337 ? 12.754 -64.146 61.054 1.00 41.31 335 ALA B O 1
ATOM 5358 N N . ASP B 1 338 ? 13.975 -64.689 62.880 1.00 36.84 336 ASP B N 1
ATOM 5359 C CA . ASP B 1 338 ? 14.890 -63.558 62.750 1.00 36.38 336 ASP B CA 1
ATOM 5360 C C . ASP B 1 338 ? 16.069 -64.152 61.986 1.00 35.17 336 ASP B C 1
ATOM 5361 O O . ASP B 1 338 ? 16.732 -65.029 62.509 1.00 32.89 336 ASP B O 1
ATOM 5366 N N . CYS B 1 339 ? 16.223 -63.805 60.718 1.00 30.72 337 CYS B N 1
ATOM 5367 C CA . CYS B 1 339 ? 17.249 -64.426 59.882 1.00 29.94 337 CYS B CA 1
ATOM 5368 C C . CYS B 1 339 ? 17.749 -63.458 58.841 1.00 30.27 337 CYS B C 1
ATOM 5369 O O . CYS B 1 339 ? 17.250 -62.342 58.720 1.00 30.19 337 CYS B O 1
ATOM 5372 N N . PHE B 1 340 ? 18.804 -63.856 58.143 1.00 26.98 338 PHE B N 1
ATOM 5373 C CA . PHE B 1 340 ? 19.373 -63.111 57.015 1.00 26.41 338 PHE B CA 1
ATOM 5374 C C . PHE B 1 340 ? 19.763 -64.120 55.968 1.00 28.24 338 PHE B C 1
ATOM 5375 O O . PHE B 1 340 ? 19.811 -65.322 56.262 1.00 27.79 338 PHE B O 1
ATOM 5383 N N . ARG B 1 341 ? 20.073 -63.644 54.747 1.00 24.17 339 ARG B N 1
ATOM 5384 C CA . ARG B 1 341 ? 20.463 -64.538 53.681 1.00 23.82 339 ARG B CA 1
ATOM 5385 C C . ARG B 1 341 ? 21.789 -64.143 53.071 1.00 26.47 339 ARG B C 1
ATOM 5386 O O . ARG B 1 341 ? 22.156 -62.965 53.060 1.00 25.47 339 ARG B O 1
ATOM 5394 N N . ILE B 1 342 ? 22.447 -65.110 52.485 1.00 25.20 340 ILE B N 1
ATOM 5395 C CA . ILE B 1 342 ? 23.671 -64.913 51.728 1.00 25.40 340 ILE B CA 1
ATOM 5396 C C . ILE B 1 342 ? 23.536 -65.785 50.485 1.00 29.84 340 ILE B C 1
ATOM 5397 O O . ILE B 1 342 ? 23.473 -67.011 50.592 1.00 29.26 340 ILE B O 1
ATOM 5402 N N . GLY B 1 343 ? 23.530 -65.135 49.321 1.00 26.78 341 GLY B N 1
ATOM 5403 C CA . GLY B 1 343 ? 23.525 -65.801 48.034 1.00 25.17 341 GLY B CA 1
ATOM 5404 C C . GLY B 1 343 ? 24.956 -66.181 47.694 1.00 30.81 341 GLY B C 1
ATOM 5405 O O . GLY B 1 343 ? 25.904 -65.633 48.279 1.00 30.42 341 GLY B O 1
ATOM 5406 N N . ASN B 1 344 ? 25.140 -67.127 46.771 1.00 27.35 342 ASN B N 1
ATOM 5407 C CA . ASN B 1 344 ? 26.516 -67.489 46.393 1.00 28.70 342 ASN B CA 1
ATOM 5408 C C . ASN B 1 344 ? 26.621 -67.657 44.863 1.00 30.77 342 ASN B C 1
ATOM 5409 O O . ASN B 1 344 ? 27.445 -68.428 44.331 1.00 29.22 342 ASN B O 1
ATOM 5414 N N . ILE B 1 345 ? 25.801 -66.887 44.167 1.00 28.54 343 ILE B N 1
ATOM 5415 C CA . ILE B 1 345 ? 25.696 -66.946 42.713 1.00 29.35 343 ILE B CA 1
ATOM 5416 C C . ILE B 1 345 ? 26.179 -65.649 42.091 1.00 34.96 343 ILE B C 1
ATOM 5417 O O . ILE B 1 345 ? 26.424 -64.665 42.791 1.00 34.48 343 ILE B O 1
ATOM 5422 N N . GLY B 1 346 ? 26.303 -65.647 40.778 1.00 30.35 344 GLY B N 1
ATOM 5423 C CA . GLY B 1 346 ? 26.887 -64.511 40.096 1.00 29.07 344 GLY B CA 1
ATOM 5424 C C . GLY B 1 346 ? 28.376 -64.719 40.078 1.00 32.56 344 GLY B C 1
ATOM 5425 O O . GLY B 1 346 ? 28.846 -65.862 40.077 1.00 33.51 344 GLY B O 1
ATOM 5426 N N . GLU B 1 347 ? 29.134 -63.624 40.112 1.00 30.33 345 GLU B N 1
ATOM 5427 C CA . GLU B 1 347 ? 30.596 -63.662 40.089 1.00 32.27 345 GLU B CA 1
ATOM 5428 C C . GLU B 1 347 ? 31.145 -63.987 41.459 1.00 34.35 345 GLU B C 1
ATOM 5429 O O . GLU B 1 347 ? 31.864 -63.204 42.052 1.00 34.15 345 GLU B O 1
ATOM 5435 N N . VAL B 1 348 ? 30.776 -65.157 41.969 1.00 30.51 346 VAL B N 1
ATOM 5436 C CA . VAL B 1 348 ? 31.174 -65.630 43.281 1.00 30.33 346 VAL B CA 1
ATOM 5437 C C . VAL B 1 348 ? 31.883 -66.928 43.061 1.00 35.59 346 VAL B C 1
ATOM 5438 O O . VAL B 1 348 ? 31.331 -67.859 42.475 1.00 36.98 346 VAL B O 1
ATOM 5442 N N . TYR B 1 349 ? 33.114 -66.972 43.527 1.00 33.66 347 TYR B N 1
ATOM 5443 C CA . TYR B 1 349 ? 34.001 -68.116 43.404 1.00 33.20 347 TYR B CA 1
ATOM 5444 C C . TYR B 1 349 ? 34.502 -68.538 44.787 1.00 38.91 347 TYR B C 1
ATOM 5445 O O . TYR B 1 349 ? 34.398 -67.750 45.731 1.00 36.73 347 TYR B O 1
ATOM 5454 N N . PRO B 1 350 ? 35.094 -69.752 44.926 1.00 36.97 348 PRO B N 1
ATOM 5455 C CA . PRO B 1 350 ? 35.621 -70.171 46.241 1.00 37.93 348 PRO B CA 1
ATOM 5456 C C . PRO B 1 350 ? 36.472 -69.124 46.960 1.00 41.75 348 PRO B C 1
ATOM 5457 O O . PRO B 1 350 ? 36.305 -68.968 48.164 1.00 41.16 348 PRO B O 1
ATOM 5461 N N . ALA B 1 351 ? 37.345 -68.388 46.236 1.00 40.12 349 ALA B N 1
ATOM 5462 C CA . ALA B 1 351 ? 38.198 -67.352 46.840 1.00 40.64 349 ALA B CA 1
ATOM 5463 C C . ALA B 1 351 ? 37.383 -66.229 47.471 1.00 41.22 349 ALA B C 1
ATOM 5464 O O . ALA B 1 351 ? 37.805 -65.666 48.487 1.00 38.32 349 ALA B O 1
ATOM 5466 N N . ASP B 1 352 ? 36.218 -65.902 46.873 1.00 37.34 350 ASP B N 1
ATOM 5467 C CA . ASP B 1 352 ? 35.285 -64.885 47.376 1.00 35.58 350 ASP B CA 1
ATOM 5468 C C . ASP B 1 352 ? 34.617 -65.335 48.656 1.00 36.88 350 ASP B C 1
ATOM 5469 O O . ASP B 1 352 ? 34.398 -64.520 49.546 1.00 35.65 350 ASP B O 1
ATOM 5474 N N . ILE B 1 353 ? 34.262 -66.619 48.735 1.00 33.91 351 ILE B N 1
ATOM 5475 C CA . ILE B 1 353 ? 33.620 -67.199 49.918 1.00 34.21 351 ILE B CA 1
ATOM 5476 C C . ILE B 1 353 ? 34.612 -67.150 51.087 1.00 37.40 351 ILE B C 1
ATOM 5477 O O . ILE B 1 353 ? 34.236 -66.809 52.210 1.00 37.59 351 ILE B O 1
ATOM 5482 N N . GLU B 1 354 ? 35.884 -67.434 50.800 1.00 33.77 352 GLU B N 1
ATOM 5483 C CA . GLU B 1 354 ? 36.942 -67.407 51.806 1.00 33.95 352 GLU B CA 1
ATOM 5484 C C . GLU B 1 354 ? 37.122 -65.983 52.352 1.00 38.77 352 GLU B C 1
ATOM 5485 O O . GLU B 1 354 ? 37.179 -65.801 53.575 1.00 36.90 352 GLU B O 1
ATOM 5491 N N . ARG B 1 355 ? 37.154 -64.966 51.450 1.00 35.16 353 ARG B N 1
ATOM 5492 C CA . ARG B 1 355 ? 37.283 -63.556 51.839 1.00 34.94 353 ARG B CA 1
ATOM 5493 C C . ARG B 1 355 ? 36.037 -63.147 52.614 1.00 37.85 353 ARG B C 1
ATOM 5494 O O . ARG B 1 355 ? 36.151 -62.421 53.606 1.00 37.94 353 ARG B O 1
ATOM 5502 N N . LEU B 1 356 ? 34.859 -63.626 52.176 1.00 31.37 354 LEU B N 1
ATOM 5503 C CA . LEU B 1 356 ? 33.593 -63.334 52.840 1.00 30.48 354 LEU B CA 1
ATOM 5504 C C . LEU B 1 356 ? 33.592 -63.805 54.302 1.00 35.36 354 LEU B C 1
ATOM 5505 O O . LEU B 1 356 ? 33.194 -63.043 55.170 1.00 35.80 354 LEU B O 1
ATOM 5510 N N . ILE B 1 357 ? 34.004 -65.065 54.563 1.00 31.48 355 ILE B N 1
ATOM 5511 C CA . ILE B 1 357 ? 34.070 -65.629 55.907 1.00 30.11 355 ILE B CA 1
ATOM 5512 C C . ILE B 1 357 ? 34.962 -64.758 56.790 1.00 35.51 355 ILE B C 1
ATOM 5513 O O . ILE B 1 357 ? 34.580 -64.463 57.922 1.00 34.82 355 ILE B O 1
ATOM 5518 N N . GLY B 1 358 ? 36.074 -64.273 56.241 1.00 32.61 356 GLY B N 1
ATOM 5519 C CA . GLY B 1 358 ? 36.975 -63.379 56.966 1.00 32.48 356 GLY B CA 1
ATOM 5520 C C . GLY B 1 358 ? 36.296 -62.055 57.265 1.00 36.63 356 GLY B C 1
ATOM 5521 O O . GLY B 1 358 ? 36.365 -61.571 58.395 1.00 37.57 356 GLY B O 1
ATOM 5522 N N . ALA B 1 359 ? 35.551 -61.515 56.282 1.00 31.96 357 ALA B N 1
ATOM 5523 C CA . ALA B 1 359 ? 34.828 -60.251 56.404 1.00 31.73 357 ALA B CA 1
ATOM 5524 C C . ALA B 1 359 ? 33.668 -60.347 57.406 1.00 35.58 357 ALA B C 1
ATOM 5525 O O . ALA B 1 359 ? 33.414 -59.398 58.133 1.00 35.28 357 ALA B O 1
ATOM 5527 N N . ILE B 1 360 ? 32.941 -61.463 57.418 1.00 32.57 358 ILE B N 1
ATOM 5528 C CA . ILE B 1 360 ? 31.850 -61.686 58.369 1.00 31.67 358 ILE B CA 1
ATOM 5529 C C . ILE B 1 360 ? 32.468 -61.681 59.796 1.00 35.62 358 ILE B C 1
ATOM 5530 O O . ILE B 1 360 ? 31.945 -61.001 60.677 1.00 33.90 358 ILE B O 1
ATOM 5535 N N . GLU B 1 361 ? 33.610 -62.369 59.997 1.00 29.82 359 GLU B N 1
ATOM 5536 C CA . GLU B 1 361 ? 34.260 -62.348 61.314 1.00 29.07 359 GLU B CA 1
ATOM 5537 C C . GLU B 1 361 ? 34.625 -60.908 61.741 1.00 36.90 359 GLU B C 1
ATOM 5538 O O . GLU B 1 361 ? 34.413 -60.557 62.898 1.00 35.59 359 GLU B O 1
ATOM 5544 N N . LYS B 1 362 ? 35.113 -60.072 60.808 1.00 36.53 360 LYS B N 1
ATOM 5545 C CA . LYS B 1 362 ? 35.476 -58.679 61.100 1.00 37.61 360 LYS B CA 1
ATOM 5546 C C . LYS B 1 362 ? 34.246 -57.804 61.337 1.00 43.03 360 LYS B C 1
ATOM 5547 O O . LYS B 1 362 ? 34.365 -56.737 61.942 1.00 44.60 360 LYS B O 1
ATOM 5553 N N . ALA B 1 363 ? 33.068 -58.241 60.841 1.00 37.07 361 ALA B N 1
ATOM 5554 C CA . ALA B 1 363 ? 31.812 -57.525 61.001 1.00 36.23 361 ALA B CA 1
ATOM 5555 C C . ALA B 1 363 ? 31.044 -57.973 62.257 1.00 39.74 361 ALA B C 1
ATOM 5556 O O . ALA B 1 363 ? 30.015 -57.382 62.587 1.00 39.84 361 ALA B O 1
ATOM 5558 N N . MET B 1 364 ? 31.543 -58.992 62.974 1.00 35.33 362 MET B N 1
ATOM 5559 C CA . MET B 1 364 ? 30.921 -59.482 64.215 1.00 34.07 362 MET B CA 1
ATOM 5560 C C . MET B 1 364 ? 31.320 -58.600 65.409 1.00 38.96 362 MET B C 1
ATOM 5561 O O . MET B 1 364 ? 31.998 -59.041 66.337 1.00 41.26 362 MET B O 1
ATOM 5566 N N . TYR B 1 365 ? 30.888 -57.344 65.363 1.00 36.75 363 TYR B N 1
ATOM 5567 C CA . TYR B 1 365 ? 31.180 -56.281 66.336 1.00 36.61 363 TYR B CA 1
ATOM 5568 C C . TYR B 1 365 ? 30.759 -56.625 67.767 1.00 42.83 363 TYR B C 1
ATOM 5569 O O . TYR B 1 365 ? 31.327 -56.090 68.718 1.00 42.86 363 TYR B O 1
ATOM 5578 N N . TRP B 1 366 ? 29.739 -57.499 67.912 1.00 38.63 364 TRP B N 1
ATOM 5579 C CA . TRP B 1 366 ? 29.206 -57.954 69.196 1.00 38.16 364 TRP B CA 1
ATOM 5580 C C . TRP B 1 366 ? 30.112 -59.034 69.840 1.00 43.46 364 TRP B C 1
ATOM 5581 O O . TRP B 1 366 ? 29.805 -59.520 70.926 1.00 42.69 364 TRP B O 1
ATOM 5592 N N . GLN B 1 367 ? 31.221 -59.410 69.162 1.00 42.12 365 GLN B N 1
ATOM 5593 C CA . GLN B 1 367 ? 32.206 -60.412 69.625 1.00 43.97 365 GLN B CA 1
ATOM 5594 C C . GLN B 1 367 ? 33.661 -59.862 69.521 1.00 49.45 365 GLN B C 1
ATOM 5595 O O . GLN B 1 367 ? 33.994 -59.257 68.519 1.00 49.03 365 GLN B O 1
ATOM 5601 N N . VAL B 1 368 ? 34.535 -60.064 70.529 1.00 49.29 366 VAL B N 1
ATOM 5602 C CA . VAL B 1 368 ? 35.901 -59.474 70.532 1.00 54.29 366 VAL B CA 1
ATOM 5603 C C . VAL B 1 368 ? 36.709 -59.741 69.223 1.00 83.84 366 VAL B C 1
ATOM 5604 O O . VAL B 1 368 ? 36.882 -60.874 68.786 1.00 56.76 366 VAL B O 1
#

Radius of gyration: 25.91 Å; Cα contacts (8 Å, |Δi|>4): 1709; chains: 2; bounding box: 63×63×82 Å

Secondary structure (DSSP, 8-state):
---EE-SSSS-PPPHHHHHGGGS---TTSHHHIIIIIHHHHHHHHHHH-SSSSEEEEEEES-HHHHHHHHHHHHS-TT--EEEE-SSHHHHHHHHHHHHTT--EEEE---TTSPPPHHHHHHHHHH-TT--EEEEESEETTTTEE--HHHHHHHHHHTTPEEEEE-TTTTTTS---HHHHT-SEEEEETTSTT---SSEEEEEEEHHHHHTTTT--S-STT-HHHHHHHHHHTTT--SS---HHHHHHHHHHHHHHHHHTHHHHHHHHHHHHHHHHHHHHHHTT--BSS-GGGB-SSEEEEEPP--TT--HHHHHHHHHTTTEE-EE---TT--EEEEE--SS--HHHHHHHHHHHHHH-TT-/--EE-SSSS-PPPHHHHHGGGS---TTSHHHIIIIIHHHHHHHHHHH-SSSSEEEEEEES-HHHHHHHHHHHHS-TT--EEEE-SSHHHHHHHHHHHHTT--EEEE---TTSPPPHHHHHHHHHH-TT--EEEEESEETTTTEE--HHHHHHHHHHTTPEEEEE-TTTTTTS---HHHHT-SEEEEESSSTT---SSEEEEEEEHHHHHTTTT--S-STT-HHHHHHHHHHTTT--SS---HHHHHHHHHHHHHHHHHTHHHHHHHHHHHHHHHHHHHHHHTT--BSS-GGGB-SSEEEEEPP--TT--HHHHHHHHHHTTEE-EE---TTS-EEEEE--SS--HHHHHHHHHHHHHH-TT--

Solvent-accessible surface area: 25147 Å² total; per-residue (Å²): 135,125,46,22,5,0,2,6,5,4,2,4,2,17,120,39,2,14,80,15,0,51,96,25,15,6,12,108,7,70,49,1,6,93,80,10,0,44,47,0,15,69,45,0,25,152,41,0,6,168,80,107,45,29,14,1,0,0,2,12,5,9,12,10,6,0,7,4,0,0,0,4,0,10,0,21,196,160,6,48,0,0,0,0,30,1,0,26,50,0,42,46,1,25,77,0,0,107,54,17,136,8,74,44,72,39,0,72,40,35,39,58,44,63,5,110,74,104,78,2,76,87,11,3,68,88,31,118,56,3,53,12,0,0,0,4,6,1,0,7,0,2,1,0,50,5,37,10,117,43,0,0,65,20,0,73,90,59,65,18,24,0,0,0,7,0,32,0,0,1,0,0,13,48,30,22,0,28,110,26,17,0,1,2,0,0,1,6,0,8,16,1,1,9,0,0,3,6,2,0,0,0,0,0,80,87,80,22,0,75,132,0,113,77,57,16,54,10,2,8,8,6,0,30,46,0,10,73,18,0,64,80,77,95,0,21,6,28,21,38,1,2,0,2,0,0,49,0,0,44,32,1,2,51,44,0,84,145,59,50,18,21,112,30,6,28,85,27,0,60,68,0,6,123,54,0,7,64,10,0,110,90,28,59,9,113,16,16,7,65,77,122,23,27,1,7,0,1,4,1,0,97,14,28,145,77,114,92,28,96,55,148,23,0,28,57,105,0,32,134,60,20,4,1,0,15,34,31,54,19,68,164,32,112,14,0,5,0,0,0,0,0,42,0,89,60,62,21,0,120,129,0,32,35,6,0,107,170,0,13,71,27,165,220,77,20,5,0,2,6,6,4,1,10,4,18,121,39,2,30,100,16,0,51,82,19,16,8,14,111,8,78,48,1,6,94,81,10,0,43,48,0,15,68,44,0,25,150,43,0,6,169,82,106,44,30,13,1,0,0,2,12,5,8,13,11,6,0,7,4,0,0,0,4,0,10,0,23,197,161,6,42,0,0,0,3,25,2,4,27,49,0,44,46,1,26,76,0,0,106,55,16,136,8,74,48,47,49,13,68,41,33,47,59,45,64,3,105,73,98,72,0,66,86,5,5,71,81,19,117,57,2,52,13,0,0,2,5,7,2,0,9,0,1,1,0,51,6,55,9,118,39,1,0,65,12,0,73,92,62,66,21,25,0,0,0,7,0,32,2,0,2,0,0,14,48,30,24,0,28,113,24,17,0,2,2,0,0,1,6,0,8,16,1,1,8,0,0,3,4,2,0,0,0,0,0,79,87,82,21,0,77,130,0,115,78,59,16,57,9,2,8,9,7,0,30,47,0,10,76,18,0,67,81,76,94,0,20,6,29,20,39,1,2,0,2,0,0,48,0,0,44,32,2,3,56,43,1,86,147,59,50,18,21,109,30,4,25,86,27,0,66,70,0,6,123,44,0,6,64,11,0,114,87,28,69,10,108,6,20,12,67,74,121,30,26,1,7,0,1,4,2,0,85,10,29,144,81,120,93,30,98,58,141,19,0,28,56,92,0,30,135,62,21,4,1,0,15,34,28,51,12,94,143,27,112,12,0,5,0,0,0,0,0,44,0,89,63,68,23,0,112,125,0,26,34,6,0,107,169,0,10,75,28,113,204

Foldseek 3Di:
DLFAEQAQDPGAADPQLLVLLPDDDDLQDCCQQAVQQLVLFVLLLVLQAVDDQKTKFKAWDFLLLQLLLCCQLLAAPQAAEEFEDQFDVSVSSVVSCVVNVHHYHYQYPYNQDAGDLVVLLCVLVVDLSHAAYEYEQQRSLAQFGHPQQSNLVSCVVSNHAYEYADARPRFQPRHHCVNSRHAKYKYALIGNLNFHHTIIMIMGRNVSLVSSPPRGPDPSSSRNVQRVCCVVVRRRGPDDGSSSSSSSSSVSSVVCVVCVTNVSNNVQLQCLQVLLQVLCVVVVWAWPHDPVGHRSFKTKTAFDPQPPGDPVQLQVQLVVLRYHWAARRGDPTHITMGTQHHPHGPVNSVSSSVSSNVSPPSD/DFAELAQDPGAADPQLLVLLVDDDDLQDCCQQAVQQLVLFVLLLVLQAVDDQKTKFKAWDFLLLQLLLCVQLLAAPQAEEEFADQADVSVSSVVSCVVSVHHYHYDYPYNQDADDLVSLLVCLVPDLSHQAYEYEQQRSLAQFGHPQLSNLVSCVVSNHAYEYADASPRFQPDHRCVNSNHAKYKYALIGNLHFHHTIIMIMGRNVSLVSSPPRGPDPSSSRNVQVVCCVVVRRRGPDDGPSSRSSSSSVSSVVCVVCVTNVSNNVQLQCLQVLLQVLCVVVVWAWSHDPVGHGSFKTKIAFDPQPPGDCVQLQVQLVVLRYHWAANNHPPGHITMGTQHHPHGPVNSVSSSVSSNVSPPSPD

B-factor: mean 36.21, std 10.99, range [17.24, 122.17]

Sequence (726 aa):
NEYLLLTPGPLSTSEAVREAMLKDWCTWDDEYNKDIVEVIRTKLVKLATKHSGYTSVLMQGSGTASVEATIGSAIGKEGKLLVVDNGAYGARIAQIADYLNIPCHAVSPGETSQPHLNEVETALASDPAITHVAIVHCETTTGMLNPIEAFASAAKAHGKVVILDAMSSFGGIPIDIAELGIDFMISSANMCIQGVPGFGFVIAKKTELEKCQGQARSLSLDLYDQWHCMEVNHGKWRFTSPTHTVRAFYQALLELEQEGGIEARHNRYQTNQKTLVAGMRSLGFEPLLSDDLHSPIITSFYSPTHSDYQFKAFYTRLKEQGFVIYPGKVSNADCFRIGNIGEVYPADIERLIGAIEKAMYWQEYLLLTPGPLSTSEAVREAMLKDWCTWDDEYNKDIVEVIRTKLVKLATKHSGYTSVLMQGSGTASVEATIGSAIGKEGKLLVVDNGAYGARIAQIADYLNIPCHAVSPGETSQPHLNEVETALASDPAITHVAIVHCETTTGMLNPIEAFASAAKAHGKVVILDAMSSFGGIPIDIAELGIDFMISSANMCIQGVPGFGFVIAKKTELEKCQGQARSLSLDLYDQWHCMEVNHGKWRFTSPTHTVRAFYQALLELEQEGGIEARHNRYQTNQKTLVAGMRSLGFEPLLSDDLHSPIITSFYSPTHSDYQFKAFYTRLKEQGFVIYPGKVSNADCFRIGNIGEVYPADIERLIGAIEKAMYWQV